Protein AF-0000000077736500 (afdb_homodimer)

Solvent-accessible surface area (backbone atoms only — not comparable to full-atom values): 25698 Å² total; per-residue (Å²): 135,83,76,73,73,74,68,73,62,66,59,61,57,64,50,56,38,27,35,59,74,68,69,66,76,58,78,86,65,62,80,76,62,48,74,44,80,47,74,30,50,64,59,31,81,45,76,45,77,47,78,38,57,60,66,31,39,35,35,38,43,37,38,29,23,46,48,4,29,35,37,41,35,39,41,36,56,18,52,61,85,34,35,35,35,38,40,38,39,36,42,25,26,37,46,5,36,42,34,37,40,38,40,41,62,39,21,27,28,36,23,39,37,39,39,37,34,28,57,15,44,47,5,32,39,44,37,32,30,36,40,51,36,43,52,74,18,37,38,34,39,41,39,36,41,36,31,42,11,33,43,21,41,39,38,38,41,39,34,37,39,34,25,47,46,9,35,39,40,39,32,45,34,42,37,36,32,61,63,15,42,63,18,37,35,40,39,40,38,43,38,35,29,70,28,60,53,19,36,43,36,44,35,45,32,42,36,32,30,36,15,51,29,42,38,40,40,38,38,39,38,21,41,67,60,59,68,60,40,50,52,41,33,73,72,71,37,53,70,40,57,28,49,41,53,54,52,50,60,65,44,37,79,41,46,71,66,51,84,52,61,68,58,46,52,51,50,51,52,50,51,48,53,53,40,52,71,74,87,137,84,78,76,75,70,71,73,64,64,59,62,59,66,49,55,37,29,37,60,73,67,68,65,76,58,77,87,66,62,80,76,63,49,75,44,81,47,75,29,50,63,57,31,81,44,76,46,77,46,79,38,57,59,65,31,41,36,34,36,43,37,38,28,23,46,49,4,30,37,37,42,34,40,41,36,56,19,52,61,85,32,35,35,36,38,40,38,40,37,41,26,26,37,46,5,36,44,34,36,39,39,39,42,62,40,21,26,28,37,22,38,36,41,38,37,34,26,57,15,44,47,5,34,38,44,36,30,29,35,40,50,36,43,52,75,20,36,39,34,38,39,37,36,41,36,31,42,11,33,42,21,42,38,40,38,42,39,33,37,40,33,24,46,47,9,36,38,39,37,35,44,32,42,35,37,33,62,63,16,42,63,17,37,35,41,38,38,38,42,39,34,30,70,27,60,56,19,37,43,36,43,34,45,33,44,36,33,31,36,15,50,28,43,37,40,38,37,37,39,39,21,41,67,60,58,66,60,40,48,51,41,33,73,75,71,38,52,70,40,55,27,50,41,52,54,52,49,61,67,43,39,78,42,48,72,66,51,83,53,62,68,56,46,52,51,50,53,51,48,52,48,52,54,40,52,69,74,88

Radius of gyration: 24.4 Å; Cα contacts (8 Å, |Δi|>4): 1629; chains: 2; bounding box: 67×66×63 Å

Foldseek 3Di:
DPPPDCPVPPPVVVVVVVVQADFDADPPADDDEAEEEEEFEALEEEEEEAEAAEAHHYEYEYEFDHLYEYEYEYEYHYAAAHEHEYEYEYEYAANYEYEYFYEAQHYQEYHYEAEYEDAYAQYEYHYEYEYEEEAAGEEEYEYEYEAQYELYEEEAEYEYEYYHQYEYAYEAEYAYDPNHANYEYEHEYEYAYADPNYHYHYHYYYHHPYDRYHYYYYYHYYHQDVVQQVVVVVVPDDNLRSVLVSSCVRCCVSLVPDPDVVVSVVSSVSSSVRSNVRD/DPCPDPPPPPPVVVVVVVVQADFDADPPADDDEAEEEEEFEALEEEEEEAEAAEAHHYEYEYEFDHLYEYEYEYEYHYAAAHEHEYEYEYEYAANYEYEYFYEAQHYQEYHYEAEYEDAYAQYEYHYEYEYEEEAAGEEEYEYEYEAQYELYEEEAEYEYEYYHQYEYAYEAEYAYDPNHANYEYEHEYEYAYADPNYHYHYHYYYHHPYDRYHYYYYYHYYHQDVVQQVVVVVVPDDNLRSVLVSSCVRCCVSLVPDPDVVVSVVSSVSSSVRSNVRD

Structure (mmCIF, N/CA/C/O backbone):
data_AF-0000000077736500-model_v1
#
loop_
_entity.id
_entity.type
_entity.pdbx_description
1 polymer 'SufD family Fe-S cluster assembly protein'
#
loop_
_atom_site.group_PDB
_atom_site.id
_atom_site.type_symbol
_atom_site.label_atom_id
_atom_site.label_alt_id
_atom_site.label_comp_id
_atom_site.label_asym_id
_atom_site.label_entity_id
_atom_site.label_seq_id
_atom_site.pdbx_PDB_ins_code
_atom_site.Cartn_x
_atom_site.Cartn_y
_atom_site.Cartn_z
_atom_site.occupancy
_atom_site.B_iso_or_equiv
_atom_site.auth_seq_id
_atom_site.auth_comp_id
_atom_site.auth_asym_id
_atom_site.auth_atom_id
_atom_site.pdbx_PDB_model_num
ATOM 1 N N . MET A 1 1 ? -36.969 -12.594 -17.156 1 19.78 1 MET A N 1
ATOM 2 C CA . MET A 1 1 ? -36.125 -11.422 -17.406 1 19.78 1 MET A CA 1
ATOM 3 C C . MET A 1 1 ? -34.875 -11.461 -16.562 1 19.78 1 MET A C 1
ATOM 5 O O . MET A 1 1 ? -34.938 -11.367 -15.336 1 19.78 1 MET A O 1
ATOM 9 N N . ASN A 1 2 ? -33.906 -12.258 -16.828 1 20.64 2 ASN A N 1
ATOM 10 C CA . ASN A 1 2 ? -32.75 -12.883 -16.203 1 20.64 2 ASN A CA 1
ATOM 11 C C . ASN A 1 2 ? -31.672 -11.852 -15.852 1 20.64 2 ASN A C 1
ATOM 13 O O . ASN A 1 2 ? -31.031 -11.281 -16.734 1 20.64 2 ASN A O 1
ATOM 17 N N . GLU A 1 3 ? -31.984 -10.922 -14.812 1 20.67 3 GLU A N 1
ATOM 18 C CA . GLU A 1 3 ? -31.281 -9.703 -14.414 1 20.67 3 GLU A CA 1
ATOM 19 C C . GLU A 1 3 ? -29.797 -9.984 -14.148 1 20.67 3 GLU A C 1
ATOM 21 O O . GLU A 1 3 ? -29.469 -10.719 -13.211 1 20.67 3 GLU A O 1
ATOM 26 N N . GLN A 1 4 ? -29.078 -10.242 -15.18 1 24.2 4 GLN A N 1
ATOM 27 C CA . GLN A 1 4 ? -27.625 -10.305 -15.266 1 24.2 4 GLN A CA 1
ATOM 28 C C . GLN A 1 4 ? -26.969 -9.273 -14.344 1 24.2 4 GLN A C 1
ATOM 30 O O . GLN A 1 4 ? -27.219 -8.078 -14.477 1 24.2 4 GLN A O 1
ATOM 35 N N . GLU A 1 5 ? -26.844 -9.602 -13.172 1 25.03 5 GLU A N 1
ATOM 36 C CA . GLU A 1 5 ? -26.375 -8.852 -12.008 1 25.03 5 GLU A CA 1
ATOM 37 C C . GLU A 1 5 ? -25.172 -7.98 -12.359 1 25.03 5 GLU A C 1
ATOM 39 O O . GLU A 1 5 ? -24.266 -8.43 -13.047 1 25.03 5 GLU A O 1
ATOM 44 N N . LEU A 1 6 ? -25.438 -6.676 -12.398 1 24.89 6 LEU A N 1
ATOM 45 C CA . LEU A 1 6 ? -24.578 -5.512 -12.57 1 24.89 6 LEU A CA 1
ATOM 46 C C . LEU A 1 6 ? -23.281 -5.672 -11.781 1 24.89 6 LEU A C 1
ATOM 48 O O . LEU A 1 6 ? -23.297 -5.715 -10.547 1 24.89 6 LEU A O 1
ATOM 52 N N . PHE A 1 7 ? -22.469 -6.582 -12.203 1 24.61 7 PHE A N 1
ATOM 53 C CA . PHE A 1 7 ? -21.094 -6.438 -11.719 1 24.61 7 PHE A CA 1
ATOM 54 C C . PHE A 1 7 ? -20.719 -4.965 -11.594 1 24.61 7 PHE A C 1
ATOM 56 O O . PHE A 1 7 ? -20.812 -4.211 -12.562 1 24.61 7 PHE A O 1
ATOM 63 N N . SER A 1 8 ? -21.125 -4.375 -10.547 1 26.61 8 SER A N 1
ATOM 64 C CA . SER A 1 8 ? -20.719 -2.998 -10.289 1 26.61 8 SER A CA 1
ATOM 65 C C . SER A 1 8 ? -19.312 -2.723 -10.82 1 26.61 8 SER A C 1
ATOM 67 O O . SER A 1 8 ? -18.375 -3.434 -10.484 1 26.61 8 SER A O 1
ATOM 69 N N . GLN A 1 9 ? -19.234 -2.438 -12.047 1 28.17 9 GLN A N 1
ATOM 70 C CA . GLN A 1 9 ? -18.016 -1.913 -12.641 1 28.17 9 GLN A CA 1
ATOM 71 C C . GLN A 1 9 ? -17.281 -0.988 -11.664 1 28.17 9 GLN A C 1
ATOM 73 O O . GLN A 1 9 ? -17.891 -0.073 -11.102 1 28.17 9 GLN A O 1
ATOM 78 N N . ILE A 1 10 ? -16.656 -1.484 -10.789 1 34.47 10 ILE A N 1
ATOM 79 C CA . ILE A 1 10 ? -15.758 -0.548 -10.125 1 34.47 10 ILE A CA 1
ATOM 80 C C . ILE A 1 10 ? -15.539 0.675 -11.008 1 34.47 10 ILE A C 1
ATOM 82 O O . ILE A 1 10 ? -15.164 0.543 -12.18 1 34.47 10 ILE A O 1
ATOM 86 N N . PRO A 1 11 ? -16.266 1.767 -10.758 1 35.56 11 PRO A N 1
ATOM 87 C CA . PRO A 1 11 ? -16.141 2.836 -11.758 1 35.56 11 PRO A CA 1
ATOM 88 C C . PRO A 1 11 ? -14.758 2.883 -12.406 1 35.56 11 PRO A C 1
ATOM 90 O O . PRO A 1 11 ? -13.742 2.799 -11.711 1 35.56 11 PRO A O 1
ATOM 93 N N . MET A 1 12 ? -14.625 2.488 -13.586 1 35.28 12 MET A N 1
ATOM 94 C CA . MET A 1 12 ? -13.469 2.59 -14.477 1 35.28 12 MET A CA 1
ATOM 95 C C . MET A 1 12 ? -12.648 3.83 -14.156 1 35.28 12 MET A C 1
ATOM 97 O O . MET A 1 12 ? -11.453 3.887 -14.461 1 35.28 12 MET A O 1
ATOM 101 N N . ARG A 1 13 ? -13.328 4.73 -13.672 1 35.44 13 ARG A N 1
ATOM 102 C CA . ARG A 1 13 ? -12.711 6.02 -13.383 1 35.44 13 ARG A CA 1
ATOM 103 C C . ARG A 1 13 ? -11.695 5.902 -12.25 1 35.44 13 ARG A C 1
ATOM 105 O O . ARG A 1 13 ? -10.68 6.594 -12.25 1 35.44 13 ARG A O 1
ATOM 112 N N . THR A 1 14 ? -12.203 5.238 -11.156 1 37.31 14 THR A N 1
ATOM 113 C CA . THR A 1 14 ? -11.234 5.07 -10.078 1 37.31 14 THR A CA 1
ATOM 114 C C . THR A 1 14 ? -9.969 4.395 -10.586 1 37.31 14 THR A C 1
ATOM 116 O O . THR A 1 14 ? -8.859 4.77 -10.203 1 37.31 14 THR A O 1
ATOM 119 N N . TRP A 1 15 ? -10.297 3.322 -11.438 1 39.06 15 TRP A N 1
ATOM 120 C CA . TRP A 1 15 ? -9.203 2.566 -12.047 1 39.06 15 TRP A CA 1
ATOM 121 C C . TRP A 1 15 ? -8.367 3.461 -12.953 1 39.06 15 TRP A C 1
ATOM 123 O O . TRP A 1 15 ? -7.137 3.373 -12.953 1 39.06 15 TRP A O 1
ATOM 133 N N . ARG A 1 16 ? -9.125 4.172 -13.711 1 41.03 16 ARG A N 1
ATOM 134 C CA . ARG A 1 16 ? -8.461 5.113 -14.609 1 41.03 16 ARG A CA 1
ATOM 135 C C . ARG A 1 16 ? -7.609 6.109 -13.828 1 41.03 16 ARG A C 1
ATOM 137 O O . ARG A 1 16 ? -6.562 6.547 -14.305 1 41.03 16 ARG A O 1
ATOM 144 N N . TRP A 1 17 ? -8.273 6.281 -12.828 1 40.22 17 TRP A N 1
ATOM 145 C CA . TRP A 1 17 ? -7.605 7.246 -11.961 1 40.22 17 TRP A CA 1
ATOM 146 C C . TRP A 1 17 ? -6.195 6.777 -11.617 1 40.22 17 TRP A C 1
ATOM 148 O O . TRP A 1 17 ? -5.242 7.559 -11.68 1 40.22 17 TRP A O 1
ATOM 158 N N . LEU A 1 18 ? -6.082 5.395 -11.172 1 45.59 18 LEU A N 1
ATOM 159 C CA . LEU A 1 18 ? -4.773 5.051 -10.625 1 45.59 18 LEU A CA 1
ATOM 160 C C . LEU A 1 18 ? -3.799 4.688 -11.734 1 45.59 18 LEU A C 1
ATOM 162 O O . LEU A 1 18 ? -2.59 4.613 -11.508 1 45.59 18 LEU A O 1
ATOM 166 N N . GLY A 1 19 ? -4.316 4.758 -12.883 1 44.22 19 GLY A N 1
ATOM 167 C CA . GLY A 1 19 ? -3.459 4.332 -13.977 1 44.22 19 GLY A CA 1
ATOM 168 C C . GLY A 1 19 ? -2.615 3.117 -13.633 1 44.22 19 GLY A C 1
ATOM 169 O O . GLY A 1 19 ? -1.633 2.826 -14.32 1 44.22 19 GLY A O 1
ATOM 170 N N . VAL A 1 20 ? -2.764 2.551 -12.516 1 47.09 20 VAL A N 1
ATOM 171 C CA . VAL A 1 20 ? -1.9 1.512 -11.961 1 47.09 20 VAL A CA 1
ATOM 172 C C . VAL A 1 20 ? -2.369 0.141 -12.445 1 47.09 20 VAL A C 1
ATOM 174 O O . VAL A 1 20 ? -1.602 -0.825 -12.422 1 47.09 20 VAL A O 1
ATOM 177 N N . ASN A 1 21 ? -3.568 0.009 -12.906 1 49.72 21 ASN A N 1
ATOM 178 C CA . ASN A 1 21 ? -4.074 -1.357 -12.953 1 49.72 21 ASN A CA 1
ATOM 179 C C . ASN A 1 21 ? -3.926 -1.964 -14.352 1 49.72 21 ASN A C 1
ATOM 181 O O . ASN A 1 21 ? -4.27 -3.129 -14.562 1 49.72 21 ASN A O 1
ATOM 185 N N . ASP A 1 22 ? -3.426 -1.176 -15.242 1 57.59 22 ASP A N 1
ATOM 186 C CA . ASP A 1 22 ? -3.406 -1.953 -16.484 1 57.59 22 ASP A CA 1
ATOM 187 C C . ASP A 1 22 ? -2.045 -2.615 -16.688 1 57.59 22 ASP A C 1
ATOM 189 O O . ASP A 1 22 ? -1.01 -1.949 -16.625 1 57.59 22 ASP A O 1
ATOM 193 N N . ILE A 1 23 ? -2.168 -3.965 -16.594 1 66.44 23 ILE A N 1
ATOM 194 C CA . ILE A 1 23 ? -0.941 -4.664 -16.969 1 66.44 23 ILE A CA 1
ATOM 195 C C . ILE A 1 23 ? -0.587 -4.363 -18.422 1 66.44 23 ILE A C 1
ATOM 197 O O . ILE A 1 23 ? -1.469 -4.293 -19.281 1 66.44 23 ILE A O 1
ATOM 201 N N . LYS A 1 24 ? 0.606 -4 -18.656 1 69.31 24 LYS A N 1
ATOM 202 C CA . LYS A 1 24 ? 1.085 -3.77 -20.016 1 69.31 24 LYS A CA 1
ATOM 203 C C . LYS A 1 24 ? 1.439 -5.086 -20.703 1 69.31 24 LYS A C 1
ATOM 205 O O . LYS A 1 24 ? 2.303 -5.828 -20.219 1 69.31 24 LYS A O 1
ATOM 210 N N . GLU A 1 25 ? 0.672 -5.391 -21.75 1 78.56 25 GLU A N 1
ATOM 211 C CA . GLU A 1 25 ? 0.993 -6.609 -22.484 1 78.56 25 GLU A CA 1
ATOM 212 C C . GLU A 1 25 ? 2.385 -6.531 -23.109 1 78.56 25 GLU A C 1
ATOM 214 O O . GLU A 1 25 ? 2.717 -5.551 -23.781 1 78.56 25 GLU A O 1
ATOM 219 N N . PRO A 1 26 ? 3.098 -7.594 -22.859 1 84.69 26 PRO A N 1
ATOM 220 C CA . PRO A 1 26 ? 4.434 -7.602 -23.453 1 84.69 26 PRO A CA 1
ATOM 221 C C . PRO A 1 26 ? 4.395 -7.566 -24.984 1 84.69 26 PRO A C 1
ATOM 223 O O . PRO A 1 26 ? 3.434 -8.047 -25.594 1 84.69 26 PRO A O 1
ATOM 226 N N . ALA A 1 27 ? 5.457 -6.984 -25.453 1 75.81 27 ALA A N 1
ATOM 227 C CA . ALA A 1 27 ? 5.605 -6.992 -26.906 1 75.81 27 ALA A CA 1
ATOM 228 C C . ALA A 1 27 ? 5.91 -8.398 -27.422 1 75.81 27 ALA A C 1
ATOM 230 O O . ALA A 1 27 ? 6.434 -9.234 -26.688 1 75.81 27 ALA A O 1
ATOM 231 N N . GLY A 1 28 ? 5.469 -8.688 -28.516 1 78.25 28 GLY A N 1
ATOM 232 C CA . GLY A 1 28 ? 5.867 -9.93 -29.156 1 78.25 28 GLY A CA 1
ATOM 233 C C . GLY A 1 28 ? 4.891 -11.07 -28.922 1 78.25 28 GLY A C 1
ATOM 234 O O . GLY A 1 28 ? 5.172 -12.219 -29.25 1 78.25 28 GLY A O 1
ATOM 235 N N . LEU A 1 29 ? 3.855 -10.719 -28.188 1 83.5 29 LEU A N 1
ATOM 236 C CA . LEU A 1 29 ? 2.842 -11.75 -27.969 1 83.5 29 LEU A CA 1
ATOM 237 C C . LEU A 1 29 ? 1.947 -11.883 -29.203 1 83.5 29 LEU A C 1
ATOM 239 O O . LEU A 1 29 ? 1.466 -10.883 -29.734 1 83.5 29 LEU A O 1
ATOM 243 N N . ALA A 1 30 ? 2.113 -12.875 -29.891 1 74 30 ALA A N 1
ATOM 244 C CA . ALA A 1 30 ? 1.289 -13.094 -31.078 1 74 30 ALA A CA 1
ATOM 245 C C . ALA A 1 30 ? 0.265 -14.195 -30.844 1 74 30 ALA A C 1
ATOM 247 O O . ALA A 1 30 ? 0.43 -15.023 -29.938 1 74 30 ALA A O 1
ATOM 248 N N . GLY A 1 31 ? -0.803 -14.078 -31.469 1 78.94 31 GLY A N 1
ATOM 249 C CA . GLY A 1 31 ? -1.788 -15.148 -31.516 1 78.94 31 GLY A CA 1
ATOM 250 C C . GLY A 1 31 ? -2.961 -14.922 -30.578 1 78.94 31 GLY A C 1
ATOM 251 O O . GLY A 1 31 ? -2.971 -13.961 -29.812 1 78.94 31 GLY A O 1
ATOM 252 N N . GLU A 1 32 ? -3.926 -15.766 -30.766 1 88.31 32 GLU A N 1
ATOM 253 C CA . GLU A 1 32 ? -5.125 -15.742 -29.938 1 88.31 32 GLU A CA 1
ATOM 254 C C . GLU A 1 32 ? -4.848 -16.312 -28.547 1 88.31 32 GLU A C 1
ATOM 256 O O . GLU A 1 32 ? -4.027 -17.219 -28.391 1 88.31 32 GLU A O 1
ATOM 261 N N . PRO A 1 33 ? -5.52 -15.758 -27.594 1 91.69 33 PRO A N 1
ATOM 262 C CA . PRO A 1 33 ? -5.309 -16.297 -26.25 1 91.69 33 PRO A CA 1
ATOM 263 C C . PRO A 1 33 ? -5.785 -17.734 -26.094 1 91.69 33 PRO A C 1
ATOM 265 O O . PRO A 1 33 ? -6.797 -18.109 -26.688 1 91.69 33 PRO A O 1
ATOM 268 N N . HIS A 1 34 ? -4.949 -18.562 -25.453 1 92.81 34 HIS A N 1
ATOM 269 C CA . HIS A 1 34 ? -5.434 -19.859 -24.969 1 92.81 34 HIS A CA 1
ATOM 270 C C . HIS A 1 34 ? -6.422 -19.688 -23.828 1 92.81 34 HIS A C 1
ATOM 272 O O . HIS A 1 34 ? -6.062 -19.188 -22.766 1 92.81 34 HIS A O 1
ATOM 278 N N . ARG A 1 35 ? -7.641 -20.125 -24.094 1 95.44 35 ARG A N 1
ATOM 279 C CA . ARG A 1 35 ? -8.695 -19.891 -23.125 1 95.44 35 ARG A CA 1
ATOM 280 C C . ARG A 1 35 ? -9.047 -21.172 -22.375 1 95.44 35 ARG A C 1
ATOM 282 O O . ARG A 1 35 ? -9.156 -22.25 -22.984 1 95.44 35 ARG A O 1
ATOM 289 N N . HIS A 1 36 ? -9.125 -21.031 -21.062 1 95.62 36 HIS A N 1
ATOM 290 C CA . HIS A 1 36 ? -9.539 -22.125 -20.203 1 95.62 36 HIS A CA 1
ATOM 291 C C . HIS A 1 36 ? -10.758 -21.75 -19.375 1 95.62 36 HIS A C 1
ATOM 293 O O . HIS A 1 36 ? -10.875 -20.609 -18.906 1 95.62 36 HIS A O 1
ATOM 299 N N . GLN A 1 37 ? -11.656 -22.672 -19.312 1 97.94 37 GLN A N 1
ATOM 300 C CA . GLN A 1 37 ? -12.82 -22.531 -18.453 1 97.94 37 GLN A CA 1
ATOM 301 C C . GLN A 1 37 ? -12.844 -23.609 -17.375 1 97.94 37 GLN A C 1
ATOM 303 O O . GLN A 1 37 ? -12.688 -24.797 -17.672 1 97.94 37 GLN A O 1
ATOM 308 N N . ILE A 1 38 ? -13.031 -23.203 -16.125 1 98.38 38 ILE A N 1
ATOM 309 C CA . ILE A 1 38 ? -13.086 -24.141 -14.992 1 98.38 38 ILE A CA 1
ATOM 310 C C . ILE A 1 38 ? -14.359 -23.891 -14.18 1 98.38 38 ILE A C 1
ATOM 312 O O . ILE A 1 38 ? -14.633 -22.75 -13.789 1 98.38 38 ILE A O 1
ATOM 316 N N . VAL A 1 39 ? -15.086 -24.906 -13.953 1 98.69 39 VAL A N 1
ATOM 317 C CA . VAL A 1 39 ? -16.281 -24.797 -13.117 1 98.69 39 VAL A CA 1
ATOM 318 C C . VAL A 1 39 ? -16.234 -25.844 -12.008 1 98.69 39 VAL A C 1
ATOM 320 O O . VAL A 1 39 ? -16.234 -27.047 -12.281 1 98.69 39 VAL A O 1
ATOM 323 N N . ALA A 1 40 ? -16.125 -25.422 -10.805 1 98.75 40 ALA A N 1
ATOM 324 C CA . ALA A 1 40 ? -16.344 -26.312 -9.664 1 98.75 40 ALA A CA 1
ATOM 325 C C . ALA A 1 40 ? -17.828 -26.328 -9.266 1 98.75 40 ALA A C 1
ATOM 327 O O . ALA A 1 40 ? -18.344 -25.328 -8.766 1 98.75 40 ALA A O 1
ATOM 328 N N . GLN A 1 41 ? -18.422 -27.391 -9.445 1 98.5 41 GLN A N 1
ATOM 329 C CA . GLN A 1 41 ? -19.844 -27.516 -9.125 1 98.5 41 GLN A CA 1
ATOM 330 C C . GLN A 1 41 ? -20.094 -27.344 -7.633 1 98.5 41 GLN A C 1
ATOM 332 O O . GLN A 1 41 ? -19.172 -27.516 -6.824 1 98.5 41 GLN A O 1
ATOM 337 N N . PRO A 1 42 ? -21.359 -26.938 -7.355 1 98.5 42 PRO A N 1
ATOM 338 C CA . PRO A 1 42 ? -21.656 -26.766 -5.934 1 98.5 42 PRO A CA 1
ATOM 339 C C . PRO A 1 42 ? -21.234 -27.969 -5.094 1 98.5 42 PRO A C 1
ATOM 341 O O . PRO A 1 42 ? -21.531 -29.109 -5.445 1 98.5 42 PRO A O 1
ATOM 344 N N . GLY A 1 43 ? -20.484 -27.656 -4.105 1 98.44 43 GLY A N 1
ATOM 345 C CA . GLY A 1 43 ? -20.062 -28.688 -3.158 1 98.44 43 GLY A CA 1
ATOM 346 C C . GLY A 1 43 ? -18.859 -29.469 -3.635 1 98.44 43 GLY A C 1
ATOM 347 O O . GLY A 1 43 ? -18.328 -30.312 -2.898 1 98.44 43 GLY A O 1
ATOM 348 N N . ALA A 1 44 ? -18.328 -29.188 -4.824 1 98.31 44 ALA A N 1
ATOM 349 C CA . ALA A 1 44 ? -17.188 -29.922 -5.371 1 98.31 44 ALA A CA 1
ATOM 350 C C . ALA A 1 44 ? -15.883 -29.516 -4.691 1 98.31 44 ALA A C 1
ATOM 352 O O . ALA A 1 44 ? -15.844 -28.5 -3.982 1 98.31 44 ALA A O 1
ATOM 353 N N . ASP A 1 45 ? -14.891 -30.375 -4.758 1 98.44 45 ASP A N 1
ATOM 354 C CA . ASP A 1 45 ? -13.516 -30.125 -4.336 1 98.44 45 ASP A CA 1
ATOM 355 C C . ASP A 1 45 ? -12.531 -30.453 -5.461 1 98.44 45 ASP A C 1
ATOM 357 O O . ASP A 1 45 ? -12.156 -31.609 -5.645 1 98.44 45 ASP A O 1
ATOM 361 N N . ASP A 1 46 ? -12.141 -29.422 -6.273 1 98 46 ASP A N 1
ATOM 362 C CA . ASP A 1 46 ? -11.375 -29.625 -7.5 1 98 46 ASP A CA 1
ATOM 363 C C . ASP A 1 46 ? -9.969 -29.047 -7.379 1 98 46 ASP A C 1
ATOM 365 O O . ASP A 1 46 ? -9.766 -28.062 -6.656 1 98 46 ASP A O 1
ATOM 369 N N . GLU A 1 47 ? -9.039 -29.688 -7.984 1 97.56 47 GLU A N 1
ATOM 370 C CA . GLU A 1 47 ? -7.676 -29.188 -8.148 1 97.56 47 GLU A CA 1
ATOM 371 C C . GLU A 1 47 ? -7.281 -29.141 -9.625 1 97.56 47 GLU A C 1
ATOM 373 O O . GLU A 1 47 ? -7.477 -30.109 -10.359 1 97.56 47 GLU A O 1
ATOM 378 N N . VAL A 1 48 ? -6.785 -28.016 -10.016 1 97.94 48 VAL A N 1
ATOM 379 C CA . VAL A 1 48 ? -6.355 -27.812 -11.398 1 97.94 48 VAL A CA 1
ATOM 380 C C . VAL A 1 48 ? -4.953 -27.203 -11.414 1 97.94 48 VAL A C 1
ATOM 382 O O . VAL A 1 48 ? -4.652 -26.297 -10.641 1 97.94 48 VAL A O 1
ATOM 385 N N . THR A 1 49 ? -4.066 -27.75 -12.234 1 97.25 49 THR A N 1
ATOM 386 C CA . THR A 1 49 ? -2.746 -27.172 -12.445 1 97.25 49 THR A CA 1
ATOM 387 C C . THR A 1 49 ? -2.611 -26.641 -13.867 1 97.25 49 THR A C 1
ATOM 389 O O . THR A 1 49 ? -2.854 -27.359 -14.836 1 97.25 49 THR A O 1
ATOM 392 N N . LEU A 1 50 ? -2.299 -25.391 -13.992 1 96.5 50 LEU A N 1
ATOM 393 C CA . LEU A 1 50 ? -1.995 -24.719 -15.258 1 96.5 50 LEU A CA 1
ATOM 394 C C . LEU A 1 50 ? -0.493 -24.516 -15.414 1 96.5 50 LEU A C 1
ATOM 396 O O . LEU A 1 50 ? 0.12 -23.781 -14.625 1 96.5 50 LEU A O 1
ATOM 400 N N . GLU A 1 51 ? 0.091 -25.141 -16.391 1 95.5 51 GLU A N 1
ATOM 401 C CA . GLU A 1 51 ? 1.513 -24.984 -16.688 1 95.5 51 GLU A CA 1
ATOM 402 C C . GLU A 1 51 ? 1.731 -24.125 -17.922 1 95.5 51 GLU A C 1
ATOM 404 O O . GLU A 1 51 ? 1.195 -24.422 -19 1 95.5 51 GLU A O 1
ATOM 409 N N . LEU A 1 52 ? 2.445 -23.062 -17.75 1 95.19 52 LEU A N 1
ATOM 410 C CA . LEU A 1 52 ? 2.805 -22.203 -18.875 1 95.19 52 LEU A CA 1
ATOM 411 C C . LEU A 1 52 ? 4.285 -22.344 -19.203 1 95.19 52 LEU A C 1
ATOM 413 O O . LEU A 1 52 ? 5.141 -21.812 -18.5 1 95.19 52 LEU A O 1
ATOM 417 N N . ARG A 1 53 ? 4.586 -22.938 -20.328 1 94.62 53 ARG A N 1
ATOM 418 C CA . ARG A 1 53 ? 5.973 -23.25 -20.656 1 94.62 53 ARG A CA 1
ATOM 419 C C . ARG A 1 53 ? 6.398 -22.547 -21.953 1 94.62 53 ARG A C 1
ATOM 421 O O . ARG A 1 53 ? 7.59 -22.469 -22.25 1 94.62 53 ARG A O 1
ATOM 428 N N . GLU A 1 54 ? 5.41 -22.094 -22.688 1 91.44 54 GLU A N 1
ATOM 429 C CA . GLU A 1 54 ? 5.688 -21.422 -23.953 1 91.44 54 GLU A CA 1
ATOM 430 C C . GLU A 1 54 ? 5.156 -19.984 -23.953 1 91.44 54 GLU A C 1
ATOM 432 O O . GLU A 1 54 ? 4.336 -19.625 -23.109 1 91.44 54 GLU A O 1
ATOM 437 N N . SER A 1 55 ? 5.723 -19.266 -24.891 1 91.31 55 SER A N 1
ATOM 438 C CA . SER A 1 55 ? 5.219 -17.906 -25.062 1 91.31 55 SER A CA 1
ATOM 439 C C . SER A 1 55 ? 3.734 -17.906 -25.406 1 91.31 55 SER A C 1
ATOM 441 O O . SER A 1 55 ? 3.242 -18.828 -26.047 1 91.31 55 SER A O 1
ATOM 443 N N . GLY A 1 56 ? 3.025 -16.859 -24.938 1 91.12 56 GLY A N 1
ATOM 444 C CA . GLY A 1 56 ? 1.643 -16.734 -25.375 1 91.12 56 GLY A CA 1
ATOM 445 C C . GLY A 1 56 ? 0.762 -16.031 -24.344 1 91.12 56 GLY A C 1
ATOM 446 O O . GLY A 1 56 ? 1.257 -15.516 -23.344 1 91.12 56 GLY A O 1
ATOM 447 N N . ARG A 1 57 ? -0.468 -15.945 -24.812 1 93.62 57 ARG A N 1
ATOM 448 C CA . ARG A 1 57 ? -1.523 -15.359 -23.984 1 93.62 57 ARG A CA 1
ATOM 449 C C . ARG A 1 57 ? -2.445 -16.438 -23.438 1 93.62 57 ARG A C 1
ATOM 451 O O . ARG A 1 57 ? -2.924 -17.297 -24.188 1 93.62 57 ARG A O 1
ATOM 458 N N . HIS A 1 58 ? -2.596 -16.344 -22.141 1 94.62 58 HIS A N 1
ATOM 459 C CA . HIS A 1 58 ? -3.506 -17.281 -21.5 1 94.62 58 HIS A CA 1
ATOM 460 C C . HIS A 1 58 ? -4.605 -16.562 -20.734 1 94.62 58 HIS A C 1
ATOM 462 O O . HIS A 1 58 ? -4.348 -15.539 -20.094 1 94.62 58 HIS A O 1
ATOM 468 N N . GLU A 1 59 ? -5.797 -17.062 -20.891 1 96.38 59 GLU A N 1
ATOM 469 C CA . GLU A 1 59 ? -6.957 -16.547 -20.156 1 96.38 59 GLU A CA 1
ATOM 470 C C . GLU A 1 59 ? -7.711 -17.688 -19.469 1 96.38 59 GLU A C 1
ATOM 472 O O . GLU A 1 59 ? -8.062 -18.688 -20.109 1 96.38 59 GLU A O 1
ATOM 477 N N . VAL A 1 60 ? -7.918 -17.531 -18.203 1 97.94 60 VAL A N 1
ATOM 478 C CA . VAL A 1 60 ? -8.68 -18.516 -17.438 1 97.94 60 VAL A CA 1
ATOM 479 C C . VAL A 1 60 ? -9.914 -17.859 -16.828 1 97.94 60 VAL A C 1
ATOM 481 O O . VAL A 1 60 ? -9.82 -16.797 -16.219 1 97.94 60 VAL A O 1
ATOM 484 N N . GLN A 1 61 ? -11 -18.453 -17.078 1 98.62 61 GLN A N 1
ATOM 485 C CA . GLN A 1 61 ? -12.234 -18.109 -16.375 1 98.62 61 GLN A CA 1
ATOM 486 C C . GLN A 1 61 ? -12.695 -19.25 -15.477 1 98.62 61 GLN A C 1
ATOM 488 O O . GLN A 1 61 ? -12.891 -20.375 -15.945 1 98.62 61 GLN A O 1
ATOM 493 N N . ALA A 1 62 ? -12.859 -18.953 -14.227 1 98.81 62 ALA A N 1
ATOM 494 C CA . ALA A 1 62 ? -13.25 -20 -13.289 1 98.81 62 ALA A CA 1
ATOM 495 C C . ALA A 1 62 ? -14.469 -19.594 -12.477 1 98.81 62 ALA A C 1
ATOM 497 O O . ALA A 1 62 ? -14.656 -18.406 -12.195 1 98.81 62 ALA A O 1
ATOM 498 N N . HIS A 1 63 ? -15.297 -20.531 -12.141 1 98.88 63 HIS A N 1
ATOM 499 C CA . HIS A 1 63 ? -16.453 -20.344 -11.273 1 98.88 63 HIS A CA 1
ATOM 500 C C . HIS A 1 63 ? -16.469 -21.391 -10.164 1 98.88 63 HIS A C 1
ATOM 502 O O . HIS A 1 63 ? -16.469 -22.594 -10.438 1 98.88 63 HIS A O 1
ATOM 508 N N . VAL A 1 64 ? -16.438 -20.922 -8.93 1 98.94 64 VAL A N 1
ATOM 509 C CA . VAL A 1 64 ? -16.531 -21.781 -7.758 1 98.94 64 VAL A CA 1
ATOM 510 C C . VAL A 1 64 ? -17.969 -21.75 -7.215 1 98.94 64 VAL A C 1
ATOM 512 O O . VAL A 1 64 ? -18.375 -20.766 -6.609 1 98.94 64 VAL A O 1
ATOM 515 N N . GLY A 1 65 ? -18.656 -22.859 -7.312 1 98.81 65 GLY A N 1
ATOM 516 C CA . GLY A 1 65 ? -20.047 -22.922 -6.918 1 98.81 65 GLY A CA 1
ATOM 517 C C . GLY A 1 65 ? -20.25 -22.922 -5.414 1 98.81 65 GLY A C 1
ATOM 518 O O . GLY A 1 65 ? -19.281 -23 -4.656 1 98.81 65 GLY A O 1
ATOM 519 N N . LYS A 1 66 ? -21.594 -22.859 -5.094 1 98.88 66 LYS A N 1
ATOM 520 C CA . LYS A 1 66 ? -21.969 -22.797 -3.684 1 98.88 66 LYS A CA 1
ATOM 521 C C . LYS A 1 66 ? -21.312 -23.922 -2.885 1 98.88 66 LYS A C 1
ATOM 523 O O . LYS A 1 66 ? -21.484 -25.094 -3.207 1 98.88 66 LYS A O 1
ATOM 528 N N . GLY A 1 67 ? -20.484 -23.516 -1.907 1 98.81 67 GLY A N 1
ATOM 529 C CA . GLY A 1 67 ? -19.875 -24.469 -1.002 1 98.81 67 GLY A CA 1
ATOM 530 C C . GLY A 1 67 ? -18.766 -25.281 -1.653 1 98.81 67 GLY A C 1
ATOM 531 O O . GLY A 1 67 ? -18.234 -26.219 -1.051 1 98.81 67 GLY A O 1
ATOM 532 N N . ALA A 1 68 ? -18.359 -24.938 -2.893 1 98.88 68 ALA A N 1
ATOM 533 C CA . ALA A 1 68 ? -17.312 -25.672 -3.607 1 98.88 68 ALA A CA 1
ATOM 534 C C . ALA A 1 68 ? -15.922 -25.156 -3.244 1 98.88 68 ALA A C 1
ATOM 536 O O . ALA A 1 68 ? -15.789 -24.094 -2.658 1 98.88 68 ALA A O 1
ATOM 537 N N . ARG A 1 69 ? -14.984 -26.016 -3.502 1 98.88 69 ARG A N 1
ATOM 538 C CA . ARG A 1 69 ? -13.578 -25.641 -3.35 1 98.88 69 ARG A CA 1
ATOM 539 C C . ARG A 1 69 ? -12.812 -25.859 -4.652 1 98.88 69 ARG A C 1
ATOM 541 O O . ARG A 1 69 ? -12.992 -26.875 -5.328 1 98.88 69 ARG A O 1
ATOM 548 N N . LEU A 1 70 ? -12.055 -24.875 -5.078 1 98.88 70 LEU A N 1
ATOM 549 C CA . LEU A 1 70 ? -11.156 -24.984 -6.223 1 98.88 70 LEU A CA 1
ATOM 550 C C . LEU A 1 70 ? -9.75 -24.516 -5.859 1 98.88 70 LEU A C 1
ATOM 552 O O . LEU A 1 70 ? -9.562 -23.391 -5.41 1 98.88 70 LEU A O 1
ATOM 556 N N . HIS A 1 71 ? -8.812 -25.453 -5.957 1 98.81 71 HIS A N 1
ATOM 557 C CA . HIS A 1 71 ? -7.402 -25.078 -5.875 1 98.81 71 HIS A CA 1
ATOM 558 C C . HIS A 1 71 ? -6.773 -25 -7.262 1 98.81 71 HIS A C 1
ATOM 560 O O . HIS A 1 71 ? -6.648 -26 -7.953 1 98.81 71 HIS A O 1
ATOM 566 N N . LEU A 1 72 ? -6.41 -23.812 -7.684 1 98.75 72 LEU A N 1
ATOM 567 C CA . LEU A 1 72 ? -5.738 -23.594 -8.961 1 98.75 72 LEU A CA 1
ATOM 568 C C . LEU A 1 72 ? -4.254 -23.297 -8.75 1 98.75 72 LEU A C 1
ATOM 570 O O . LEU A 1 72 ? -3.896 -22.344 -8.062 1 98.75 72 LEU A O 1
ATOM 574 N N . THR A 1 73 ? -3.408 -24.172 -9.242 1 98.44 73 THR A N 1
ATOM 575 C CA . THR A 1 73 ? -1.969 -23.938 -9.289 1 98.44 73 THR A CA 1
ATOM 576 C C . THR A 1 73 ? -1.542 -23.453 -10.672 1 98.44 73 THR A C 1
ATOM 578 O O . THR A 1 73 ? -1.789 -24.125 -11.672 1 98.44 73 TH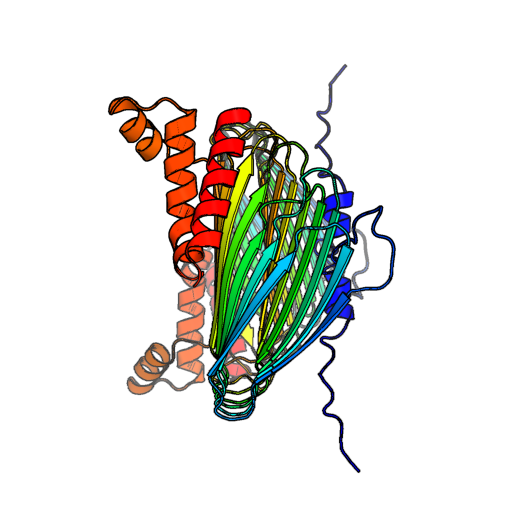R A O 1
ATOM 581 N N . ALA A 1 74 ? -0.993 -22.266 -10.758 1 98.12 74 ALA A N 1
ATOM 582 C CA . ALA A 1 74 ? -0.493 -21.703 -12.008 1 98.12 74 ALA A CA 1
ATOM 583 C C . ALA A 1 74 ? 1.027 -21.578 -11.984 1 98.12 74 ALA A C 1
ATOM 585 O O . ALA A 1 74 ? 1.578 -20.797 -11.203 1 98.12 74 ALA A O 1
ATOM 586 N N . LEU A 1 75 ? 1.676 -22.328 -12.844 1 97.81 75 LEU A N 1
ATOM 587 C CA . LEU A 1 75 ? 3.133 -22.359 -12.891 1 97.81 75 LEU A CA 1
ATOM 588 C C . LEU A 1 75 ? 3.648 -21.75 -14.195 1 97.81 75 LEU A C 1
ATOM 590 O O . LEU A 1 75 ? 3.496 -22.359 -15.266 1 97.81 75 LEU A O 1
ATOM 594 N N . GLN A 1 76 ? 4.148 -20.562 -14.156 1 97.44 76 GLN A N 1
ATOM 595 C CA . GLN A 1 76 ? 4.816 -19.969 -15.312 1 97.44 76 GLN A CA 1
ATOM 596 C C . GLN A 1 76 ? 6.301 -20.312 -15.32 1 97.44 76 GLN A C 1
ATOM 598 O O . GLN A 1 76 ? 7.074 -19.781 -14.523 1 97.44 76 GLN A O 1
ATOM 603 N N . LEU A 1 77 ? 6.699 -21.141 -16.25 1 95.69 77 LEU A N 1
ATOM 604 C CA . LEU A 1 77 ? 8.055 -21.672 -16.344 1 95.69 77 LEU A CA 1
ATOM 605 C C . LEU A 1 77 ? 8.578 -21.562 -17.766 1 95.69 77 LEU A C 1
ATOM 607 O O . LEU A 1 77 ? 9.359 -22.406 -18.219 1 95.69 77 LEU A O 1
ATOM 611 N N . ALA A 1 78 ? 8.133 -20.594 -18.531 1 95.56 78 ALA A N 1
ATOM 612 C CA . ALA A 1 78 ? 8.555 -20.406 -19.906 1 95.56 78 ALA A CA 1
ATOM 613 C C . ALA A 1 78 ? 10.031 -20.047 -19.984 1 95.56 78 ALA A C 1
ATOM 615 O O . ALA A 1 78 ? 10.633 -19.625 -19 1 95.56 78 ALA A O 1
ATOM 616 N N . ALA A 1 79 ? 10.531 -20.219 -21.172 1 94.62 79 ALA A N 1
ATOM 617 C CA . ALA A 1 79 ? 11.93 -19.859 -21.406 1 94.62 79 ALA A CA 1
ATOM 618 C C . ALA A 1 79 ? 12.172 -18.391 -21.141 1 94.62 79 ALA A C 1
ATOM 620 O O . ALA A 1 79 ? 11.281 -17.562 -21.328 1 94.62 79 ALA A O 1
ATOM 621 N N . GLU A 1 80 ? 13.383 -18.062 -20.781 1 92.5 80 GLU A N 1
ATOM 622 C CA . GLU A 1 80 ? 13.719 -16.734 -20.266 1 92.5 80 GLU A CA 1
ATOM 623 C C . GLU A 1 80 ? 13.773 -15.703 -21.391 1 92.5 80 GLU A C 1
ATOM 625 O O . GLU A 1 80 ? 13.93 -14.508 -21.141 1 92.5 80 GLU A O 1
ATOM 630 N N . ASP A 1 81 ? 13.594 -16.109 -22.609 1 93.56 81 ASP A N 1
ATOM 631 C CA . ASP A 1 81 ? 13.727 -15.172 -23.719 1 93.56 81 ASP A CA 1
ATOM 632 C C . ASP A 1 81 ? 12.375 -14.93 -24.406 1 93.56 81 ASP A C 1
ATOM 634 O O . ASP A 1 81 ? 12.312 -14.266 -25.438 1 93.56 81 ASP A O 1
ATOM 638 N N . VAL A 1 82 ? 11.32 -15.477 -23.797 1 94.5 82 VAL A N 1
ATOM 639 C CA . VAL A 1 82 ? 10.016 -15.289 -24.438 1 94.5 82 VAL A CA 1
ATOM 640 C C . VAL A 1 82 ? 9.062 -14.602 -23.453 1 94.5 82 VAL A C 1
ATOM 642 O O . VAL A 1 82 ? 9.195 -14.758 -22.234 1 94.5 82 VAL A O 1
ATOM 645 N N . PRO A 1 83 ? 8.133 -13.852 -23.922 1 94.94 83 PRO A N 1
ATOM 646 C CA . PRO A 1 83 ? 7.133 -13.211 -23.078 1 94.94 83 PRO A CA 1
ATOM 647 C C . PRO A 1 83 ? 5.926 -14.102 -22.797 1 94.94 83 PRO A C 1
ATOM 649 O O . PRO A 1 83 ? 5.609 -14.984 -23.609 1 94.94 83 PRO A O 1
ATOM 652 N N . VAL A 1 84 ? 5.234 -13.914 -21.703 1 95.19 84 VAL A N 1
ATOM 653 C CA . VAL A 1 84 ? 4.02 -14.641 -21.359 1 95.19 84 VAL A CA 1
ATOM 654 C C . VAL A 1 84 ? 3.031 -13.695 -20.672 1 95.19 84 VAL A C 1
ATOM 656 O O . VAL A 1 84 ? 3.426 -12.844 -19.875 1 95.19 84 VAL A O 1
ATOM 659 N N . THR A 1 85 ? 1.783 -13.766 -21 1 95.5 85 THR A N 1
ATOM 660 C CA . THR A 1 85 ? 0.716 -13.102 -20.25 1 95.5 85 THR A CA 1
ATOM 661 C C . THR A 1 85 ? -0.318 -14.117 -19.766 1 95.5 85 THR A C 1
ATOM 663 O O . THR A 1 85 ? -0.572 -15.117 -20.438 1 95.5 85 THR A O 1
ATOM 666 N N . CYS A 1 86 ? -0.844 -13.938 -18.641 1 95.94 86 CYS A N 1
ATOM 667 C CA . CYS A 1 86 ? -1.891 -14.797 -18.094 1 95.94 86 CYS A CA 1
ATOM 668 C C . CYS A 1 86 ? -2.896 -13.984 -17.297 1 95.94 86 CYS A C 1
ATOM 670 O O . CYS A 1 86 ? -2.523 -13.273 -16.359 1 95.94 86 CYS A O 1
ATOM 672 N N . ARG A 1 87 ? -4.141 -14.055 -17.688 1 96.44 87 ARG A N 1
ATOM 673 C CA . ARG A 1 87 ? -5.234 -13.406 -16.969 1 96.44 87 ARG A CA 1
ATOM 674 C C . ARG A 1 87 ? -6.207 -14.438 -16.406 1 96.44 87 ARG A C 1
ATOM 676 O O . ARG A 1 87 ? -6.77 -15.242 -17.156 1 96.44 87 ARG A O 1
ATOM 683 N N . ILE A 1 88 ? -6.352 -14.391 -15.109 1 98.19 88 ILE A N 1
ATOM 684 C CA . ILE A 1 88 ? -7.254 -15.312 -14.43 1 98.19 88 ILE A CA 1
ATOM 685 C C . ILE A 1 88 ? -8.383 -14.539 -13.766 1 98.19 88 ILE A C 1
ATOM 687 O O . ILE A 1 88 ? -8.133 -13.609 -12.984 1 98.19 88 ILE A O 1
ATOM 691 N N . LYS A 1 89 ? -9.578 -14.875 -14.07 1 98.69 89 LYS A N 1
ATOM 692 C CA . LYS A 1 89 ? -10.766 -14.305 -13.445 1 98.69 89 LYS A CA 1
ATOM 693 C C . LYS A 1 89 ? -11.602 -15.383 -12.758 1 98.69 89 LYS A C 1
ATOM 695 O O . LYS A 1 89 ? -11.938 -16.391 -13.375 1 98.69 89 LYS A O 1
ATOM 700 N N . VAL A 1 90 ? -11.93 -15.133 -11.531 1 98.94 90 VAL A N 1
ATOM 701 C CA . VAL A 1 90 ? -12.617 -16.156 -10.742 1 98.94 90 VAL A CA 1
ATOM 702 C C . VAL A 1 90 ? -13.844 -15.539 -10.07 1 98.94 90 VAL A C 1
ATOM 704 O O . VAL A 1 90 ? -13.766 -14.445 -9.5 1 98.94 90 VAL A O 1
ATOM 707 N N . LEU A 1 91 ? -14.922 -16.203 -10.125 1 98.94 91 LEU A N 1
ATOM 708 C CA . LEU A 1 91 ? -16.125 -15.891 -9.359 1 98.94 91 LEU A CA 1
ATOM 709 C C . LEU A 1 91 ? -16.375 -16.953 -8.289 1 98.94 91 LEU A C 1
ATOM 711 O O . LEU A 1 91 ? -16.375 -18.156 -8.586 1 98.94 91 LEU A O 1
ATOM 715 N N . VAL A 1 92 ? -16.609 -16.562 -7.07 1 98.94 92 VAL A N 1
ATOM 716 C CA . VAL A 1 92 ? -16.828 -17.5 -5.969 1 98.94 92 VAL A CA 1
ATOM 717 C C . VAL A 1 92 ? -18.203 -17.266 -5.355 1 98.94 92 VAL A C 1
ATOM 719 O O . VAL A 1 92 ? -18.5 -16.172 -4.871 1 98.94 92 VAL A O 1
ATOM 722 N N . ASP A 1 93 ? -19 -18.266 -5.32 1 98.94 93 ASP A N 1
ATOM 723 C CA . ASP A 1 93 ? -20.359 -18.188 -4.766 1 98.94 93 ASP A CA 1
ATOM 724 C C . ASP A 1 93 ? -20.344 -18.453 -3.262 1 98.94 93 ASP A C 1
ATOM 726 O O . ASP A 1 93 ? -19.281 -18.625 -2.662 1 98.94 93 ASP A O 1
ATOM 730 N N . GLU A 1 94 ? -21.562 -18.453 -2.721 1 98.88 94 GLU A N 1
ATOM 731 C CA . GLU A 1 94 ? -21.781 -18.547 -1.28 1 98.88 94 GLU A CA 1
ATOM 732 C C . GLU A 1 94 ? -21.047 -19.734 -0.684 1 98.88 94 GLU A C 1
ATOM 734 O O . GLU A 1 94 ? -21.188 -20.859 -1.169 1 98.88 94 GLU A O 1
ATOM 739 N N . GLY A 1 95 ? -20.219 -19.484 0.278 1 98.88 95 GLY A N 1
ATOM 740 C CA . GLY A 1 95 ? -19.547 -20.547 1.01 1 98.88 95 GLY A CA 1
ATOM 741 C C . GLY A 1 95 ? -18.438 -21.203 0.219 1 98.88 95 GLY A C 1
ATOM 742 O O . GLY A 1 95 ? -17.844 -22.172 0.674 1 98.88 95 GLY A O 1
ATOM 743 N N . GLY A 1 96 ? -18.141 -20.703 -0.96 1 98.94 96 GLY A N 1
ATOM 744 C CA . GLY A 1 96 ? -17.078 -21.266 -1.778 1 98.94 96 GLY A CA 1
ATOM 745 C C . GLY A 1 96 ? -15.688 -20.844 -1.326 1 98.94 96 GLY A C 1
ATOM 746 O O . GLY A 1 96 ? -15.539 -19.844 -0.625 1 98.94 96 GLY A O 1
ATOM 747 N N . LEU A 1 97 ? -14.688 -21.672 -1.675 1 98.94 97 LEU A N 1
ATOM 748 C CA . LEU A 1 97 ? -13.289 -21.359 -1.398 1 98.94 97 LEU A CA 1
ATOM 749 C C . LEU A 1 97 ? -12.445 -21.484 -2.662 1 98.94 97 LEU A C 1
ATOM 751 O O . LEU A 1 97 ? -12.383 -22.547 -3.271 1 98.94 97 LEU A O 1
ATOM 755 N N . PHE A 1 98 ? -11.836 -20.375 -3.027 1 98.94 98 PHE A N 1
ATOM 756 C CA . PHE A 1 98 ? -10.836 -20.391 -4.082 1 98.94 98 PHE A CA 1
ATOM 757 C C . PHE A 1 98 ? -9.43 -20.312 -3.496 1 98.94 98 PHE A C 1
ATOM 759 O O . PHE A 1 98 ? -9.086 -19.328 -2.846 1 98.94 98 PHE A O 1
ATOM 766 N N . SER A 1 99 ? -8.625 -21.359 -3.705 1 98.94 99 SER A N 1
ATOM 767 C CA . SER A 1 99 ? -7.219 -21.391 -3.328 1 98.94 99 SER A CA 1
ATOM 768 C C . SER A 1 99 ? -6.32 -21.266 -4.555 1 98.94 99 SER A C 1
ATOM 770 O O . SER A 1 99 ? -6.508 -21.984 -5.539 1 98.94 99 SER A O 1
ATOM 772 N N . TYR A 1 100 ? -5.359 -20.344 -4.453 1 98.88 100 TYR A N 1
ATOM 773 C CA . TYR A 1 100 ? -4.469 -20.094 -5.578 1 98.88 100 TYR A CA 1
ATOM 774 C C . TYR A 1 100 ? -3.008 -20.234 -5.164 1 98.88 100 TYR A C 1
ATOM 776 O O . TYR A 1 100 ? -2.594 -19.703 -4.137 1 98.88 100 TYR A O 1
ATOM 784 N N . THR A 1 101 ? -2.273 -21 -5.867 1 98.81 101 THR A N 1
ATOM 785 C CA . THR A 1 101 ? -0.821 -21.062 -5.766 1 98.81 101 THR A CA 1
ATOM 786 C C . THR A 1 101 ? -0.167 -20.641 -7.074 1 98.81 101 THR A C 1
ATOM 788 O O . THR A 1 101 ? -0.312 -21.297 -8.102 1 98.81 101 THR A O 1
ATOM 791 N N . GLY A 1 102 ? 0.531 -19.5 -7.062 1 98.56 102 GLY A N 1
ATOM 792 C CA . GLY A 1 102 ? 1.13 -18.953 -8.266 1 98.56 102 GLY A CA 1
ATOM 793 C C . GLY A 1 102 ? 2.645 -18.891 -8.211 1 98.56 102 GLY A C 1
ATOM 794 O O . GLY A 1 102 ? 3.221 -18.531 -7.18 1 98.56 102 GLY A O 1
ATOM 795 N N . VAL A 1 103 ? 3.26 -19.266 -9.289 1 98.38 103 VAL A N 1
ATOM 796 C CA . VAL A 1 103 ? 4.711 -19.172 -9.414 1 98.38 103 VAL A CA 1
ATOM 797 C C . VAL A 1 103 ? 5.07 -18.422 -10.695 1 98.38 103 VAL A C 1
ATOM 799 O O . VAL A 1 103 ? 4.617 -18.797 -11.781 1 98.38 103 VAL A O 1
ATOM 802 N N . GLU A 1 104 ? 5.77 -17.359 -10.602 1 97.88 104 GLU A N 1
ATOM 803 C CA . GLU A 1 104 ? 6.371 -16.641 -11.727 1 97.88 104 GLU A CA 1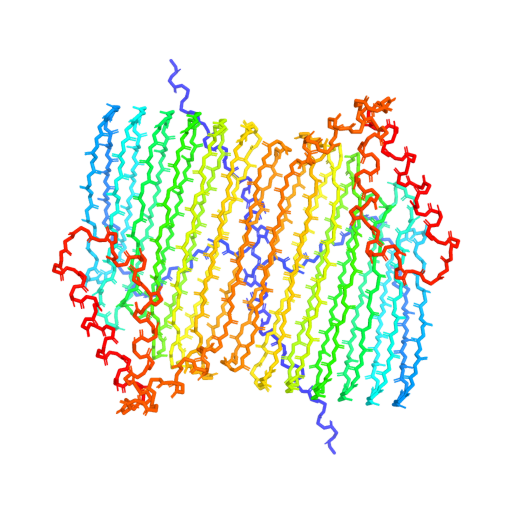
ATOM 804 C C . GLU A 1 104 ? 7.883 -16.828 -11.758 1 97.88 104 GLU A C 1
ATOM 806 O O . GLU A 1 104 ? 8.617 -16.062 -11.125 1 97.88 104 GLU A O 1
ATOM 811 N N . ALA A 1 105 ? 8.406 -17.828 -12.477 1 94.19 105 ALA A N 1
ATOM 812 C CA . ALA A 1 105 ? 9.82 -18.188 -12.484 1 94.19 105 ALA A CA 1
ATOM 813 C C . ALA A 1 105 ? 10.336 -18.344 -13.914 1 94.19 105 ALA A C 1
ATOM 815 O O . ALA A 1 105 ? 11.25 -19.141 -14.164 1 94.19 105 ALA A O 1
ATOM 816 N N . GLY A 1 106 ? 10.023 -17.562 -14.836 1 93.06 106 GLY A N 1
ATOM 817 C CA . GLY A 1 106 ? 10.453 -17.641 -16.219 1 93.06 106 GLY A CA 1
ATOM 818 C C . GLY A 1 106 ? 10.086 -16.406 -17.031 1 93.06 106 GLY A C 1
ATOM 819 O O . GLY A 1 106 ? 10.023 -15.297 -16.484 1 93.06 106 GLY A O 1
ATOM 820 N N . ALA A 1 107 ? 10.18 -16.641 -18.328 1 94.88 107 ALA A N 1
ATOM 821 C CA . ALA A 1 107 ? 9.773 -15.633 -19.297 1 94.88 107 ALA A CA 1
ATOM 822 C C . ALA A 1 107 ? 10.695 -14.414 -19.234 1 94.88 107 ALA A C 1
ATOM 824 O O . ALA A 1 107 ? 11.289 -14.133 -18.188 1 94.88 107 ALA A O 1
ATOM 825 N N . SER A 1 108 ? 10.891 -13.773 -20.344 1 95.56 108 SER A N 1
ATOM 826 C CA . SER A 1 108 ? 11.609 -12.508 -20.406 1 95.56 108 SER A CA 1
ATOM 827 C C . SER A 1 108 ? 10.773 -11.375 -19.797 1 95.56 108 SER A C 1
ATOM 829 O O . SER A 1 108 ? 11.297 -10.523 -19.078 1 95.56 108 SER A O 1
ATOM 831 N N . GLU A 1 109 ? 9.531 -11.438 -20.141 1 96 109 GLU A N 1
ATOM 832 C CA . GLU A 1 109 ? 8.539 -10.484 -19.641 1 96 109 GLU A CA 1
ATOM 833 C C . GLU A 1 109 ? 7.242 -11.195 -19.266 1 96 109 GLU A C 1
ATOM 835 O O . GLU A 1 109 ? 6.695 -11.969 -20.047 1 96 109 GLU A O 1
ATOM 840 N N . THR A 1 110 ? 6.836 -10.992 -18.094 1 95.56 110 THR A N 1
ATOM 841 C CA . THR A 1 110 ? 5.586 -11.555 -17.594 1 95.56 110 THR A CA 1
ATOM 842 C C . THR A 1 110 ? 4.582 -10.453 -17.266 1 95.56 110 THR A C 1
ATOM 844 O O . THR A 1 110 ? 4.922 -9.469 -16.609 1 95.56 110 THR A O 1
ATOM 847 N N . ALA A 1 111 ? 3.416 -10.523 -17.781 1 94.88 111 ALA A N 1
ATOM 848 C CA . ALA A 1 111 ? 2.244 -9.773 -17.344 1 94.88 111 ALA A CA 1
ATOM 849 C C . ALA A 1 111 ? 1.146 -10.711 -16.844 1 94.88 111 ALA A C 1
ATOM 851 O O . ALA A 1 111 ? 0.562 -11.461 -17.641 1 94.88 111 ALA A O 1
ATOM 852 N N . ALA A 1 112 ? 0.902 -10.727 -15.594 1 95.44 112 ALA A N 1
ATOM 853 C CA . ALA A 1 112 ? -0.079 -11.641 -15.016 1 95.44 112 ALA A CA 1
ATOM 854 C C . ALA A 1 112 ? -1.11 -10.883 -14.18 1 95.44 112 ALA A C 1
ATOM 856 O O . ALA A 1 112 ? -0.763 -9.969 -13.438 1 95.44 112 ALA A O 1
ATOM 857 N N . GLU A 1 113 ? -2.354 -11.211 -14.312 1 96 113 GLU A N 1
ATOM 858 C CA . GLU A 1 113 ? -3.461 -10.633 -13.562 1 96 113 GLU A CA 1
ATOM 859 C C . GLU A 1 113 ? -4.332 -11.719 -12.938 1 96 113 GLU A C 1
ATOM 861 O O . GLU A 1 113 ? -4.672 -12.703 -13.594 1 96 113 GLU A O 1
ATOM 866 N N . LEU A 1 114 ? -4.594 -11.586 -11.695 1 98.31 114 LEU A N 1
ATOM 867 C CA . LEU A 1 114 ? -5.547 -12.414 -10.969 1 98.31 114 LEU A CA 1
ATOM 868 C C . LEU A 1 114 ? -6.672 -11.57 -10.383 1 98.31 114 LEU A C 1
ATOM 870 O O . LEU A 1 114 ? -6.414 -10.656 -9.594 1 98.31 114 LEU A O 1
ATOM 874 N N . THR A 1 115 ? -7.859 -11.805 -10.812 1 98.06 115 THR A N 1
ATOM 875 C CA . THR A 1 115 ? -9.031 -11.141 -10.242 1 98.06 115 THR A CA 1
ATOM 876 C C . THR A 1 115 ? -9.977 -12.164 -9.625 1 98.06 115 THR A C 1
ATOM 878 O O . THR A 1 115 ? -10.5 -13.039 -10.32 1 98.06 115 THR A O 1
ATOM 881 N N . VAL A 1 116 ? -10.164 -12.055 -8.367 1 98.94 116 VAL A N 1
ATOM 882 C CA . VAL A 1 116 ? -11.094 -12.914 -7.652 1 98.94 116 VAL A CA 1
ATOM 883 C C . VAL A 1 116 ? -12.273 -12.094 -7.129 1 98.94 116 VAL A C 1
ATOM 885 O O . VAL A 1 116 ? -12.07 -11.078 -6.453 1 98.94 116 VAL A O 1
ATOM 888 N N . HIS A 1 117 ? -13.438 -12.508 -7.426 1 98.88 117 HIS A N 1
ATOM 889 C CA . HIS A 1 117 ? -14.641 -11.867 -6.902 1 98.88 117 HIS A CA 1
ATOM 890 C C . HIS A 1 117 ? -15.359 -12.773 -5.906 1 98.88 117 HIS A C 1
ATOM 892 O O . HIS A 1 117 ? -15.938 -13.789 -6.293 1 98.88 117 HIS A O 1
ATOM 898 N N . LEU A 1 118 ? -15.258 -12.414 -4.688 1 98.94 118 LEU A N 1
ATOM 899 C CA . LEU A 1 118 ? -16.031 -13.086 -3.654 1 98.94 118 LEU A CA 1
ATOM 900 C C . LEU A 1 118 ? -17.469 -12.539 -3.611 1 98.94 118 LEU A C 1
ATOM 902 O O . LEU A 1 118 ? -17.766 -11.641 -2.822 1 98.94 118 LEU A O 1
ATOM 906 N N . ALA A 1 119 ? -18.297 -13.203 -4.367 1 98.69 119 ALA A N 1
ATOM 907 C CA . ALA A 1 119 ? -19.625 -12.656 -4.625 1 98.69 119 ALA A CA 1
ATOM 908 C C . ALA A 1 119 ? -20.641 -13.164 -3.59 1 98.69 119 ALA A C 1
ATOM 910 O O . ALA A 1 119 ? -21.609 -12.469 -3.271 1 98.69 119 ALA A O 1
ATOM 911 N N . GLY A 1 120 ? -20.453 -14.391 -3.133 1 98.75 120 GLY A N 1
ATOM 912 C CA . GLY A 1 120 ? -21.391 -14.977 -2.188 1 98.75 120 GLY A CA 1
ATOM 913 C C . GLY A 1 120 ? -20.984 -14.766 -0.74 1 98.75 120 GLY A C 1
ATOM 914 O O . GLY A 1 120 ? -19.797 -14.609 -0.434 1 98.75 120 GLY A O 1
ATOM 915 N N . ASP A 1 121 ? -22.031 -14.805 0.146 1 98.88 121 ASP A N 1
ATOM 916 C CA . ASP A 1 121 ? -21.75 -14.734 1.576 1 98.88 121 ASP A CA 1
ATOM 917 C C . ASP A 1 121 ? -20.828 -15.875 2.01 1 98.88 121 ASP A C 1
ATOM 919 O O . ASP A 1 121 ? -20.922 -16.984 1.503 1 98.88 121 ASP A O 1
ATOM 923 N N . ASP A 1 122 ? -19.844 -15.594 2.848 1 98.94 122 ASP A N 1
ATOM 924 C CA . ASP A 1 122 ? -18.953 -16.578 3.447 1 98.94 122 ASP A CA 1
ATOM 925 C C . ASP A 1 122 ? -17.984 -17.141 2.41 1 98.94 122 ASP A C 1
ATOM 927 O O . ASP A 1 122 ? -17.359 -18.172 2.637 1 98.94 122 ASP A O 1
ATOM 931 N N . ALA A 1 123 ? -17.953 -16.516 1.189 1 98.94 123 ALA A N 1
ATOM 932 C CA . ALA A 1 123 ? -16.953 -16.891 0.196 1 98.94 123 ALA A CA 1
ATOM 933 C C . ALA A 1 123 ? -15.547 -16.547 0.674 1 98.94 123 ALA A C 1
ATOM 935 O O . ALA A 1 123 ? -15.352 -15.562 1.394 1 98.94 123 ALA A O 1
ATOM 936 N N . ARG A 1 124 ? -14.586 -17.375 0.255 1 98.94 124 ARG A N 1
ATOM 937 C CA . ARG A 1 124 ? -13.211 -17.172 0.717 1 98.94 124 ARG A CA 1
ATOM 938 C C . ARG A 1 124 ? -12.227 -17.297 -0.436 1 98.94 124 ARG A C 1
ATOM 940 O O . ARG A 1 124 ? -12.445 -18.078 -1.371 1 98.94 124 ARG A O 1
ATOM 947 N N . ALA A 1 125 ? -11.164 -16.531 -0.368 1 98.94 125 ALA A N 1
ATOM 948 C CA . ALA A 1 125 ? -10.016 -16.609 -1.262 1 98.94 125 ALA A CA 1
ATOM 949 C C . ALA A 1 125 ? -8.711 -16.719 -0.472 1 98.94 125 ALA A C 1
ATOM 951 O O . ALA A 1 125 ? -8.484 -15.953 0.463 1 98.94 125 ALA A O 1
ATOM 952 N N . ASP A 1 126 ? -7.867 -17.656 -0.802 1 98.94 126 ASP A N 1
ATOM 953 C CA . ASP A 1 126 ? -6.555 -17.875 -0.204 1 98.94 126 ASP A CA 1
ATOM 954 C C . ASP A 1 126 ? -5.465 -17.922 -1.274 1 98.94 126 ASP A C 1
ATOM 956 O O . ASP A 1 126 ? -5.203 -18.984 -1.853 1 98.94 126 ASP A O 1
ATOM 960 N N . VAL A 1 127 ? -4.824 -16.781 -1.463 1 98.94 127 VAL A N 1
ATOM 961 C CA . VAL A 1 127 ? -3.873 -16.609 -2.555 1 98.94 127 VAL A CA 1
ATOM 962 C C . VAL A 1 127 ? -2.449 -16.594 -2.006 1 98.94 127 VAL A C 1
ATOM 964 O O . VAL A 1 127 ? -2.115 -15.789 -1.137 1 98.94 127 VAL A O 1
ATOM 967 N N . TRP A 1 128 ? -1.625 -17.5 -2.469 1 98.88 128 TRP A N 1
ATOM 968 C CA . TRP A 1 128 ? -0.194 -17.562 -2.189 1 98.88 128 TRP A CA 1
ATOM 969 C C . TRP A 1 128 ? 0.613 -17.594 -3.482 1 98.88 128 TRP A C 1
ATOM 971 O O . TRP A 1 128 ? 0.35 -18.422 -4.359 1 98.88 128 TRP A O 1
ATOM 981 N N . SER A 1 129 ? 1.531 -16.672 -3.6 1 98.75 129 SER A N 1
ATOM 982 C CA . SER A 1 129 ? 2.322 -16.625 -4.824 1 98.75 129 SER A CA 1
ATOM 983 C C . SER A 1 129 ? 3.744 -16.156 -4.551 1 98.75 129 SER A C 1
ATOM 985 O O . SER A 1 129 ? 4.004 -15.516 -3.531 1 98.75 129 SER A O 1
ATOM 987 N N . PHE A 1 130 ? 4.672 -16.562 -5.375 1 98.19 130 PHE A N 1
ATOM 988 C CA . PHE A 1 130 ? 5.969 -15.891 -5.355 1 98.19 130 PHE A CA 1
ATOM 989 C C . PHE A 1 130 ? 6.434 -15.57 -6.77 1 98.19 130 PHE A C 1
ATOM 991 O O . PHE A 1 130 ? 5.914 -16.125 -7.742 1 98.19 130 PHE A O 1
ATOM 998 N N . TYR A 1 131 ? 7.285 -14.656 -6.949 1 98.5 131 TYR A N 1
ATOM 999 C CA . TYR A 1 131 ? 7.938 -14.305 -8.203 1 98.5 131 TYR A CA 1
ATOM 1000 C C . TYR A 1 131 ? 9.445 -14.18 -8.023 1 98.5 131 TYR A C 1
ATOM 1002 O O . TYR A 1 131 ? 9.914 -13.781 -6.953 1 98.5 131 TYR A O 1
ATOM 1010 N N . PHE A 1 132 ? 10.125 -14.594 -9.062 1 97.56 132 PHE A N 1
ATOM 1011 C CA . PHE A 1 132 ? 11.57 -14.453 -9.117 1 97.56 132 PHE A CA 1
ATOM 1012 C C . PHE A 1 132 ? 11.992 -13.773 -10.422 1 97.56 132 PHE A C 1
ATOM 1014 O O . PHE A 1 132 ? 11.586 -14.195 -11.508 1 97.56 132 PHE A O 1
ATOM 1021 N N . GLY A 1 133 ? 12.68 -12.656 -10.305 1 96.06 133 GLY A N 1
ATOM 1022 C CA . GLY A 1 133 ? 13.242 -11.977 -11.461 1 96.06 133 GLY A CA 1
ATOM 1023 C C . GLY A 1 133 ? 14.75 -11.844 -11.406 1 96.06 133 GLY A C 1
ATOM 1024 O O . GLY A 1 133 ? 15.312 -11.516 -10.359 1 96.06 133 GLY A O 1
ATOM 1025 N N . ASP A 1 134 ? 15.422 -12.141 -12.484 1 94.69 134 ASP A N 1
ATOM 1026 C CA . ASP A 1 134 ? 16.859 -11.906 -12.609 1 94.69 134 ASP A CA 1
ATOM 1027 C C . ASP A 1 134 ? 17.203 -11.32 -13.984 1 94.69 134 ASP A C 1
ATOM 1029 O O . ASP A 1 134 ? 16.312 -11.039 -14.781 1 94.69 134 ASP A O 1
ATOM 1033 N N . GLY A 1 135 ? 18.484 -11.039 -14.164 1 94.75 135 GLY A N 1
ATOM 1034 C CA . GLY A 1 135 ? 18.859 -10.406 -15.422 1 94.75 135 GLY A CA 1
ATOM 1035 C C . GLY A 1 135 ? 18.094 -9.125 -15.688 1 94.75 135 GLY A C 1
ATOM 1036 O O . GLY A 1 135 ? 18.078 -8.227 -14.844 1 94.75 135 GLY A O 1
ATOM 1037 N N . ASP A 1 136 ? 17.516 -9.102 -16.875 1 95.19 136 ASP A N 1
ATOM 1038 C CA . ASP A 1 136 ? 16.766 -7.914 -17.266 1 95.19 136 ASP A CA 1
ATOM 1039 C C . ASP A 1 136 ? 15.273 -8.2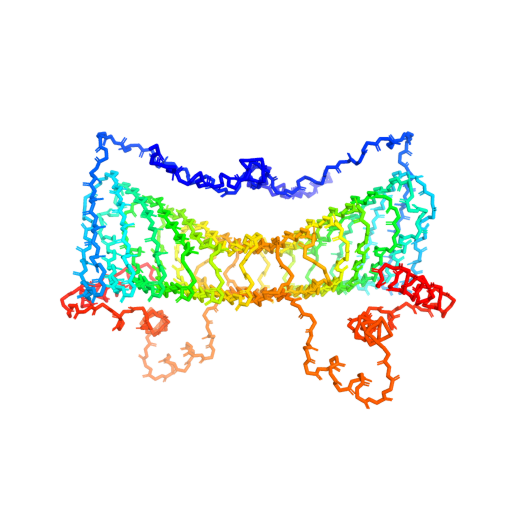19 -17.344 1 95.19 136 ASP A C 1
ATOM 1041 O O . ASP A 1 136 ? 14.531 -7.52 -18.047 1 95.19 136 ASP A O 1
ATOM 1045 N N . ARG A 1 137 ? 14.898 -9.211 -16.656 1 95.62 137 ARG A N 1
ATOM 1046 C CA . ARG A 1 137 ? 13.516 -9.664 -16.734 1 95.62 137 ARG A CA 1
ATOM 1047 C C . ARG A 1 137 ? 12.562 -8.609 -16.172 1 95.62 137 ARG A C 1
ATOM 1049 O O . ARG A 1 137 ? 12.914 -7.879 -15.242 1 95.62 137 ARG A O 1
ATOM 1056 N N . LYS A 1 138 ? 11.352 -8.594 -16.734 1 95.5 138 LYS A N 1
ATOM 1057 C CA . LYS A 1 138 ? 10.312 -7.664 -16.312 1 95.5 138 LYS A CA 1
ATOM 1058 C C . LYS A 1 138 ? 9.062 -8.414 -15.836 1 95.5 138 LYS A C 1
ATOM 1060 O O . LYS A 1 138 ? 8.555 -9.281 -16.547 1 95.5 138 LYS A O 1
ATOM 1065 N N . LEU A 1 139 ? 8.625 -8.125 -14.68 1 96.38 139 LEU A N 1
ATOM 1066 C CA . LEU A 1 139 ? 7.418 -8.703 -14.102 1 96.38 139 LEU A CA 1
ATOM 1067 C C . LEU A 1 139 ? 6.379 -7.625 -13.828 1 96.38 139 LEU A C 1
ATOM 1069 O O . LEU A 1 139 ? 6.66 -6.648 -13.133 1 96.38 139 LEU A O 1
ATOM 1073 N N . ASP A 1 140 ? 5.238 -7.68 -14.367 1 94.94 140 ASP A N 1
ATOM 1074 C CA . ASP A 1 140 ? 4.074 -6.844 -14.078 1 94.94 140 ASP A CA 1
ATOM 1075 C C . ASP A 1 140 ? 2.914 -7.688 -13.555 1 94.94 140 ASP A C 1
ATOM 1077 O O . ASP A 1 140 ? 2.27 -8.406 -14.32 1 94.94 140 ASP A O 1
ATOM 1081 N N . LEU A 1 141 ? 2.68 -7.637 -12.258 1 96 141 LEU A N 1
ATOM 1082 C CA . LEU A 1 141 ? 1.703 -8.484 -11.586 1 96 141 LEU A CA 1
ATOM 1083 C C . LEU A 1 141 ? 0.586 -7.645 -10.969 1 96 141 LEU A C 1
ATOM 1085 O O . LEU A 1 141 ? 0.852 -6.664 -10.273 1 96 141 LEU A O 1
ATOM 1089 N N . ASN A 1 142 ? -0.628 -7.961 -11.266 1 95.38 142 ASN A N 1
ATOM 1090 C CA . ASN A 1 142 ? -1.808 -7.277 -10.75 1 95.38 142 ASN A CA 1
ATOM 1091 C C . ASN A 1 142 ? -2.795 -8.258 -10.125 1 95.38 142 ASN A C 1
ATOM 1093 O O . ASN A 1 142 ? -3.451 -9.023 -10.828 1 95.38 142 ASN A O 1
ATOM 1097 N N . TYR A 1 143 ? -2.902 -8.266 -8.797 1 97.31 143 TYR A N 1
ATOM 1098 C CA . TYR A 1 143 ? -3.811 -9.148 -8.07 1 97.31 143 TYR A CA 1
ATOM 1099 C C . TYR A 1 143 ? -4.934 -8.352 -7.414 1 97.31 143 TYR A C 1
ATOM 1101 O O . TYR A 1 143 ? -4.676 -7.387 -6.691 1 97.31 143 TYR A O 1
ATOM 1109 N N . ILE A 1 144 ? -6.164 -8.758 -7.676 1 97.38 144 ILE A N 1
ATOM 1110 C CA . ILE A 1 144 ? -7.328 -8.07 -7.125 1 97.38 144 ILE A CA 1
ATOM 1111 C C . ILE A 1 144 ? -8.258 -9.086 -6.461 1 97.38 144 ILE A C 1
ATOM 1113 O O . ILE A 1 144 ? -8.625 -10.094 -7.07 1 97.38 144 ILE A O 1
ATOM 1117 N N . ILE A 1 145 ? -8.609 -8.852 -5.23 1 98.75 145 ILE A N 1
ATOM 1118 C CA . ILE A 1 145 ? -9.711 -9.578 -4.605 1 98.75 145 ILE A CA 1
ATOM 1119 C C . ILE A 1 145 ? -10.836 -8.602 -4.258 1 98.75 145 ILE A C 1
ATOM 1121 O O . ILE A 1 145 ? -10.656 -7.711 -3.422 1 98.75 145 ILE A O 1
ATOM 1125 N N . ARG A 1 146 ? -11.922 -8.773 -4.902 1 98.56 146 ARG A N 1
ATOM 1126 C CA . ARG A 1 146 ? -13.117 -7.98 -4.664 1 98.56 146 ARG A CA 1
ATOM 1127 C C . ARG A 1 146 ? -14.094 -8.719 -3.75 1 98.56 146 ARG A C 1
ATOM 1129 O O . ARG A 1 146 ? -14.391 -9.891 -3.973 1 98.56 146 ARG A O 1
ATOM 1136 N N . GLN A 1 147 ? -14.531 -8.055 -2.76 1 98.81 147 GLN A N 1
ATOM 1137 C CA . GLN A 1 147 ? -15.445 -8.648 -1.788 1 98.81 147 GLN A CA 1
ATOM 1138 C C . GLN A 1 147 ? -16.797 -7.945 -1.808 1 98.81 147 GLN A C 1
ATOM 1140 O O . GLN A 1 147 ? -16.891 -6.77 -1.444 1 98.81 147 GLN A O 1
ATOM 1145 N N . SER A 1 148 ? -17.828 -8.711 -2.191 1 98.06 148 SER A N 1
ATOM 1146 C CA . SER A 1 148 ? -19.172 -8.133 -2.246 1 98.06 148 SER A CA 1
ATOM 1147 C C . SER A 1 148 ? -20.125 -8.867 -1.31 1 98.06 148 SER A C 1
ATOM 1149 O O . SER A 1 148 ? -21.094 -8.281 -0.828 1 98.06 148 SER A O 1
ATOM 1151 N N . GLY A 1 149 ? -19.875 -10.18 -1.159 1 98.62 149 GLY A N 1
ATOM 1152 C CA . GLY A 1 149 ? -20.688 -10.922 -0.198 1 98.62 149 GLY A CA 1
ATOM 1153 C C . GLY A 1 149 ? -20.391 -10.539 1.241 1 98.62 149 GLY A C 1
ATOM 1154 O O . GLY A 1 149 ? -19.391 -9.867 1.521 1 98.62 149 GLY A O 1
ATOM 1155 N N . LYS A 1 150 ? -21.25 -10.945 2.127 1 98.75 150 LYS A N 1
ATOM 1156 C CA . LYS A 1 150 ? -21.047 -10.719 3.553 1 98.75 150 LYS A CA 1
ATOM 1157 C C . LYS A 1 150 ? -20.109 -11.766 4.148 1 98.75 150 LYS A C 1
ATOM 1159 O O . LYS A 1 150 ? -20.078 -12.906 3.693 1 98.75 150 LYS A O 1
ATOM 1164 N N . ARG A 1 151 ? -19.297 -11.352 5.148 1 98.81 151 ARG A N 1
ATOM 1165 C CA . ARG A 1 151 ? -18.438 -12.25 5.914 1 98.81 151 ARG A CA 1
ATOM 1166 C C . ARG A 1 151 ? -17.484 -13.016 5 1 98.81 151 ARG A C 1
ATOM 1168 O O . ARG A 1 151 ? -17.344 -14.234 5.129 1 98.81 151 ARG A O 1
ATOM 1175 N N . THR A 1 152 ? -17.016 -12.312 3.938 1 98.88 152 THR A N 1
ATOM 1176 C CA . THR A 1 152 ? -16 -12.906 3.082 1 98.88 152 THR A CA 1
ATOM 1177 C C . THR A 1 152 ? -14.625 -12.82 3.742 1 98.88 152 THR A C 1
ATOM 1179 O O . THR A 1 152 ? -14.43 -12.039 4.68 1 98.88 152 THR A O 1
ATOM 1182 N N 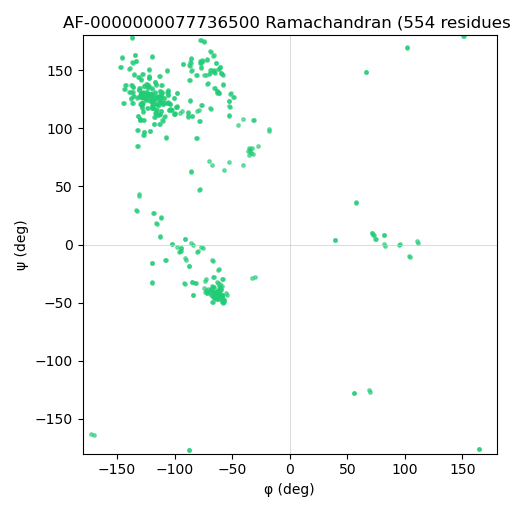. ASP A 1 153 ? -13.711 -13.703 3.318 1 98.94 153 ASP A N 1
ATOM 1183 C CA . ASP A 1 153 ? -12.344 -13.75 3.844 1 98.94 153 ASP A CA 1
ATOM 1184 C C . ASP A 1 153 ? -11.32 -13.805 2.713 1 98.94 153 ASP A C 1
ATOM 1186 O O . ASP A 1 153 ? -11.281 -14.773 1.951 1 98.94 153 ASP A O 1
ATOM 1190 N N . ALA A 1 154 ? -10.586 -12.734 2.551 1 98.94 154 ALA A N 1
ATOM 1191 C CA . ALA A 1 154 ? -9.562 -12.641 1.511 1 98.94 154 ALA A CA 1
ATOM 1192 C C . ALA A 1 154 ? -8.164 -12.648 2.115 1 98.94 154 ALA A C 1
ATOM 1194 O O . ALA A 1 154 ? -7.836 -11.805 2.951 1 98.94 154 ALA A O 1
ATOM 1195 N N . ASN A 1 155 ? -7.359 -13.617 1.731 1 98.94 155 ASN A N 1
ATOM 1196 C CA . ASN A 1 155 ? -5.949 -13.711 2.088 1 98.94 155 ASN A CA 1
ATOM 1197 C C . ASN A 1 155 ? -5.055 -13.68 0.852 1 98.94 155 ASN A C 1
ATOM 1199 O O . ASN A 1 155 ? -5.262 -14.453 -0.087 1 98.94 155 ASN A O 1
ATOM 1203 N N . MET A 1 156 ? -4.133 -12.758 0.791 1 98.88 156 MET A N 1
ATOM 1204 C CA . MET A 1 156 ? -3.186 -12.625 -0.313 1 98.88 156 MET A CA 1
ATOM 1205 C C . MET A 1 156 ? -1.758 -12.508 0.207 1 98.88 156 MET A C 1
ATOM 1207 O O . MET A 1 156 ? -1.392 -11.484 0.792 1 98.88 156 MET A O 1
ATOM 1211 N N . GLN A 1 157 ? -0.953 -13.531 0.044 1 98.88 157 GLN A N 1
ATOM 1212 C CA . GLN A 1 157 ? 0.446 -13.586 0.454 1 98.88 157 GLN A CA 1
ATOM 1213 C C . GLN A 1 157 ? 1.37 -13.695 -0.756 1 98.88 157 GLN A C 1
ATOM 1215 O O . GLN A 1 157 ? 1.294 -14.656 -1.521 1 98.88 157 GLN A O 1
ATOM 1220 N N . VAL A 1 158 ? 2.268 -12.703 -0.909 1 98.75 158 VAL A N 1
ATOM 1221 C CA . VAL A 1 158 ? 3.143 -12.672 -2.076 1 98.75 158 VAL A CA 1
ATOM 1222 C C . VAL A 1 158 ? 4.594 -12.516 -1.628 1 98.75 158 VAL A C 1
ATOM 1224 O O . VAL A 1 158 ? 4.906 -11.648 -0.811 1 98.75 158 VAL A O 1
ATOM 1227 N N . ARG A 1 159 ? 5.453 -13.383 -2.164 1 98.44 159 ARG A N 1
ATOM 1228 C CA . ARG A 1 159 ? 6.887 -13.328 -1.901 1 98.44 159 ARG A CA 1
ATOM 1229 C C . ARG A 1 159 ? 7.668 -13.062 -3.186 1 98.44 159 ARG A C 1
ATOM 1231 O O . ARG A 1 159 ? 7.34 -13.609 -4.242 1 98.44 159 ARG A O 1
ATOM 1238 N N . GLY A 1 160 ? 8.68 -12.234 -3.072 1 97.94 160 GLY A N 1
ATOM 1239 C CA . GLY A 1 160 ? 9.461 -11.914 -4.254 1 97.94 160 GLY A CA 1
ATOM 1240 C C . GLY A 1 160 ? 10.953 -11.852 -3.984 1 97.94 160 GLY A C 1
ATOM 1241 O O . GLY A 1 160 ? 11.375 -11.531 -2.869 1 97.94 160 GLY A O 1
ATOM 1242 N N . ALA A 1 161 ? 11.734 -12.125 -4.953 1 97.12 161 ALA A N 1
ATOM 1243 C CA . ALA A 1 161 ? 13.18 -11.922 -4.969 1 97.12 161 ALA A CA 1
ATOM 1244 C C . ALA A 1 161 ? 13.641 -11.383 -6.32 1 97.12 161 ALA A C 1
ATOM 1246 O O . ALA A 1 161 ? 13.266 -11.906 -7.371 1 97.12 161 ALA A O 1
ATOM 1247 N N . LEU A 1 162 ? 14.43 -10.352 -6.277 1 96.44 162 LEU A N 1
ATOM 1248 C CA . LEU A 1 162 ? 14.883 -9.688 -7.492 1 96.44 162 LEU A CA 1
ATOM 1249 C C . LEU A 1 162 ? 16.406 -9.633 -7.547 1 96.44 162 LEU A C 1
ATOM 1251 O O . LEU A 1 162 ? 17.062 -9.289 -6.555 1 96.44 162 LEU A O 1
ATOM 1255 N N . LEU A 1 163 ? 16.922 -9.938 -8.664 1 94.06 163 LEU A N 1
ATOM 1256 C CA . LEU A 1 163 ? 18.359 -10.023 -8.883 1 94.06 163 LEU A CA 1
ATOM 1257 C C . LEU A 1 163 ? 18.734 -9.375 -10.211 1 94.06 163 LEU A C 1
ATOM 1259 O O . LEU A 1 163 ? 17.906 -9.297 -11.125 1 94.06 163 LEU A O 1
ATOM 1263 N N . GLY A 1 164 ? 20 -8.953 -10.32 1 93.69 164 GLY A N 1
ATOM 1264 C CA . GLY A 1 164 ? 20.453 -8.32 -11.547 1 93.69 164 GLY A CA 1
ATOM 1265 C C . GLY A 1 164 ? 19.844 -6.957 -11.781 1 93.69 164 GLY A C 1
ATOM 1266 O O . GLY A 1 164 ? 19.922 -6.078 -10.922 1 93.69 164 GLY A O 1
ATOM 1267 N N . LYS A 1 165 ? 19.234 -6.82 -12.961 1 95.69 165 LYS A N 1
ATOM 1268 C CA . LYS A 1 165 ? 18.594 -5.566 -13.328 1 95.69 165 LYS A CA 1
ATOM 1269 C C . LYS A 1 165 ? 17.094 -5.762 -13.57 1 95.69 165 LYS A C 1
ATOM 1271 O O . LYS A 1 165 ? 16.484 -5.035 -14.359 1 95.69 165 LYS A O 1
ATOM 1276 N N . SER A 1 166 ? 16.578 -6.754 -12.906 1 95.88 166 SER A N 1
ATOM 1277 C CA . SER A 1 166 ? 15.172 -7.07 -13.141 1 95.88 166 SER A CA 1
ATOM 1278 C C . SER A 1 166 ? 14.266 -5.973 -12.594 1 95.88 166 SER A C 1
ATOM 1280 O O . SER A 1 166 ? 14.648 -5.23 -11.688 1 95.88 166 SER A O 1
ATOM 1282 N N . VAL A 1 167 ? 13.125 -5.805 -13.219 1 94.94 167 VAL A N 1
ATOM 1283 C CA . VAL A 1 167 ? 12.117 -4.805 -12.867 1 94.94 167 VAL A CA 1
ATOM 1284 C C . VAL A 1 167 ? 10.805 -5.5 -12.516 1 94.94 167 VAL A C 1
ATOM 1286 O O . VAL A 1 167 ? 10.32 -6.352 -13.266 1 94.94 167 VAL A O 1
ATOM 1289 N N . LYS A 1 168 ? 10.258 -5.141 -11.375 1 95.88 168 LYS A N 1
ATOM 1290 C CA . LYS A 1 168 ? 8.992 -5.738 -10.961 1 95.88 168 LYS A CA 1
ATOM 1291 C C . LYS A 1 168 ? 7.984 -4.668 -10.547 1 95.88 168 LYS A C 1
ATOM 1293 O O . LYS A 1 168 ? 8.32 -3.756 -9.781 1 95.88 168 LYS A O 1
ATOM 1298 N N . ASN A 1 169 ? 6.855 -4.703 -11.07 1 94 169 ASN A N 1
ATOM 1299 C CA . ASN A 1 169 ? 5.664 -3.992 -10.625 1 94 169 ASN A CA 1
ATOM 1300 C C . ASN A 1 169 ? 4.633 -4.945 -10.031 1 94 169 ASN A C 1
ATOM 1302 O O . ASN A 1 169 ? 4.227 -5.914 -10.672 1 94 169 ASN A O 1
ATOM 1306 N N . PHE A 1 170 ? 4.258 -4.707 -8.789 1 95.94 170 PHE A N 1
ATOM 1307 C CA . PHE A 1 170 ? 3.195 -5.496 -8.18 1 95.94 170 PHE A CA 1
ATOM 1308 C C . PHE A 1 170 ? 2.123 -4.59 -7.59 1 95.94 170 PHE A C 1
ATOM 1310 O O . PHE A 1 170 ? 2.43 -3.672 -6.828 1 95.94 170 PHE A O 1
ATOM 1317 N N . ARG A 1 171 ? 0.917 -4.883 -7.926 1 94.25 171 ARG A N 1
ATOM 1318 C CA . ARG A 1 171 ? -0.251 -4.266 -7.305 1 94.25 171 ARG A CA 1
ATOM 1319 C C . ARG A 1 171 ? -1.137 -5.312 -6.641 1 94.25 171 ARG A C 1
ATOM 1321 O O . ARG A 1 171 ? -1.571 -6.27 -7.285 1 94.25 171 ARG A O 1
ATOM 1328 N N . GLY A 1 172 ? -1.311 -5.199 -5.398 1 96.06 172 GLY A N 1
ATOM 1329 C CA . GLY A 1 172 ? -2.244 -6.031 -4.656 1 96.06 172 GLY A CA 1
ATOM 1330 C C . GLY A 1 172 ? -3.43 -5.258 -4.109 1 96.06 172 GLY A C 1
ATOM 1331 O O . GLY A 1 172 ? -3.285 -4.469 -3.174 1 96.06 172 GLY A O 1
ATOM 1332 N N . THR A 1 173 ? -4.621 -5.551 -4.664 1 96.19 173 THR A N 1
ATOM 1333 C CA . THR A 1 173 ? -5.797 -4.77 -4.305 1 96.19 173 THR A CA 1
ATOM 1334 C C . THR A 1 173 ? -6.758 -5.602 -3.457 1 96.19 173 THR A C 1
ATOM 1336 O O . THR A 1 173 ? -7.105 -6.727 -3.824 1 96.19 173 THR A O 1
ATOM 1339 N N . LEU A 1 174 ? -7.102 -5.098 -2.355 1 98.12 174 LEU A N 1
ATOM 1340 C CA . LEU A 1 174 ? -8.289 -5.527 -1.63 1 98.12 174 LEU A CA 1
ATOM 1341 C C . LEU A 1 174 ? -9.422 -4.516 -1.785 1 98.12 174 LEU A C 1
ATOM 1343 O O . LEU A 1 174 ? -9.25 -3.338 -1.457 1 98.12 174 LEU A O 1
ATOM 1347 N N . ASP A 1 175 ? -10.523 -4.977 -2.326 1 97.44 175 ASP A N 1
ATOM 1348 C CA . ASP A 1 175 ? -11.633 -4.098 -2.686 1 97.44 175 ASP A CA 1
ATOM 1349 C C . ASP A 1 175 ? -12.914 -4.504 -1.958 1 97.44 175 ASP A C 1
ATOM 1351 O O . ASP A 1 175 ? -13.633 -5.395 -2.408 1 97.44 175 ASP A O 1
ATOM 1355 N N . PHE A 1 176 ? -13.211 -3.82 -0.849 1 97.75 176 PHE A N 1
ATOM 1356 C CA . PHE A 1 176 ? -14.461 -4.039 -0.125 1 97.75 176 PHE A CA 1
ATOM 1357 C C . PHE A 1 176 ? -15.586 -3.211 -0.725 1 97.75 176 PHE A C 1
ATOM 1359 O O . PHE A 1 176 ? -15.641 -1.994 -0.533 1 97.75 176 PHE A O 1
ATOM 1366 N N . ILE A 1 177 ? -16.469 -3.861 -1.32 1 95.12 177 ILE A N 1
ATOM 1367 C CA . ILE A 1 177 ? -17.609 -3.195 -1.964 1 95.12 177 ILE A CA 1
ATOM 1368 C C . ILE A 1 177 ? -18.719 -2.977 -0.948 1 95.12 177 ILE A C 1
ATOM 1370 O O . ILE A 1 177 ? -18.781 -3.654 0.081 1 95.12 177 ILE A O 1
ATOM 1374 N N . GLU A 1 178 ? -19.516 -2.008 -1.248 1 94.19 178 GLU A N 1
ATOM 1375 C CA . GLU A 1 178 ? -20.688 -1.802 -0.401 1 94.19 178 GLU A CA 1
ATOM 1376 C C . GLU A 1 178 ? -21.469 -3.098 -0.212 1 94.19 178 GLU A C 1
ATOM 1378 O O . GLU A 1 178 ? -21.734 -3.816 -1.179 1 94.19 178 GLU A O 1
ATOM 1383 N N . GLY A 1 179 ? -21.766 -3.406 0.932 1 95.25 179 GLY A N 1
ATOM 1384 C CA . GLY A 1 179 ? -22.5 -4.621 1.228 1 95.25 179 GLY A CA 1
ATOM 1385 C C . GLY A 1 179 ? -21.641 -5.734 1.782 1 95.25 179 GLY A C 1
ATOM 1386 O O . GLY A 1 179 ? -22.141 -6.715 2.326 1 95.25 179 GLY A O 1
ATOM 1387 N N . ALA A 1 180 ? -20.344 -5.57 1.741 1 97.44 180 ALA A N 1
ATOM 1388 C CA . ALA A 1 180 ? -19.422 -6.609 2.195 1 97.44 180 ALA A CA 1
ATOM 1389 C C . ALA A 1 180 ? -19.328 -6.625 3.719 1 97.44 180 ALA A C 1
ATOM 1391 O O . ALA A 1 180 ? -18.219 -6.68 4.273 1 97.44 180 ALA A O 1
ATOM 1392 N N . LYS A 1 181 ? -20.422 -6.59 4.352 1 97.31 181 LYS A N 1
ATOM 1393 C CA . LYS A 1 181 ? -20.453 -6.469 5.809 1 97.31 181 LYS A CA 1
ATOM 1394 C C . LYS A 1 181 ? -19.797 -7.668 6.48 1 97.31 181 LYS A C 1
ATOM 1396 O O . LYS A 1 181 ? -20.078 -8.812 6.121 1 97.31 181 LYS A O 1
ATOM 1401 N N . GLY A 1 182 ? -18.938 -7.41 7.414 1 97.25 182 GLY A N 1
ATOM 1402 C CA . GLY A 1 182 ? -18.312 -8.453 8.203 1 97.25 182 GLY A CA 1
ATOM 1403 C C . GLY A 1 182 ? -17.125 -9.102 7.5 1 97.25 182 GLY A C 1
ATOM 1404 O O . GLY A 1 182 ? -16.578 -10.094 7.984 1 97.25 182 GLY A O 1
ATOM 1405 N N . SER A 1 183 ? -16.719 -8.539 6.383 1 98.38 183 SER A N 1
ATOM 1406 C CA . SER A 1 183 ? -15.664 -9.156 5.582 1 98.38 183 SER A CA 1
ATOM 1407 C C . SER A 1 183 ? -14.281 -8.75 6.074 1 98.38 183 SER A C 1
ATOM 1409 O O . SER A 1 183 ? -14.117 -7.672 6.652 1 98.38 183 SER A O 1
ATOM 1411 N N . VAL A 1 184 ? -13.312 -9.633 5.898 1 98.62 184 VAL A N 1
ATOM 1412 C CA . VAL A 1 184 ? -11.922 -9.422 6.293 1 98.62 184 VAL A CA 1
ATOM 1413 C C . VAL A 1 184 ? -11.008 -9.625 5.09 1 98.62 184 VAL A C 1
ATOM 1415 O O . VAL A 1 184 ? -11.266 -10.477 4.238 1 98.62 184 VAL A O 1
ATOM 1418 N N . GLY A 1 185 ? -10.055 -8.82 4.922 1 98.75 185 GLY A N 1
ATOM 1419 C CA . GLY A 1 185 ? -9.039 -8.945 3.889 1 98.75 185 GLY A CA 1
ATOM 1420 C C . GLY A 1 185 ? -7.633 -8.68 4.395 1 98.75 185 GLY A C 1
ATOM 1421 O O . GLY A 1 185 ? -7.41 -7.734 5.148 1 98.75 185 GLY A O 1
ATOM 1422 N N . ARG A 1 186 ? -6.66 -9.516 4.016 1 98.81 186 ARG A N 1
ATOM 1423 C CA . ARG A 1 186 ? -5.254 -9.367 4.375 1 98.81 186 ARG A CA 1
ATOM 1424 C C . ARG A 1 186 ? -4.355 -9.531 3.152 1 98.81 186 ARG A C 1
ATOM 1426 O O . ARG A 1 186 ? -4.496 -10.492 2.396 1 98.81 186 ARG A O 1
ATOM 1433 N N . GLU A 1 187 ? -3.537 -8.602 2.91 1 98.5 187 GLU A N 1
ATOM 1434 C CA . GLU A 1 187 ? -2.525 -8.672 1.86 1 98.5 187 GLU A CA 1
ATOM 1435 C C . GLU A 1 187 ? -1.13 -8.406 2.418 1 98.5 187 GLU A C 1
ATOM 1437 O O . GLU A 1 187 ? -0.931 -7.457 3.178 1 98.5 187 GLU A O 1
ATOM 1442 N N . ASN A 1 188 ? -0.199 -9.227 2.143 1 98.56 188 ASN A N 1
ATOM 1443 C CA . ASN A 1 188 ? 1.193 -9.094 2.559 1 98.56 188 ASN A CA 1
ATOM 1444 C C . ASN A 1 188 ? 2.152 -9.406 1.411 1 98.56 188 ASN A C 1
ATOM 1446 O O . ASN A 1 188 ? 2.01 -10.43 0.738 1 98.56 188 ASN A O 1
ATOM 1450 N N . GLU A 1 189 ? 3.062 -8.516 1.149 1 98.38 189 GLU A N 1
ATOM 1451 C CA . GLU A 1 189 ? 4.145 -8.742 0.192 1 98.38 189 GLU A CA 1
ATOM 1452 C C . GLU A 1 189 ? 5.508 -8.57 0.852 1 98.38 189 GLU A C 1
ATOM 1454 O O . GLU A 1 189 ? 5.746 -7.582 1.552 1 98.38 189 GLU A O 1
ATOM 1459 N N . GLU A 1 190 ? 6.371 -9.492 0.688 1 97.69 190 GLU A N 1
ATOM 1460 C CA . GLU A 1 190 ? 7.77 -9.406 1.103 1 97.69 190 GLU A CA 1
ATOM 1461 C C . GLU A 1 190 ? 8.711 -9.555 -0.091 1 97.69 190 GLU A C 1
ATOM 1463 O O . GLU A 1 190 ? 8.648 -10.555 -0.814 1 97.69 190 GLU A O 1
ATOM 1468 N N . VAL A 1 191 ? 9.562 -8.586 -0.263 1 97.75 191 VAL A N 1
ATOM 1469 C CA . VAL A 1 191 ? 10.438 -8.586 -1.431 1 97.75 191 VAL A CA 1
ATOM 1470 C C . VAL A 1 191 ? 11.891 -8.516 -0.982 1 97.75 191 VAL A C 1
ATOM 1472 O O . VAL A 1 191 ? 12.266 -7.648 -0.19 1 97.75 191 VAL A O 1
ATOM 1475 N N . MET A 1 192 ? 12.664 -9.375 -1.487 1 96.62 192 MET A N 1
ATOM 1476 C CA . MET A 1 192 ? 14.109 -9.336 -1.264 1 96.62 192 MET A CA 1
ATOM 1477 C C . MET A 1 192 ? 14.828 -8.727 -2.465 1 96.62 192 MET A C 1
ATOM 1479 O O . MET A 1 192 ? 14.625 -9.164 -3.6 1 96.62 192 MET A O 1
ATOM 1483 N N . LEU A 1 193 ? 15.578 -7.762 -2.174 1 95.81 193 LEU A N 1
ATOM 1484 C CA . LEU A 1 193 ? 16.422 -7.141 -3.189 1 95.81 193 LEU A CA 1
ATOM 1485 C C . LEU A 1 193 ? 17.844 -7.684 -3.129 1 95.81 193 LEU A C 1
ATOM 1487 O O . LEU A 1 193 ? 18.562 -7.457 -2.152 1 95.81 193 LEU A O 1
ATOM 1491 N N . LEU A 1 194 ? 18.266 -8.289 -4.211 1 91.69 194 LEU A N 1
ATOM 1492 C CA . LEU A 1 194 ? 19.484 -9.086 -4.109 1 91.69 194 LEU A CA 1
ATOM 1493 C C . LEU A 1 194 ? 20.641 -8.398 -4.82 1 91.69 194 LEU A C 1
ATOM 1495 O O . LEU A 1 194 ? 21.781 -8.828 -4.703 1 91.69 194 LEU A O 1
ATOM 1499 N N . SER A 1 195 ? 20.359 -7.387 -5.621 1 90 195 SER A N 1
ATOM 1500 C CA . SER A 1 195 ? 21.391 -6.617 -6.297 1 90 195 SER A CA 1
ATOM 1501 C C . SER A 1 195 ? 21 -5.152 -6.438 1 90 195 SER A C 1
ATOM 1503 O O . SER A 1 195 ? 19.812 -4.812 -6.336 1 90 195 SER A O 1
ATOM 1505 N N . ASP A 1 196 ? 21.953 -4.254 -6.66 1 89.56 196 ASP A N 1
ATOM 1506 C CA . ASP A 1 196 ? 21.703 -2.814 -6.648 1 89.56 196 ASP A CA 1
ATOM 1507 C C . ASP A 1 196 ? 21.078 -2.357 -7.965 1 89.56 196 ASP A C 1
ATOM 1509 O O . ASP A 1 196 ? 20.562 -1.237 -8.055 1 89.56 196 ASP A O 1
ATOM 1513 N N . GLY A 1 197 ? 20.969 -3.248 -8.922 1 92.88 197 GLY A N 1
ATOM 1514 C CA . GLY A 1 197 ? 20.422 -2.844 -10.203 1 92.88 197 GLY A CA 1
ATOM 1515 C C . GLY A 1 197 ? 18.938 -3.102 -10.32 1 92.88 197 GLY A C 1
ATOM 1516 O O . GLY A 1 197 ? 18.297 -2.693 -11.305 1 92.88 197 GLY A O 1
ATOM 1517 N N . VAL A 1 198 ? 18.359 -3.701 -9.312 1 94.12 198 VAL A N 1
ATOM 1518 C CA . VAL A 1 198 ? 16.969 -4.113 -9.406 1 94.12 198 VAL A CA 1
ATOM 1519 C C . VAL A 1 198 ? 16.062 -2.898 -9.227 1 94.12 198 VAL A C 1
ATOM 1521 O O . VAL A 1 198 ? 16.453 -1.909 -8.602 1 94.12 198 VAL A O 1
ATOM 1524 N N . ARG A 1 199 ? 14.898 -2.967 -9.812 1 95.19 199 ARG A N 1
ATOM 1525 C CA . ARG A 1 199 ? 13.852 -1.963 -9.648 1 95.19 199 ARG A CA 1
ATOM 1526 C C . ARG A 1 199 ? 12.562 -2.598 -9.141 1 95.19 199 ARG A C 1
ATOM 1528 O O . ARG A 1 199 ? 11.938 -3.393 -9.844 1 95.19 199 ARG A O 1
ATOM 1535 N N . ASN A 1 200 ? 12.18 -2.162 -7.961 1 96.06 200 ASN A N 1
ATOM 1536 C CA . ASN A 1 200 ? 10.977 -2.688 -7.324 1 96.06 200 ASN A CA 1
ATOM 1537 C C . ASN A 1 200 ? 9.891 -1.625 -7.223 1 96.06 200 ASN A C 1
ATOM 1539 O O . ASN A 1 200 ? 10.156 -0.491 -6.82 1 96.06 200 ASN A O 1
ATOM 1543 N N . ARG A 1 201 ? 8.727 -1.941 -7.59 1 94.25 201 ARG A N 1
ATOM 1544 C CA . ARG A 1 201 ? 7.52 -1.147 -7.371 1 94.25 201 ARG A CA 1
ATOM 1545 C C . ARG A 1 201 ? 6.41 -1.994 -6.758 1 94.25 201 ARG A C 1
ATOM 1547 O O . ARG A 1 201 ? 5.852 -2.871 -7.422 1 94.25 201 ARG A O 1
ATOM 1554 N N . SER A 1 202 ? 6.148 -1.761 -5.496 1 95.81 202 SER A N 1
ATOM 1555 C CA . SER A 1 202 ? 5.078 -2.441 -4.773 1 95.81 202 SER A CA 1
ATOM 1556 C C . SER A 1 202 ? 3.957 -1.475 -4.41 1 95.81 202 SER A C 1
ATOM 1558 O O . SER A 1 202 ? 4.188 -0.476 -3.725 1 95.81 202 SER A O 1
ATOM 1560 N N . VAL A 1 203 ? 2.77 -1.787 -4.855 1 93.38 203 VAL A N 1
ATOM 1561 C CA . VAL A 1 203 ? 1.647 -0.87 -4.684 1 93.38 203 VAL A CA 1
ATOM 1562 C C . VAL A 1 203 ? 0.435 -1.632 -4.156 1 93.38 203 VAL A C 1
ATOM 1564 O O . VAL A 1 203 ? -0.455 -2.008 -4.922 1 93.38 203 VAL A O 1
ATOM 1567 N N . PRO A 1 204 ? 0.353 -1.813 -2.879 1 95.19 204 PRO A N 1
ATOM 1568 C CA . PRO A 1 204 ? -0.897 -2.326 -2.314 1 95.19 204 PRO A CA 1
ATOM 1569 C C . PRO A 1 204 ? -2.027 -1.301 -2.354 1 95.19 204 PRO A C 1
ATOM 1571 O O . PRO A 1 204 ? -1.786 -0.104 -2.176 1 95.19 204 PRO A O 1
ATOM 1574 N N . ILE A 1 205 ? -3.223 -1.742 -2.678 1 93.62 205 ILE A N 1
ATOM 1575 C CA . ILE A 1 205 ? -4.359 -0.835 -2.783 1 93.62 205 ILE A CA 1
ATOM 1576 C C . ILE A 1 205 ? -5.496 -1.324 -1.889 1 93.62 205 ILE A C 1
ATOM 1578 O O . ILE A 1 205 ? -5.918 -2.479 -1.988 1 93.62 205 ILE A O 1
ATOM 1582 N N . MET A 1 206 ? -5.953 -0.45 -0.981 1 95.88 206 MET A N 1
ATOM 1583 C CA . MET A 1 206 ? -7.066 -0.76 -0.09 1 95.88 206 MET A CA 1
ATOM 1584 C C . MET A 1 206 ? -8.273 0.121 -0.398 1 95.88 206 MET A C 1
ATOM 1586 O O . MET A 1 206 ? -8.234 1.333 -0.182 1 95.88 206 MET A O 1
ATOM 1590 N N . LEU A 1 207 ? -9.289 -0.493 -0.914 1 95.19 207 LEU A N 1
ATOM 1591 C CA . LEU A 1 207 ? -10.539 0.209 -1.211 1 95.19 207 LEU A CA 1
ATOM 1592 C C . LEU A 1 207 ? -11.656 -0.255 -0.286 1 95.19 207 LEU A C 1
ATOM 1594 O O . LEU A 1 207 ? -11.836 -1.457 -0.078 1 95.19 207 LEU A O 1
ATOM 1598 N N . SER A 1 208 ? -12.359 0.68 0.346 1 95.81 208 SER A N 1
ATOM 1599 C CA . SER A 1 208 ? -13.477 0.311 1.208 1 95.81 208 SER A CA 1
ATOM 1600 C C . SER A 1 208 ? -14.68 1.228 0.98 1 95.81 208 SER A C 1
ATOM 1602 O O . SER A 1 208 ? -14.578 2.443 1.154 1 95.81 208 SER A O 1
ATOM 1604 N N . HIS A 1 209 ? -15.781 0.63 0.616 1 94.56 209 HIS A N 1
ATOM 1605 C CA . HIS A 1 209 ? -17.062 1.308 0.497 1 94.56 209 HIS A CA 1
ATOM 1606 C C . HIS A 1 209 ? -18.078 0.758 1.5 1 94.56 209 HIS A C 1
ATOM 1608 O O . HIS A 1 209 ? -19.281 0.733 1.229 1 94.56 209 HIS A O 1
ATOM 1614 N N . GLU A 1 210 ? -17.594 0.115 2.465 1 93.19 210 GLU A N 1
ATOM 1615 C CA . GLU A 1 210 ? -18.312 -0.484 3.59 1 93.19 210 GLU A CA 1
ATOM 1616 C C . GLU A 1 210 ? -17.562 -0.246 4.902 1 93.19 210 GLU A C 1
ATOM 1618 O O . GLU A 1 210 ? -16.344 -0.337 4.949 1 93.19 210 GLU A O 1
ATOM 1623 N N . ASP A 1 211 ? -18.281 0.103 5.953 1 92.06 211 ASP A N 1
ATOM 1624 C CA . ASP A 1 211 ? -17.609 0.449 7.199 1 92.06 211 ASP A CA 1
ATOM 1625 C C . ASP A 1 211 ? -17.312 -0.799 8.023 1 92.06 211 ASP A C 1
ATOM 1627 O O . ASP A 1 211 ? -16.312 -0.848 8.742 1 92.06 211 ASP A O 1
ATOM 1631 N N . ASP A 1 212 ? -18.234 -1.797 7.883 1 94.69 212 ASP A N 1
ATOM 1632 C CA . ASP A 1 212 ? -18.094 -2.998 8.695 1 94.69 212 ASP A CA 1
ATOM 1633 C C . ASP A 1 212 ? -17.156 -4.004 8.023 1 94.69 212 ASP A C 1
ATOM 1635 O O . ASP A 1 212 ? -17.594 -5.074 7.598 1 94.69 212 ASP A O 1
ATOM 1639 N N . VAL A 1 213 ? -15.93 -3.635 7.848 1 97.25 213 VAL A N 1
ATOM 1640 C CA . VAL A 1 213 ? -14.898 -4.473 7.246 1 97.25 213 VAL A CA 1
ATOM 1641 C C . VAL A 1 213 ? -13.617 -4.391 8.078 1 97.25 213 VAL A C 1
ATOM 1643 O O . VAL A 1 213 ? -13.5 -3.547 8.969 1 97.25 213 VAL A O 1
ATOM 1646 N N . ASP A 1 214 ? -12.727 -5.309 7.895 1 97.5 214 ASP A N 1
ATOM 1647 C CA . ASP A 1 214 ? -11.406 -5.34 8.508 1 97.5 214 ASP A CA 1
ATOM 1648 C C . ASP A 1 214 ? -10.32 -5.633 7.465 1 97.5 214 ASP A C 1
ATOM 1650 O O . ASP A 1 214 ? -10.164 -6.777 7.035 1 97.5 214 ASP A O 1
ATOM 1654 N N . GLY A 1 215 ? -9.672 -4.57 7.012 1 98.25 215 GLY A N 1
ATOM 1655 C CA . GLY A 1 215 ? -8.664 -4.691 5.973 1 98.25 215 GLY A CA 1
ATOM 1656 C C . GLY A 1 215 ? -7.258 -4.406 6.465 1 98.25 215 GLY A C 1
ATOM 1657 O O . GLY A 1 215 ? -7.039 -3.436 7.195 1 98.25 215 GLY A O 1
ATOM 1658 N N . HIS A 1 216 ? -6.246 -5.227 6.039 1 98 216 HIS A N 1
ATOM 1659 C CA . HIS A 1 216 ? -4.844 -5.051 6.406 1 98 216 HIS A CA 1
ATOM 1660 C C . HIS A 1 216 ? -3.93 -5.25 5.203 1 98 216 HIS A C 1
ATOM 1662 O O . HIS A 1 216 ? -4.102 -6.203 4.438 1 98 216 HIS A O 1
ATOM 1668 N N . HIS A 1 217 ? -3.043 -4.336 5.031 1 97.56 217 HIS A N 1
ATOM 1669 C CA . HIS A 1 217 ? -1.95 -4.496 4.078 1 97.56 217 HIS A CA 1
ATOM 1670 C C . HIS A 1 217 ? -0.596 -4.371 4.77 1 97.56 217 HIS A C 1
ATOM 1672 O O . HIS A 1 217 ? -0.427 -3.547 5.672 1 97.56 217 HIS A O 1
ATOM 1678 N N . ALA A 1 218 ? 0.36 -5.148 4.293 1 97.75 218 ALA A N 1
ATOM 1679 C CA . ALA A 1 218 ? 1.747 -5.016 4.73 1 97.75 218 ALA A CA 1
ATOM 1680 C C . ALA A 1 218 ? 2.713 -5.27 3.576 1 97.75 218 ALA A C 1
ATOM 1682 O O . ALA A 1 218 ? 2.512 -6.191 2.779 1 97.75 218 ALA A O 1
ATOM 1683 N N . VAL A 1 219 ? 3.67 -4.406 3.453 1 97.5 219 VAL A N 1
ATOM 1684 C CA . VAL A 1 219 ? 4.754 -4.602 2.498 1 97.5 219 VAL A CA 1
ATOM 1685 C C . VAL A 1 219 ? 6.102 -4.438 3.201 1 97.5 219 VAL A C 1
ATOM 1687 O O . VAL A 1 219 ? 6.297 -3.486 3.961 1 97.5 219 VAL A O 1
ATOM 1690 N N . ALA A 1 220 ? 6.957 -5.34 3.027 1 97.31 220 ALA A N 1
ATOM 1691 C CA . ALA A 1 220 ? 8.344 -5.25 3.477 1 97.31 220 ALA A CA 1
ATOM 1692 C C . ALA A 1 220 ? 9.312 -5.449 2.311 1 97.31 220 ALA A C 1
ATOM 1694 O O . ALA A 1 220 ? 9.195 -6.422 1.561 1 97.31 220 ALA A O 1
ATOM 1695 N N . VAL A 1 221 ? 10.234 -4.496 2.17 1 97.19 221 VAL A N 1
ATOM 1696 C CA . VAL A 1 221 ? 11.227 -4.562 1.102 1 97.19 221 VAL A CA 1
ATOM 1697 C C . VAL A 1 221 ? 12.625 -4.359 1.681 1 97.19 221 VAL A C 1
ATOM 1699 O O . VAL A 1 221 ? 12.836 -3.484 2.527 1 97.19 221 VAL A O 1
ATOM 1702 N N . GLY A 1 222 ? 13.609 -5.094 1.153 1 94 222 GLY A N 1
ATOM 1703 C CA . GLY A 1 222 ? 14.969 -4.797 1.581 1 94 222 GLY A CA 1
ATOM 1704 C C . GLY A 1 222 ? 15.961 -5.891 1.231 1 94 222 GLY A C 1
ATOM 1705 O O . GLY A 1 222 ? 15.625 -6.836 0.515 1 94 222 GLY A O 1
ATOM 1706 N N . LYS A 1 223 ? 17.141 -5.602 1.711 1 87.25 223 LYS A N 1
ATOM 1707 C CA . LYS A 1 223 ? 18.203 -6.574 1.48 1 87.25 223 LYS A CA 1
ATOM 1708 C C . LYS A 1 223 ? 18 -7.828 2.326 1 87.25 223 LYS A C 1
ATOM 1710 O O . LYS A 1 223 ? 17.156 -7.836 3.234 1 87.25 223 LYS A O 1
ATOM 1715 N N . MET A 1 224 ? 18.594 -8.898 1.935 1 83.62 224 MET A N 1
ATOM 1716 C CA . MET A 1 224 ? 18.531 -10.141 2.703 1 83.62 224 MET A CA 1
ATOM 1717 C C . MET A 1 224 ? 19.078 -9.93 4.113 1 83.62 224 MET A C 1
ATOM 1719 O O . MET A 1 224 ? 19.969 -9.109 4.324 1 83.62 224 MET A O 1
ATOM 1723 N N . ASP A 1 225 ? 18.484 -10.617 4.926 1 80.88 225 ASP A N 1
ATOM 1724 C CA . ASP A 1 225 ? 18.953 -10.578 6.309 1 80.88 225 ASP A CA 1
ATOM 1725 C C . ASP A 1 225 ? 20.453 -10.859 6.395 1 80.88 225 ASP A C 1
ATOM 1727 O O . ASP A 1 225 ? 20.875 -12.008 6.238 1 80.88 225 ASP A O 1
ATOM 1731 N N . GLU A 1 226 ? 21.203 -9.867 6.742 1 79.31 226 GLU A N 1
ATOM 1732 C CA . GLU A 1 226 ? 22.656 -9.984 6.754 1 79.31 226 GLU A CA 1
ATOM 1733 C C . GLU A 1 226 ? 23.125 -10.953 7.832 1 79.31 226 GLU A C 1
ATOM 1735 O O . GLU A 1 226 ? 24.109 -11.664 7.645 1 79.31 226 GLU A O 1
ATOM 1740 N N . GLU A 1 227 ? 22.391 -10.891 8.898 1 84.94 227 GLU A N 1
ATOM 1741 C CA . GLU A 1 227 ? 22.766 -11.797 9.977 1 84.94 227 GLU A CA 1
ATOM 1742 C C . GLU A 1 227 ? 22.594 -13.258 9.562 1 84.94 227 GLU A C 1
ATOM 1744 O O . GLU A 1 227 ? 23.438 -14.102 9.867 1 84.94 227 GLU A O 1
ATOM 1749 N N . LYS A 1 228 ? 21.484 -13.461 8.859 1 87.62 228 LYS A N 1
ATOM 1750 C CA . LYS A 1 228 ? 21.234 -14.812 8.367 1 87.62 228 LYS A CA 1
ATOM 1751 C C . LYS A 1 228 ? 22.281 -15.227 7.34 1 87.62 228 LYS A C 1
ATOM 1753 O O . LYS A 1 228 ? 22.797 -16.344 7.379 1 87.62 228 LYS A O 1
ATOM 1758 N N . LEU A 1 229 ? 22.625 -14.344 6.516 1 87.75 229 LEU A N 1
ATOM 1759 C CA . LEU A 1 229 ? 23.641 -14.617 5.5 1 87.75 229 LEU A CA 1
ATOM 1760 C C . LEU A 1 229 ? 25 -14.898 6.148 1 87.75 229 LEU A C 1
ATOM 1762 O O . LEU A 1 229 ? 25.672 -15.867 5.789 1 87.75 229 LEU A O 1
ATOM 1766 N N . PHE A 1 230 ? 25.297 -14.055 7.094 1 89.31 230 PHE A N 1
ATOM 1767 C CA . PHE A 1 230 ? 26.562 -14.211 7.789 1 89.31 230 PHE A CA 1
ATOM 1768 C C . PHE A 1 230 ? 26.625 -15.555 8.5 1 89.31 230 PHE A C 1
ATOM 1770 O O . PHE A 1 230 ? 27.656 -16.25 8.438 1 89.31 230 PHE A O 1
ATOM 1777 N N . TYR A 1 231 ? 25.578 -15.859 9.109 1 92.44 231 TYR A N 1
ATOM 1778 C CA . TYR A 1 231 ? 25.5 -17.141 9.812 1 92.44 231 TYR A CA 1
ATOM 1779 C C . TYR A 1 231 ? 25.766 -18.297 8.867 1 92.44 231 TYR A C 1
ATOM 1781 O O . TYR A 1 231 ? 26.594 -19.172 9.148 1 92.44 231 TYR A O 1
ATOM 1789 N N . LEU A 1 232 ? 25.125 -18.344 7.734 1 93.31 232 LEU A N 1
ATOM 1790 C CA . LEU A 1 232 ? 25.25 -19.422 6.758 1 93.31 232 LEU A CA 1
ATOM 1791 C C . LEU A 1 232 ? 26.656 -19.453 6.164 1 93.31 232 LEU A C 1
ATOM 1793 O O . LEU A 1 232 ? 27.219 -20.531 5.969 1 93.31 232 LEU A O 1
ATOM 1797 N N . MET A 1 233 ? 27.156 -18.328 5.988 1 92.44 233 MET A N 1
ATOM 1798 C CA . MET A 1 233 ? 28.5 -18.25 5.43 1 92.44 233 MET A CA 1
ATOM 1799 C C . MET A 1 233 ? 29.531 -18.734 6.441 1 92.44 233 MET A C 1
ATOM 1801 O O . MET A 1 233 ? 30.5 -19.406 6.074 1 92.44 233 MET A O 1
ATOM 1805 N N . SER A 1 234 ? 29.328 -18.375 7.656 1 94.25 234 SER A N 1
ATOM 1806 C CA . SER A 1 234 ? 30.219 -18.812 8.719 1 94.25 234 SER A CA 1
ATOM 1807 C C . SER A 1 234 ? 30.219 -20.328 8.852 1 94.25 234 SER A C 1
ATOM 1809 O O . SER A 1 234 ? 31.156 -20.922 9.398 1 94.25 234 SER A O 1
ATOM 1811 N N . ARG A 1 235 ? 29.219 -20.969 8.383 1 94.31 235 ARG A N 1
ATOM 1812 C CA . ARG A 1 235 ? 29.109 -22.422 8.414 1 94.31 235 ARG A CA 1
ATOM 1813 C C . ARG A 1 235 ? 29.688 -23.047 7.148 1 94.31 235 ARG A C 1
ATOM 1815 O O . ARG A 1 235 ? 29.453 -24.234 6.875 1 94.31 235 ARG A O 1
ATOM 1822 N N . GLY A 1 236 ? 30.281 -22.219 6.266 1 93.69 236 GLY A N 1
ATOM 1823 C CA . GLY A 1 236 ? 31.062 -22.766 5.168 1 93.69 236 GLY A CA 1
ATOM 1824 C C . GLY A 1 236 ? 30.422 -22.547 3.812 1 93.69 236 GLY A C 1
ATOM 1825 O O . GLY A 1 236 ? 30.938 -23 2.791 1 93.69 236 GLY A O 1
ATOM 1826 N N . LEU A 1 237 ? 29.312 -21.906 3.756 1 92.69 237 LEU A N 1
ATOM 1827 C CA . LEU A 1 237 ? 28.656 -21.625 2.48 1 92.69 237 LEU A CA 1
ATOM 1828 C C . LEU A 1 237 ? 29.203 -20.328 1.869 1 92.69 237 LEU A C 1
ATOM 1830 O O . LEU A 1 237 ? 29.547 -19.406 2.592 1 92.69 237 LEU A O 1
ATOM 1834 N N . ASP A 1 238 ? 29.375 -20.312 0.555 1 88.69 238 ASP A N 1
ATOM 1835 C CA . ASP A 1 238 ? 29.688 -19.031 -0.073 1 88.69 238 ASP A CA 1
ATOM 1836 C C . ASP A 1 238 ? 28.453 -18.172 -0.214 1 88.69 238 ASP A C 1
ATOM 1838 O O . ASP A 1 238 ? 27.344 -18.594 0.144 1 88.69 238 ASP A O 1
ATOM 1842 N N . LEU A 1 239 ? 28.609 -16.984 -0.683 1 83.62 239 LEU A N 1
ATOM 1843 C CA . LEU A 1 239 ? 27.531 -16 -0.754 1 83.62 239 LEU A CA 1
ATOM 1844 C C . LEU A 1 239 ? 26.391 -16.5 -1.651 1 83.62 239 LEU A C 1
ATOM 1846 O O . LEU A 1 239 ? 25.219 -16.359 -1.312 1 83.62 239 LEU A O 1
ATOM 1850 N N . ALA A 1 240 ? 26.766 -17.078 -2.711 1 83.56 240 ALA A N 1
ATOM 1851 C CA . ALA A 1 240 ? 25.766 -17.547 -3.66 1 83.56 240 ALA A CA 1
ATOM 1852 C C . ALA A 1 240 ? 24.906 -18.656 -3.049 1 83.56 240 ALA A C 1
ATOM 1854 O O . ALA A 1 240 ? 23.672 -18.641 -3.176 1 83.56 240 ALA A O 1
ATOM 1855 N N . GLU A 1 241 ? 25.547 -19.5 -2.436 1 88.5 241 GLU A N 1
ATOM 1856 C CA . GLU A 1 241 ? 24.844 -20.594 -1.782 1 88.5 241 GLU A CA 1
ATOM 1857 C C . GLU A 1 241 ? 23.969 -20.094 -0.64 1 88.5 241 GLU A C 1
ATOM 1859 O O . GLU A 1 241 ? 22.844 -20.562 -0.466 1 88.5 241 GLU A O 1
ATOM 1864 N N . ALA A 1 242 ? 24.5 -19.234 0.135 1 89.19 242 ALA A N 1
ATOM 1865 C CA . ALA A 1 242 ? 23.75 -18.656 1.248 1 89.19 242 ALA A CA 1
ATOM 1866 C C . ALA A 1 242 ? 22.5 -17.938 0.754 1 89.19 242 ALA A C 1
ATOM 1868 O O . ALA A 1 242 ? 21.406 -18.125 1.295 1 89.19 242 ALA A O 1
ATOM 1869 N N . ARG A 1 243 ? 22.656 -17.156 -0.269 1 87.75 243 ARG A N 1
ATOM 1870 C CA . ARG A 1 243 ? 21.547 -16.438 -0.876 1 87.75 243 ARG A CA 1
ATOM 1871 C C . ARG A 1 243 ? 20.469 -17.391 -1.356 1 87.75 243 ARG A C 1
ATOM 1873 O O . ARG A 1 243 ? 19.281 -17.141 -1.142 1 87.75 243 ARG A O 1
ATOM 1880 N N . ARG A 1 244 ? 20.922 -18.359 -1.93 1 89.44 244 ARG A N 1
ATOM 1881 C CA . ARG A 1 244 ? 20 -19.375 -2.439 1 89.44 244 ARG A CA 1
ATOM 1882 C C . ARG A 1 244 ? 19.141 -19.938 -1.315 1 89.44 244 ARG A C 1
ATOM 1884 O O . ARG A 1 244 ? 17.922 -20.016 -1.441 1 89.44 244 ARG A O 1
ATOM 1891 N N . LEU A 1 245 ? 19.75 -20.328 -0.274 1 91.25 245 LEU A N 1
ATOM 1892 C CA . LEU A 1 245 ? 19.047 -20.938 0.845 1 91.25 245 LEU A CA 1
ATOM 1893 C C . LEU A 1 245 ? 18.047 -19.953 1.442 1 91.25 245 LEU A C 1
ATOM 1895 O O . LEU A 1 245 ? 16.922 -20.344 1.801 1 91.25 245 LEU A O 1
ATOM 1899 N N . VAL A 1 246 ? 18.438 -18.766 1.549 1 91.62 246 VAL A N 1
ATOM 1900 C CA . VAL A 1 246 ? 17.562 -17.734 2.131 1 91.62 246 VAL A CA 1
ATOM 1901 C C . VAL A 1 246 ? 16.359 -17.516 1.227 1 91.62 246 VAL A C 1
ATOM 1903 O O . VAL A 1 246 ? 15.227 -17.438 1.703 1 91.62 246 VAL A O 1
ATOM 1906 N N . VAL A 1 247 ? 16.594 -17.406 -0.029 1 93.5 247 VAL A N 1
ATOM 1907 C CA . VAL A 1 247 ? 15.523 -17.172 -0.994 1 93.5 247 VAL A CA 1
ATOM 1908 C C . VAL A 1 247 ? 14.578 -18.375 -1 1 93.5 247 VAL A C 1
ATOM 1910 O O . VAL A 1 247 ? 13.359 -18.203 -0.974 1 93.5 247 VAL A O 1
ATOM 1913 N N . GLU A 1 248 ? 15.148 -19.531 -1.052 1 92.12 248 GLU A N 1
ATOM 1914 C CA . GLU A 1 248 ? 14.336 -20.75 -1.058 1 92.12 248 GLU A CA 1
ATOM 1915 C C . GLU A 1 248 ? 13.469 -20.828 0.193 1 92.12 248 GLU A C 1
ATOM 1917 O O . GLU A 1 248 ? 12.297 -21.219 0.116 1 92.12 248 GLU A O 1
ATOM 1922 N N . ALA A 1 249 ? 14.055 -20.516 1.304 1 92.81 249 ALA A N 1
ATOM 1923 C CA . ALA A 1 249 ? 13.312 -20.531 2.559 1 92.81 249 ALA A CA 1
ATOM 1924 C C . ALA A 1 249 ? 12.133 -19.562 2.502 1 92.81 249 ALA A C 1
ATOM 1926 O O . ALA A 1 249 ? 11.047 -19.875 3.004 1 92.81 249 ALA A O 1
ATOM 1927 N N . ALA A 1 250 ? 12.336 -18.438 1.888 1 94.62 250 ALA A N 1
ATOM 1928 C CA . ALA A 1 250 ? 11.289 -17.422 1.762 1 94.62 250 ALA A CA 1
ATOM 1929 C C . ALA A 1 250 ? 10.156 -17.922 0.864 1 94.62 250 ALA A C 1
ATOM 1931 O O . ALA A 1 250 ? 9 -17.516 1.028 1 94.62 250 ALA A O 1
ATOM 1932 N N . PHE A 1 251 ? 10.453 -18.828 -0.081 1 97.25 251 PHE A N 1
ATOM 1933 C CA . PHE A 1 251 ? 9.484 -19.281 -1.067 1 97.25 251 PHE A CA 1
ATOM 1934 C C . PHE A 1 251 ? 8.812 -20.578 -0.605 1 97.25 251 PHE A C 1
ATOM 1936 O O . PHE A 1 251 ? 7.797 -20.984 -1.168 1 97.25 251 PHE A O 1
ATOM 1943 N N . HIS A 1 252 ? 9.234 -21.156 0.483 1 96.75 252 HIS A N 1
ATOM 1944 C CA . HIS A 1 252 ? 8.773 -22.453 0.93 1 96.75 252 HIS A CA 1
ATOM 1945 C C . HIS A 1 252 ? 7.277 -22.438 1.226 1 96.75 252 HIS A C 1
ATOM 1947 O O . HIS A 1 252 ? 6.566 -23.391 0.883 1 96.75 252 HIS A O 1
ATOM 1953 N N . PRO A 1 253 ? 6.762 -21.375 1.839 1 97.44 253 PRO A N 1
ATOM 1954 C CA . PRO A 1 253 ? 5.32 -21.375 2.109 1 97.44 253 PRO A CA 1
ATOM 1955 C C . PRO A 1 253 ? 4.484 -21.531 0.842 1 97.44 253 PRO A C 1
ATOM 1957 O O . PRO A 1 253 ? 3.381 -22.078 0.891 1 97.44 253 PRO A O 1
ATOM 1960 N N . VAL A 1 254 ? 4.98 -21.062 -0.301 1 98.19 254 VAL A N 1
ATOM 1961 C CA . VAL A 1 254 ? 4.281 -21.188 -1.575 1 98.19 254 VAL A CA 1
ATOM 1962 C C . VAL A 1 254 ? 4.574 -22.562 -2.189 1 98.19 254 VAL A C 1
ATOM 1964 O O . VAL A 1 254 ? 3.658 -23.25 -2.629 1 98.19 254 VAL A O 1
ATOM 1967 N N . LEU A 1 255 ? 5.816 -22.953 -2.135 1 97.62 255 LEU A N 1
ATOM 1968 C CA . LEU A 1 255 ? 6.238 -24.219 -2.736 1 97.62 255 LEU A CA 1
ATOM 1969 C C . LEU A 1 255 ? 5.516 -25.391 -2.094 1 97.62 255 LEU A C 1
ATOM 1971 O O . LEU A 1 255 ? 5.129 -26.344 -2.783 1 97.62 255 LEU A O 1
ATOM 1975 N N . ASP A 1 256 ? 5.277 -25.328 -0.827 1 97.31 256 ASP A N 1
ATOM 1976 C CA . ASP A 1 256 ? 4.652 -26.406 -0.079 1 97.31 256 ASP A CA 1
ATOM 1977 C C . ASP A 1 256 ? 3.201 -26.609 -0.512 1 97.31 256 ASP A C 1
ATOM 1979 O O . ASP A 1 256 ? 2.604 -27.656 -0.232 1 97.31 256 ASP A O 1
ATOM 1983 N N . ARG A 1 257 ? 2.656 -25.688 -1.213 1 97.75 257 ARG A N 1
ATOM 1984 C CA . ARG A 1 257 ? 1.256 -25.75 -1.622 1 97.75 257 ARG A CA 1
ATOM 1985 C C . ARG A 1 257 ? 1.11 -26.453 -2.967 1 97.75 257 ARG A C 1
ATOM 1987 O O . ARG A 1 257 ? -0 -26.812 -3.371 1 97.75 257 ARG A O 1
ATOM 1994 N N . ILE A 1 258 ? 2.229 -26.625 -3.646 1 97.19 258 ILE A N 1
ATOM 1995 C CA . ILE A 1 258 ? 2.201 -27.312 -4.93 1 97.19 258 ILE A CA 1
ATOM 1996 C C . ILE A 1 258 ? 2.053 -28.828 -4.707 1 97.19 258 ILE A C 1
ATOM 1998 O O . ILE A 1 258 ? 2.93 -29.453 -4.113 1 97.19 258 ILE A O 1
ATOM 2002 N N . PRO A 1 259 ? 1.031 -29.344 -5.219 1 93.38 259 PRO A N 1
ATOM 2003 C CA . PRO A 1 259 ? 0.742 -30.734 -4.902 1 93.38 259 PRO A CA 1
ATOM 2004 C C . PRO A 1 259 ? 1.771 -31.703 -5.492 1 93.38 259 PRO A C 1
ATOM 2006 O O . PRO A 1 259 ? 2.156 -32.688 -4.836 1 93.38 259 PRO A O 1
ATOM 2009 N N . GLU A 1 260 ? 2.205 -31.469 -6.691 1 94 260 GLU A N 1
ATOM 2010 C CA . GLU A 1 260 ? 3.094 -32.406 -7.379 1 94 260 GLU A CA 1
ATOM 2011 C C . GLU A 1 260 ? 4.555 -32.125 -7.027 1 94 260 GLU A C 1
ATOM 2013 O O . GLU A 1 260 ? 5.078 -31.047 -7.305 1 94 260 GLU A O 1
ATOM 2018 N N . ALA A 1 261 ? 5.176 -33.062 -6.566 1 94.5 261 ALA A N 1
ATOM 2019 C CA . ALA A 1 261 ? 6.566 -32.938 -6.141 1 94.5 261 ALA A CA 1
ATOM 2020 C C . ALA A 1 261 ? 7.473 -32.594 -7.32 1 94.5 261 ALA A C 1
ATOM 2022 O O . ALA A 1 261 ? 8.461 -31.875 -7.16 1 94.5 261 ALA A O 1
ATOM 2023 N N . LYS A 1 262 ? 7.094 -33.094 -8.469 1 95.69 262 LYS A N 1
ATOM 2024 C CA . LYS A 1 262 ? 7.926 -32.875 -9.648 1 95.69 262 LYS A CA 1
ATOM 2025 C C . LYS A 1 262 ? 8.055 -31.375 -9.953 1 95.69 262 LYS A C 1
ATOM 2027 O O . LYS A 1 262 ? 9.117 -30.906 -10.359 1 95.69 262 LYS A O 1
ATOM 2032 N N . TYR A 1 263 ? 6.996 -30.656 -9.758 1 95.75 263 TYR A N 1
ATOM 2033 C CA . TYR A 1 263 ? 7.023 -29.234 -10.023 1 95.75 263 TYR A CA 1
ATOM 2034 C C . TYR A 1 263 ? 7.848 -28.5 -8.977 1 95.75 263 TYR A C 1
ATOM 2036 O O . TYR A 1 263 ? 8.609 -27.578 -9.305 1 95.75 263 TYR A O 1
ATOM 2044 N N . ARG A 1 264 ? 7.73 -28.875 -7.715 1 96.19 264 ARG A N 1
ATOM 2045 C CA . ARG A 1 264 ? 8.516 -28.266 -6.652 1 96.19 264 ARG A CA 1
ATOM 2046 C C . ARG A 1 264 ? 10.008 -28.438 -6.91 1 96.19 264 ARG A C 1
ATOM 2048 O O . ARG A 1 264 ? 10.773 -27.484 -6.812 1 96.19 264 ARG A O 1
ATOM 2055 N N . GLU A 1 265 ? 10.359 -29.656 -7.281 1 95.69 265 GLU A N 1
ATOM 2056 C CA . GLU A 1 265 ? 11.758 -29.969 -7.555 1 95.69 265 GLU A CA 1
ATOM 2057 C C . GLU A 1 265 ? 12.273 -29.188 -8.758 1 95.69 265 GLU A C 1
ATOM 2059 O O . GLU A 1 265 ? 13.391 -28.672 -8.742 1 95.69 265 GLU A O 1
ATOM 2064 N N . GLU A 1 266 ? 11.469 -29.141 -9.766 1 96.38 266 GLU A N 1
ATOM 2065 C CA . GLU A 1 266 ? 11.852 -28.406 -10.969 1 96.38 266 GLU A CA 1
ATOM 2066 C C . GLU A 1 266 ? 12.07 -26.922 -10.672 1 96.38 266 GLU A C 1
ATOM 2068 O O . GLU A 1 266 ? 13.047 -26.328 -11.133 1 96.38 266 GLU A O 1
ATOM 2073 N N . ILE A 1 267 ? 11.188 -26.375 -9.898 1 96.19 267 ILE A N 1
ATOM 2074 C CA . ILE A 1 267 ? 11.25 -24.969 -9.57 1 96.19 267 ILE A CA 1
ATOM 2075 C C . ILE A 1 267 ? 12.469 -24.688 -8.688 1 96.19 267 ILE A C 1
ATOM 2077 O O . ILE A 1 267 ? 13.203 -23.719 -8.914 1 96.19 267 ILE A O 1
ATOM 2081 N N . GLU A 1 268 ? 12.672 -25.562 -7.73 1 93.81 268 GLU A N 1
ATOM 2082 C CA . GLU A 1 268 ? 13.836 -25.406 -6.863 1 93.81 268 GLU A CA 1
ATOM 2083 C C . GLU A 1 268 ? 15.133 -25.484 -7.66 1 93.81 268 GLU A C 1
ATOM 2085 O O . GLU A 1 268 ? 16.078 -24.719 -7.418 1 93.81 268 GLU A O 1
ATOM 2090 N N . ALA A 1 269 ? 15.188 -26.406 -8.586 1 94.44 269 ALA A N 1
ATOM 2091 C CA . ALA A 1 269 ? 16.359 -26.531 -9.445 1 94.44 269 ALA A CA 1
ATOM 2092 C C . ALA A 1 269 ? 16.562 -25.281 -10.297 1 94.44 269 ALA A C 1
ATOM 2094 O O . ALA A 1 269 ? 17.703 -24.828 -10.484 1 94.44 269 ALA A O 1
ATOM 2095 N N . TYR A 1 270 ? 15.531 -24.797 -10.781 1 94.31 270 TYR A N 1
ATOM 2096 C CA . TYR A 1 270 ? 15.57 -23.562 -11.57 1 94.31 270 TYR A CA 1
ATOM 2097 C C . TYR A 1 270 ? 16.141 -22.406 -10.742 1 94.31 270 TYR A C 1
ATOM 2099 O O . TYR A 1 270 ? 17.047 -21.703 -11.188 1 94.31 270 TYR A O 1
ATOM 2107 N N . LEU A 1 271 ? 15.609 -22.25 -9.539 1 93.31 271 LEU A N 1
ATOM 2108 C CA . LEU A 1 271 ? 16.047 -21.172 -8.664 1 93.31 271 LEU A CA 1
ATOM 2109 C C . LEU A 1 271 ? 17.531 -21.328 -8.328 1 93.31 271 LEU A C 1
ATOM 2111 O O . LEU A 1 271 ? 18.281 -20.344 -8.336 1 93.31 271 LEU A O 1
ATOM 2115 N N . THR A 1 272 ? 17.922 -22.547 -8.102 1 92.06 272 THR A N 1
ATOM 2116 C CA . THR A 1 272 ? 19.312 -22.828 -7.789 1 92.06 272 THR A CA 1
ATOM 2117 C C . THR A 1 272 ? 20.219 -22.438 -8.945 1 92.06 272 THR A C 1
ATOM 2119 O O . THR A 1 272 ? 21.203 -21.719 -8.75 1 92.06 272 THR A O 1
ATOM 2122 N N . ARG A 1 273 ? 19.859 -22.812 -10.086 1 92.38 273 ARG A N 1
ATOM 2123 C CA . ARG A 1 273 ? 20.672 -22.516 -11.273 1 92.38 273 ARG A CA 1
ATOM 2124 C C . ARG A 1 273 ? 20.766 -21 -11.5 1 92.38 273 ARG A C 1
ATOM 2126 O O . ARG A 1 273 ? 21.859 -20.484 -11.758 1 92.38 273 ARG A O 1
ATOM 2133 N N . ARG A 1 274 ? 19.703 -20.344 -11.359 1 91.75 274 ARG A N 1
ATOM 2134 C CA . ARG A 1 274 ? 19.656 -18.906 -11.664 1 91.75 274 ARG A CA 1
ATOM 2135 C C . ARG A 1 274 ? 20.391 -18.109 -10.609 1 91.75 274 ARG A C 1
ATOM 2137 O O . ARG A 1 274 ? 21.078 -17.125 -10.93 1 91.75 274 ARG A O 1
ATOM 2144 N N . LEU A 1 275 ? 20.25 -18.5 -9.336 1 89.88 275 LEU A N 1
ATOM 2145 C CA . LEU A 1 275 ? 20.875 -17.766 -8.234 1 89.88 275 LEU A CA 1
ATOM 2146 C C . LEU A 1 275 ? 22.375 -18 -8.211 1 89.88 275 LEU A C 1
ATOM 2148 O O . LEU A 1 275 ? 23.141 -17.125 -7.816 1 89.88 275 LEU A O 1
ATOM 2152 N N . LEU A 1 276 ? 22.797 -19.125 -8.648 1 85.94 276 LEU A N 1
ATOM 2153 C CA . LEU A 1 276 ? 24.219 -19.438 -8.664 1 85.94 276 LEU A CA 1
ATOM 2154 C C . LEU A 1 276 ? 24.891 -18.844 -9.891 1 85.94 276 LEU A C 1
ATOM 2156 O O . LEU A 1 276 ? 26.078 -18.5 -9.852 1 85.94 276 LEU A O 1
ATOM 2160 N N . ALA A 1 277 ? 24.203 -18.766 -11.008 1 78.62 277 ALA A N 1
ATOM 2161 C CA . ALA A 1 277 ? 24.766 -18.234 -12.242 1 78.62 277 ALA A CA 1
ATOM 2162 C C . ALA A 1 277 ? 25.016 -16.734 -12.133 1 78.62 277 ALA A C 1
ATOM 2164 O O . ALA A 1 277 ? 25.922 -16.203 -12.781 1 78.62 277 ALA A O 1
ATOM 2165 N N . ASN A 1 278 ? 24.125 -16.031 -11.477 1 64.62 278 ASN A N 1
ATOM 2166 C CA . ASN A 1 278 ? 24.188 -14.57 -11.453 1 64.62 278 ASN A CA 1
ATOM 2167 C C . ASN A 1 278 ? 24.75 -14.047 -10.141 1 64.62 278 ASN A C 1
ATOM 2169 O O . ASN A 1 278 ? 24.594 -12.867 -9.812 1 64.62 278 ASN A O 1
ATOM 2173 N N . GLY A 1 279 ? 25.109 -14.945 -9.234 1 53.91 279 GLY A N 1
ATOM 2174 C CA . GLY A 1 279 ? 25.766 -14.5 -8.016 1 53.91 279 GLY A CA 1
ATOM 2175 C C . GLY A 1 279 ? 27.266 -14.312 -8.172 1 53.91 279 GLY A C 1
ATOM 2176 O O . GLY A 1 279 ? 27.859 -14.797 -9.141 1 53.91 279 GLY A O 1
ATOM 2177 N N . MET B 1 1 ? 30.438 27.625 -12.078 1 20.34 1 MET B N 1
ATOM 2178 C CA . MET B 1 1 ? 29.375 26.922 -12.797 1 20.34 1 MET B CA 1
ATOM 2179 C C . MET B 1 1 ? 28.547 26.078 -11.836 1 20.34 1 MET B C 1
ATOM 2181 O O . MET B 1 1 ? 29.062 25.109 -11.258 1 20.34 1 MET B O 1
ATOM 2185 N N . ASN B 1 2 ? 27.656 26.547 -11.047 1 20.8 2 ASN B N 1
ATOM 2186 C CA . ASN B 1 2 ? 26.906 26.234 -9.844 1 20.8 2 ASN B CA 1
ATOM 2187 C C . ASN B 1 2 ? 25.891 25.125 -10.094 1 20.8 2 ASN B C 1
ATOM 2189 O O . ASN B 1 2 ? 24.906 25.312 -10.812 1 20.8 2 ASN B O 1
ATOM 2193 N N . GLU B 1 3 ? 26.375 23.797 -10.281 1 20.81 3 GLU B N 1
ATOM 2194 C CA . GLU B 1 3 ? 25.688 22.609 -10.758 1 20.81 3 GLU B CA 1
ATOM 2195 C C . GLU B 1 3 ? 24.453 22.297 -9.898 1 20.81 3 GLU B C 1
ATOM 2197 O O . GLU B 1 3 ? 24.594 21.906 -8.734 1 20.81 3 GLU B O 1
ATOM 2202 N N . GLN B 1 4 ? 23.453 23.172 -9.891 1 25.27 4 GLN B N 1
ATOM 2203 C CA . GLN B 1 4 ? 22.078 22.953 -9.438 1 25.27 4 GLN B CA 1
ATOM 2204 C C . GLN B 1 4 ? 21.641 21.5 -9.688 1 25.27 4 GLN B C 1
ATOM 2206 O O . GLN B 1 4 ? 21.531 21.078 -10.836 1 25.27 4 GLN B O 1
ATOM 2211 N N . GLU B 1 5 ? 22.047 20.594 -8.883 1 23.92 5 GLU B N 1
ATOM 2212 C CA . GLU B 1 5 ? 21.844 19.141 -8.891 1 23.92 5 GLU B CA 1
ATOM 2213 C C . GLU B 1 5 ? 20.391 18.797 -9.188 1 23.92 5 GLU B C 1
ATOM 2215 O O . GLU B 1 5 ? 19.469 19.391 -8.602 1 23.92 5 GLU B O 1
ATOM 2220 N N . LEU B 1 6 ? 20.078 18.391 -10.383 1 25.02 6 LEU B N 1
ATOM 2221 C CA . LEU B 1 6 ? 18.922 17.812 -11.062 1 25.02 6 LEU B CA 1
ATOM 2222 C C . LEU B 1 6 ? 18.141 16.891 -10.141 1 25.02 6 LEU B C 1
ATOM 2224 O O . LEU B 1 6 ? 18.672 15.867 -9.68 1 25.02 6 LEU B O 1
ATOM 2228 N N . PHE B 1 7 ? 17.359 17.453 -9.391 1 25.17 7 PHE B N 1
ATOM 2229 C CA . PHE B 1 7 ? 16.312 16.625 -8.789 1 25.17 7 PHE B CA 1
ATOM 2230 C C . PHE B 1 7 ? 15.867 15.523 -9.742 1 25.17 7 PHE B C 1
ATOM 2232 O O . PHE B 1 7 ? 15.492 15.797 -10.883 1 25.17 7 PHE B O 1
ATOM 2239 N N . SER B 1 8 ? 16.625 14.508 -9.82 1 26.77 8 SER B N 1
ATOM 2240 C CA . SER B 1 8 ? 16.188 13.359 -10.602 1 26.77 8 SER B CA 1
ATOM 2241 C C . SER B 1 8 ? 14.672 13.266 -10.648 1 26.77 8 SER B C 1
ATOM 2243 O O . SER B 1 8 ? 14.016 13.258 -9.602 1 26.77 8 SER B O 1
ATOM 2245 N N . GLN B 1 9 ? 14.117 13.961 -11.531 1 28.27 9 GLN B N 1
ATOM 2246 C CA . GLN B 1 9 ? 12.695 13.773 -11.828 1 28.27 9 GLN B CA 1
ATOM 2247 C C . GLN B 1 9 ? 12.297 12.312 -11.719 1 28.27 9 GLN B C 1
ATOM 2249 O O . GLN B 1 9 ? 12.969 11.43 -12.273 1 28.27 9 GLN B O 1
ATOM 2254 N N . ILE B 1 10 ? 12.086 11.852 -10.641 1 35.25 10 ILE B N 1
ATOM 2255 C CA . ILE B 1 10 ? 11.406 10.562 -10.664 1 35.25 10 ILE B CA 1
ATOM 2256 C C . ILE B 1 10 ? 10.758 10.344 -12.031 1 35.25 10 ILE B C 1
ATOM 2258 O O . ILE B 1 10 ? 10 11.195 -12.516 1 35.25 10 ILE B O 1
ATOM 2262 N N . PRO B 1 11 ? 11.398 9.586 -12.906 1 36.12 11 PRO B N 1
ATOM 2263 C CA . PRO B 1 11 ? 10.82 9.555 -14.25 1 36.12 11 PRO B CA 1
ATOM 2264 C C . PRO B 1 11 ? 9.305 9.734 -14.242 1 36.12 11 PRO B C 1
ATOM 2266 O O . PRO B 1 11 ? 8.602 9.102 -13.445 1 36.12 11 PRO B O 1
ATOM 2269 N N . MET B 1 12 ? 8.82 10.82 -14.641 1 35.38 12 MET B N 1
ATOM 2270 C CA . MET B 1 12 ? 7.422 11.188 -14.859 1 35.38 12 MET B CA 1
ATOM 2271 C C . MET B 1 12 ? 6.609 9.984 -15.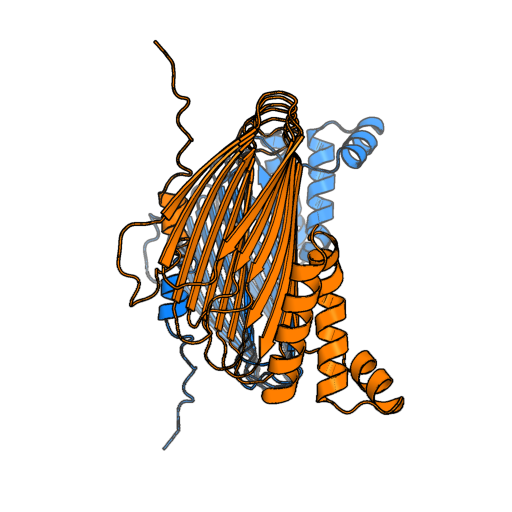32 1 35.38 12 MET B C 1
ATOM 2273 O O . MET B 1 12 ? 5.387 9.953 -15.172 1 35.38 12 MET B O 1
ATOM 2277 N N . ARG B 1 13 ? 7.312 9.164 -15.953 1 35.81 13 ARG B N 1
ATOM 2278 C CA . ARG B 1 13 ? 6.668 8 -16.547 1 35.81 13 ARG B CA 1
ATOM 2279 C C . ARG B 1 13 ? 6.137 7.062 -15.469 1 35.81 13 ARG B C 1
ATOM 2281 O O . ARG B 1 13 ? 5.086 6.441 -15.641 1 35.81 13 ARG B O 1
ATO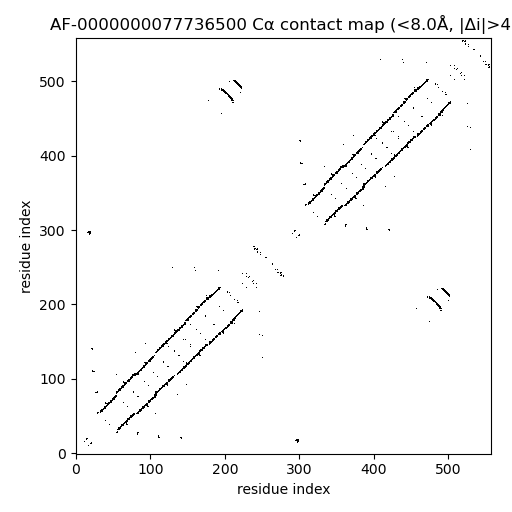M 2288 N N . THR B 1 14 ? 7.074 6.793 -14.516 1 37.84 14 THR B N 1
ATOM 2289 C CA . THR B 1 14 ? 6.582 5.934 -13.445 1 37.84 14 THR B CA 1
ATOM 2290 C C . THR B 1 14 ? 5.328 6.527 -12.805 1 37.84 14 THR B C 1
ATOM 2292 O O . THR B 1 14 ? 4.387 5.801 -12.477 1 37.84 14 THR B O 1
ATOM 2295 N N . TRP B 1 15 ? 5.465 7.906 -12.633 1 39.06 15 TRP B N 1
ATOM 2296 C CA . TRP B 1 15 ? 4.359 8.664 -12.055 1 39.06 15 TRP B CA 1
ATOM 2297 C C . TRP B 1 15 ? 3.129 8.602 -12.953 1 39.06 15 TRP B C 1
ATOM 2299 O O . TRP B 1 15 ? 2.006 8.445 -12.469 1 39.06 15 TRP B O 1
ATOM 2309 N N . ARG B 1 16 ? 3.449 8.789 -14.172 1 41.28 16 ARG B N 1
ATOM 2310 C CA . ARG B 1 16 ? 2.375 8.734 -15.156 1 41.28 16 ARG B CA 1
ATOM 2311 C C . ARG B 1 16 ? 1.709 7.359 -15.156 1 41.28 16 ARG B C 1
ATOM 2313 O O . ARG B 1 16 ? 0.506 7.246 -15.398 1 41.28 16 ARG B O 1
ATOM 2320 N N . TRP B 1 17 ? 2.656 6.648 -14.906 1 40.09 17 TRP B N 1
ATOM 2321 C CA . TRP B 1 17 ? 2.184 5.27 -14.906 1 40.09 17 TRP B CA 1
ATOM 2322 C C . TRP B 1 17 ? 1.051 5.082 -13.898 1 40.09 17 TRP B C 1
ATOM 2324 O O . TRP B 1 17 ? 0.036 4.453 -14.211 1 40.09 17 TRP B O 1
ATOM 2334 N N . LEU B 1 18 ? 1.293 5.648 -12.547 1 46.12 18 LEU B N 1
ATOM 2335 C CA . LEU B 1 18 ? 0.317 5.238 -11.547 1 46.12 18 LEU B CA 1
ATOM 2336 C C . LEU B 1 18 ? -0.91 6.145 -11.578 1 46.12 18 LEU B C 1
ATOM 2338 O O . LEU B 1 18 ? -1.938 5.828 -10.977 1 46.12 18 LEU B O 1
ATOM 2342 N N . GLY B 1 19 ? -0.846 7.035 -12.469 1 44.44 19 GLY B N 1
ATOM 2343 C CA . GLY B 1 19 ? -1.951 7.98 -12.477 1 44.44 19 GLY B CA 1
ATOM 2344 C C . GLY B 1 19 ? -2.406 8.375 -11.078 1 44.44 19 GLY B C 1
ATOM 2345 O O . GLY B 1 19 ? -3.5 8.922 -10.914 1 44.44 19 GLY B O 1
ATOM 2346 N N . VAL B 1 20 ? -1.773 7.941 -10.062 1 47.22 20 VAL B N 1
ATOM 2347 C CA . VAL B 1 20 ? -2.193 8.07 -8.672 1 47.22 20 VAL B CA 1
ATOM 2348 C C . VAL B 1 20 ? -1.688 9.391 -8.102 1 47.22 20 VAL B C 1
ATOM 2350 O O . VAL B 1 20 ? -2.199 9.875 -7.086 1 47.22 20 VAL B O 1
ATOM 2353 N N . ASN B 1 21 ? -0.729 10.023 -8.688 1 49.91 21 ASN B N 1
ATOM 2354 C CA . ASN B 1 21 ? -0.032 11.023 -7.879 1 49.91 21 ASN B CA 1
ATOM 2355 C C . ASN B 1 21 ? -0.583 12.422 -8.117 1 49.91 21 ASN B C 1
ATOM 2357 O O . ASN B 1 21 ? -0.189 13.375 -7.441 1 49.91 21 ASN B O 1
ATOM 2361 N N . ASP B 1 22 ? -1.45 12.523 -9.062 1 57.62 22 ASP B N 1
ATOM 2362 C CA . ASP B 1 22 ? -1.762 13.953 -9.133 1 57.62 22 ASP B CA 1
ATOM 2363 C C . ASP B 1 22 ? -2.99 14.289 -8.289 1 57.62 22 ASP B C 1
ATOM 2365 O O . ASP B 1 22 ? -4.031 13.641 -8.422 1 57.62 22 ASP B O 1
ATOM 2369 N N . ILE B 1 23 ? -2.627 15.102 -7.258 1 66.19 23 ILE B N 1
ATOM 2370 C CA . ILE B 1 23 ? -3.775 15.609 -6.512 1 66.19 23 ILE B CA 1
ATOM 2371 C C . ILE B 1 23 ? -4.656 16.453 -7.434 1 66.19 23 ILE B C 1
ATOM 2373 O O . ILE B 1 23 ? -4.148 17.219 -8.258 1 66.19 23 ILE B O 1
ATOM 2377 N N . LYS B 1 24 ? -5.891 16.188 -7.441 1 68.69 24 LYS B N 1
ATOM 2378 C CA . LYS B 1 24 ? -6.836 17 -8.211 1 68.69 24 LYS B CA 1
ATOM 2379 C C . LYS B 1 24 ? -7.184 18.297 -7.484 1 68.69 24 LYS B C 1
ATOM 2381 O O . LYS B 1 24 ? -7.691 18.266 -6.359 1 68.69 24 LYS B O 1
ATOM 2386 N N . GLU B 1 25 ? -6.805 19.391 -8.109 1 78.12 25 GLU B N 1
ATOM 2387 C CA . GLU B 1 25 ? -7.156 20.656 -7.496 1 78.12 25 GLU B CA 1
ATOM 2388 C C . GLU B 1 25 ? -8.672 20.844 -7.422 1 78.12 25 GLU B C 1
ATOM 2390 O O . GLU B 1 25 ? -9.367 20.656 -8.422 1 78.12 25 GLU B O 1
ATOM 2395 N N . PRO B 1 26 ? -9.07 21.203 -6.238 1 84.88 26 PRO B N 1
ATOM 2396 C CA . PRO B 1 26 ? -10.508 21.422 -6.105 1 84.88 26 PRO B CA 1
ATOM 2397 C C . PRO B 1 26 ? -11.016 22.547 -7.004 1 84.88 26 PRO B C 1
ATOM 2399 O O . PRO B 1 26 ? -10.266 23.484 -7.316 1 84.88 26 PRO B O 1
ATOM 2402 N N . ALA B 1 27 ? -12.258 22.359 -7.352 1 76 27 ALA B N 1
ATOM 2403 C CA . ALA B 1 27 ? -12.898 23.438 -8.102 1 76 27 ALA B CA 1
ATOM 2404 C C . ALA B 1 27 ? -13.117 24.672 -7.227 1 76 27 ALA B C 1
ATOM 2406 O O . ALA B 1 27 ? -13.203 24.562 -6 1 76 27 ALA B O 1
ATOM 2407 N N . GLY B 1 28 ? -13.062 25.766 -7.746 1 78.56 28 GLY B N 1
ATOM 2408 C CA . GLY B 1 28 ? -13.438 26.984 -7.031 1 78.56 28 GLY B CA 1
ATOM 2409 C C . GLY B 1 28 ? -12.258 27.688 -6.383 1 78.56 28 GLY B C 1
ATOM 2410 O O . GLY B 1 28 ? -12.445 28.625 -5.605 1 78.56 28 GLY B O 1
ATOM 2411 N N . LEU B 1 29 ? -11.094 27.031 -6.59 1 83.31 29 LEU B N 1
ATOM 2412 C CA . LEU B 1 29 ? -9.922 27.703 -6.051 1 83.31 29 LEU B CA 1
ATOM 2413 C C . LEU B 1 29 ? -9.492 28.859 -6.953 1 83.31 29 LEU B C 1
ATOM 2415 O O . LEU B 1 29 ? -9.398 28.703 -8.172 1 83.31 29 LEU B O 1
ATOM 2419 N N . ALA B 1 30 ? -9.719 30 -6.559 1 73.44 30 ALA B N 1
ATOM 2420 C CA . ALA B 1 30 ? -9.32 31.172 -7.348 1 73.44 30 ALA B CA 1
ATOM 2421 C C . ALA B 1 30 ? -8.117 31.875 -6.73 1 73.44 30 ALA B C 1
ATOM 2423 O O . ALA B 1 30 ? -7.832 31.703 -5.543 1 73.44 30 ALA B O 1
ATOM 2424 N N . GLY B 1 31 ? -7.34 32.469 -7.516 1 78.56 31 GLY B N 1
ATOM 2425 C CA . GLY B 1 31 ? -6.277 33.344 -7.066 1 78.56 31 GLY B CA 1
ATOM 2426 C C . GLY B 1 31 ? -4.902 32.688 -7.105 1 78.56 31 GLY B C 1
ATOM 2427 O O . GLY B 1 31 ? -4.781 31.5 -7.391 1 78.56 31 GLY B O 1
ATOM 2428 N N . GLU B 1 32 ? -3.961 33.5 -6.926 1 88.25 32 GLU B N 1
ATOM 2429 C CA . GLU B 1 32 ? -2.566 33.094 -6.887 1 88.25 32 GLU B CA 1
ATOM 2430 C C . GLU B 1 32 ? -2.25 32.344 -5.578 1 88.25 32 GLU B C 1
ATOM 2432 O O . GLU B 1 32 ? -2.809 32.688 -4.531 1 88.25 32 GLU B O 1
ATOM 2437 N N . PRO B 1 33 ? -1.395 31.406 -5.684 1 91.69 33 PRO B N 1
ATOM 2438 C CA . PRO B 1 33 ? -1.032 30.688 -4.457 1 91.69 33 PRO B CA 1
ATOM 2439 C C . PRO B 1 33 ? -0.298 31.578 -3.453 1 91.69 33 PRO B C 1
ATOM 2441 O O . PRO B 1 33 ? 0.49 32.438 -3.848 1 91.69 33 PRO B O 1
ATOM 2444 N N . HIS B 1 34 ? -0.699 31.484 -2.186 1 92.56 34 HIS B N 1
ATOM 2445 C CA . HIS B 1 34 ? 0.128 32.031 -1.115 1 92.56 34 HIS B CA 1
ATOM 2446 C C . HIS B 1 34 ? 1.41 31.219 -0.943 1 92.56 34 HIS B C 1
ATOM 2448 O O . HIS B 1 34 ? 1.361 30.031 -0.597 1 92.56 34 HIS B O 1
ATOM 2454 N N . ARG B 1 35 ? 2.51 31.906 -1.171 1 95.38 35 ARG B N 1
ATOM 2455 C CA . ARG B 1 35 ? 3.787 31.203 -1.166 1 95.38 35 ARG B CA 1
ATOM 2456 C C . ARG B 1 35 ? 4.582 31.516 0.096 1 95.38 35 ARG B C 1
ATOM 2458 O O . ARG B 1 35 ? 4.656 32.656 0.518 1 95.38 35 ARG B O 1
ATOM 2465 N N . HIS B 1 36 ? 5.09 30.438 0.682 1 95.44 36 HIS B N 1
ATOM 2466 C CA . HIS B 1 36 ? 5.953 30.562 1.853 1 95.44 36 HIS B CA 1
ATOM 2467 C C . HIS B 1 36 ? 7.305 29.891 1.611 1 95.44 36 HIS B C 1
ATOM 2469 O O . HIS B 1 36 ? 7.375 28.844 0.98 1 95.44 36 HIS B O 1
ATOM 2475 N N . GLN B 1 37 ? 8.312 30.609 2.045 1 97.94 37 GLN B N 1
ATOM 2476 C CA . GLN B 1 37 ? 9.656 30.047 2.014 1 97.94 37 GLN B CA 1
ATOM 2477 C C . GLN B 1 37 ? 10.234 29.922 3.422 1 97.94 37 GLN B C 1
ATOM 2479 O O . GLN B 1 37 ? 10.188 30.875 4.203 1 97.94 37 GLN B O 1
ATOM 2484 N N . ILE B 1 38 ? 10.781 28.75 3.74 1 98.31 38 ILE B N 1
ATOM 2485 C CA . ILE B 1 38 ? 11.383 28.516 5.047 1 98.31 38 ILE B CA 1
ATOM 2486 C C . ILE B 1 38 ? 12.789 27.953 4.875 1 98.31 38 ILE B C 1
ATOM 2488 O O . ILE B 1 38 ? 12.992 26.984 4.141 1 98.31 38 ILE B O 1
ATOM 2492 N N . VAL B 1 39 ? 13.719 28.547 5.523 1 98.69 39 VAL B N 1
ATOM 2493 C CA . VAL B 1 39 ? 15.086 28.031 5.492 1 98.69 39 VAL B CA 1
ATOM 2494 C C . VAL B 1 39 ? 15.602 27.859 6.918 1 98.69 39 VAL B C 1
ATOM 2496 O O . VAL B 1 39 ? 15.719 28.844 7.668 1 98.69 39 VAL B O 1
ATOM 2499 N N . ALA B 1 40 ? 15.852 26.672 7.305 1 98.75 40 ALA B N 1
ATOM 2500 C CA . ALA B 1 40 ? 16.609 26.422 8.523 1 98.75 40 ALA B CA 1
ATOM 2501 C C . ALA B 1 40 ? 18.109 26.375 8.242 1 98.75 40 ALA B C 1
ATOM 2503 O O . ALA B 1 40 ? 18.594 25.453 7.59 1 98.75 40 ALA B O 1
ATOM 2504 N N . GLN B 1 41 ? 18.781 27.297 8.75 1 98.5 41 GLN B N 1
ATOM 2505 C CA . GLN B 1 41 ? 20.234 27.359 8.531 1 98.5 41 GLN B CA 1
ATOM 2506 C C . GLN B 1 41 ? 20.938 26.156 9.148 1 98.5 41 GLN B C 1
ATOM 2508 O O . GLN B 1 41 ? 20.406 25.516 10.047 1 98.5 41 GLN B O 1
ATOM 2513 N N . PRO B 1 42 ? 22.141 25.906 8.547 1 98.5 42 PRO B N 1
ATOM 2514 C CA . PRO B 1 42 ? 22.875 24.781 9.109 1 98.5 42 PRO B CA 1
ATOM 2515 C C . PRO B 1 42 ? 22.969 24.828 10.633 1 98.5 42 PRO B C 1
ATOM 2517 O O . PRO B 1 42 ? 23.328 25.875 11.188 1 98.5 42 PRO B O 1
ATOM 2520 N N . GLY B 1 43 ? 22.578 23.781 11.219 1 98.44 43 GLY B N 1
ATOM 2521 C CA . GLY B 1 43 ? 22.688 23.641 12.656 1 98.44 43 GLY B CA 1
ATOM 2522 C C . GLY B 1 43 ? 21.547 24.312 13.414 1 98.44 43 GLY B C 1
ATOM 2523 O O . GLY B 1 43 ? 21.453 24.203 14.633 1 98.44 43 GLY B O 1
ATOM 2524 N N . ALA B 1 44 ? 20.594 24.938 12.719 1 98.31 44 ALA B N 1
ATOM 2525 C CA . ALA B 1 44 ? 19.484 25.625 13.367 1 98.31 44 ALA B CA 1
ATOM 2526 C C . ALA B 1 44 ? 18.438 24.625 13.883 1 98.31 44 ALA B C 1
ATOM 2528 O O . ALA B 1 44 ? 18.484 23.453 13.539 1 98.31 44 ALA B O 1
ATOM 2529 N N . ASP B 1 45 ? 17.641 25.062 14.836 1 98.38 45 ASP B N 1
ATOM 2530 C CA . ASP B 1 45 ? 16.469 24.359 15.367 1 98.38 45 ASP B CA 1
ATOM 2531 C C . ASP B 1 45 ? 15.234 25.25 15.328 1 98.38 45 ASP B C 1
ATOM 2533 O O . ASP B 1 45 ? 15.016 26.062 16.219 1 98.38 45 ASP B O 1
ATOM 2537 N N . ASP B 1 46 ? 14.422 25.141 14.227 1 98 46 ASP B N 1
ATOM 2538 C CA . ASP B 1 46 ? 13.328 26.078 13.961 1 98 46 ASP B CA 1
ATOM 2539 C C . ASP B 1 46 ? 11.977 25.375 14.07 1 98 46 ASP B C 1
ATOM 2541 O O . ASP B 1 46 ? 11.875 24.172 13.82 1 98 46 ASP B O 1
ATOM 2545 N N . GLU B 1 47 ? 11.008 26.094 14.547 1 97.5 47 GLU B N 1
ATOM 2546 C CA . GLU B 1 47 ? 9.609 25.672 14.547 1 97.5 47 GLU B CA 1
ATOM 2547 C C . GLU B 1 47 ? 8.727 26.672 13.82 1 97.5 47 GLU B C 1
ATOM 2549 O O . GLU B 1 47 ? 8.812 27.875 14.07 1 97.5 47 GLU B O 1
ATOM 2554 N N . VAL B 1 48 ? 7.941 26.172 12.914 1 97.94 48 VAL B N 1
ATOM 2555 C CA . VAL B 1 48 ? 7.031 27.016 12.148 1 97.94 48 VAL B CA 1
ATOM 2556 C C . VAL B 1 48 ? 5.629 26.406 12.164 1 97.94 48 VAL B C 1
ATOM 2558 O O . VAL B 1 48 ? 5.469 25.188 12.023 1 97.94 48 VAL B O 1
ATOM 2561 N N . THR B 1 49 ? 4.613 27.219 12.438 1 97.25 49 THR B N 1
ATOM 2562 C CA . THR B 1 49 ? 3.221 26.797 12.344 1 97.25 49 THR B CA 1
ATOM 2563 C C . THR B 1 49 ? 2.512 27.5 11.195 1 97.25 49 THR B C 1
ATOM 2565 O O . THR B 1 49 ? 2.521 28.734 11.117 1 97.25 49 THR B O 1
ATOM 2568 N N . LEU B 1 50 ? 1.978 26.75 10.289 1 96.44 50 LEU B N 1
ATOM 2569 C CA . LEU B 1 50 ? 1.147 27.219 9.188 1 96.44 50 LEU B CA 1
ATOM 2570 C C . LEU B 1 50 ? -0.328 26.953 9.469 1 96.44 50 LEU B C 1
ATOM 2572 O O . LEU B 1 50 ? -0.741 25.797 9.578 1 96.44 50 LEU B O 1
ATOM 2576 N N . GLU B 1 51 ? -1.1 28 9.586 1 95.5 51 GLU B N 1
ATOM 2577 C CA . GLU B 1 51 ? -2.539 27.875 9.805 1 95.5 51 GLU B CA 1
ATOM 2578 C C . GLU B 1 51 ? -3.314 28.219 8.531 1 95.5 51 GLU B C 1
ATOM 2580 O O . GLU B 1 51 ? -3.143 29.312 7.973 1 95.5 51 GLU B O 1
ATOM 2585 N N . LEU B 1 52 ? -4.098 27.312 8.086 1 95.19 52 LEU B N 1
ATOM 2586 C CA . LEU B 1 52 ? -4.961 27.547 6.934 1 95.19 52 LEU B CA 1
ATOM 2587 C C . LEU B 1 52 ? -6.422 27.641 7.359 1 95.19 52 LEU B C 1
ATOM 2589 O O . LEU B 1 52 ? -7.055 26.625 7.66 1 95.19 52 LEU B O 1
ATOM 2593 N N . ARG B 1 53 ? -6.98 28.812 7.285 1 94.62 53 ARG B N 1
ATOM 2594 C CA . ARG B 1 53 ? -8.32 29.031 7.82 1 94.62 53 ARG B CA 1
ATOM 2595 C C . ARG B 1 53 ? -9.281 29.484 6.723 1 94.62 53 ARG B C 1
ATOM 2597 O O . ARG B 1 53 ? -10.5 29.469 6.906 1 94.62 53 ARG B O 1
ATOM 2604 N N . GLU B 1 54 ? -8.711 29.922 5.605 1 91.38 54 GLU B N 1
ATOM 2605 C CA . GLU B 1 54 ? -9.516 30.391 4.488 1 91.38 54 GLU B CA 1
ATOM 2606 C C . GLU B 1 54 ? -9.266 29.562 3.23 1 91.38 54 GLU B C 1
ATOM 2608 O O . GLU B 1 54 ? -8.273 28.844 3.148 1 91.38 54 GLU B O 1
ATOM 2613 N N . SER B 1 55 ? -10.234 29.719 2.359 1 91.44 55 SER B N 1
ATOM 2614 C CA . SER B 1 55 ? -10.062 29.062 1.067 1 91.44 55 SER B CA 1
ATOM 2615 C C . SER B 1 55 ? -8.805 29.562 0.357 1 91.44 55 SER B C 1
ATOM 2617 O O . SER B 1 55 ? -8.422 30.719 0.524 1 91.44 55 SER B O 1
ATOM 2619 N N . GLY B 1 56 ? -8.172 28.672 -0.424 1 91.19 56 GLY B N 1
ATOM 2620 C CA . GLY B 1 56 ? -7.066 29.141 -1.239 1 91.19 56 GLY B CA 1
ATOM 2621 C C . GLY B 1 56 ? -6.016 28.078 -1.494 1 91.19 56 GLY B C 1
ATOM 2622 O O . GLY B 1 56 ? -6.211 26.906 -1.15 1 91.19 56 GLY B O 1
ATOM 2623 N N . ARG B 1 57 ? -5.051 28.578 -2.242 1 93.69 57 ARG B N 1
ATOM 2624 C CA . ARG B 1 57 ? -3.889 27.766 -2.582 1 93.69 57 ARG B CA 1
ATOM 2625 C C . ARG B 1 57 ? -2.664 28.188 -1.784 1 93.69 57 ARG B C 1
ATOM 2627 O O . ARG B 1 57 ? -2.34 29.375 -1.73 1 93.69 57 ARG B O 1
ATOM 2634 N N . HIS B 1 58 ? -2.09 27.172 -1.187 1 94.62 58 HIS B N 1
ATOM 2635 C CA . HIS B 1 58 ? -0.871 27.453 -0.434 1 94.62 58 HIS B CA 1
ATOM 2636 C C . HIS B 1 58 ? 0.29 26.594 -0.93 1 94.62 58 HIS B C 1
ATOM 2638 O O . HIS B 1 58 ? 0.106 25.422 -1.249 1 94.62 58 HIS B O 1
ATOM 2644 N N . GLU B 1 59 ? 1.417 27.234 -1.05 1 96.44 59 GLU B N 1
ATOM 2645 C CA . GLU B 1 59 ? 2.658 26.562 -1.422 1 96.44 59 GLU B CA 1
ATOM 2646 C C . GLU B 1 59 ? 3.781 26.891 -0.446 1 96.44 59 GLU B C 1
ATOM 2648 O O . GLU B 1 59 ? 4.047 28.062 -0.176 1 96.44 59 GLU B O 1
ATOM 2653 N N . VAL B 1 60 ? 4.387 25.859 0.078 1 97.88 60 VAL B N 1
ATOM 2654 C CA . VAL B 1 60 ? 5.516 26.047 0.983 1 97.88 60 VAL B CA 1
ATOM 2655 C C . VAL B 1 60 ? 6.758 25.375 0.395 1 97.88 60 VAL B C 1
ATOM 2657 O O . VAL B 1 60 ? 6.707 24.219 -0.025 1 97.88 60 VAL B O 1
ATOM 2660 N N . GLN B 1 61 ? 7.781 26.109 0.326 1 98.56 61 GLN B N 1
ATOM 2661 C CA . GLN B 1 61 ? 9.102 25.578 0.029 1 98.56 61 GLN B CA 1
ATOM 2662 C C . GLN B 1 61 ? 10.031 25.703 1.235 1 98.56 61 GLN B C 1
ATOM 2664 O O . GLN B 1 61 ? 10.242 26.797 1.752 1 98.56 61 GLN B O 1
ATOM 2669 N N . ALA B 1 62 ? 10.562 24.594 1.653 1 98.81 62 ALA B N 1
ATOM 2670 C CA . ALA B 1 62 ? 11.43 24.625 2.832 1 98.81 62 ALA B CA 1
ATOM 2671 C C . ALA B 1 62 ? 12.766 23.953 2.543 1 98.81 62 ALA B C 1
ATOM 2673 O O . ALA B 1 62 ? 12.844 23.016 1.749 1 98.81 62 ALA B O 1
ATOM 2674 N N . HIS B 1 63 ? 13.805 24.438 3.152 1 98.88 63 HIS B N 1
ATOM 2675 C CA . HIS B 1 63 ? 15.141 23.859 3.104 1 98.88 63 HIS B CA 1
ATOM 2676 C C . HIS B 1 63 ? 15.719 23.688 4.504 1 98.88 63 HIS B C 1
ATOM 2678 O O . HIS B 1 63 ? 15.828 24.656 5.258 1 98.88 63 HIS B O 1
ATOM 2684 N N . VAL B 1 64 ? 16.031 22.453 4.848 1 98.94 64 VAL B N 1
ATOM 2685 C CA . VAL B 1 64 ? 16.672 22.141 6.117 1 98.94 64 VAL B CA 1
ATOM 2686 C C . VAL B 1 64 ? 18.172 21.953 5.902 1 98.94 64 VAL B C 1
ATOM 2688 O O . VAL B 1 64 ? 18.609 20.938 5.352 1 98.94 64 VAL B O 1
ATOM 2691 N N . GLY B 1 65 ? 18.969 22.844 6.449 1 98.81 65 GLY B N 1
ATOM 2692 C CA . GLY B 1 65 ? 20.406 22.828 6.227 1 98.81 65 GLY B CA 1
ATOM 2693 C C . GLY B 1 65 ? 21.109 21.719 6.996 1 98.81 65 GLY B C 1
ATOM 2694 O O . GLY B 1 65 ? 20.484 21.031 7.812 1 98.81 65 GLY B O 1
ATOM 2695 N N . LYS B 1 66 ? 22.453 21.672 6.672 1 98.88 66 LYS B N 1
ATOM 2696 C CA . LYS B 1 66 ? 23.281 20.625 7.277 1 98.88 66 LYS B CA 1
ATOM 2697 C C . LYS B 1 66 ? 23.125 20.625 8.797 1 98.88 66 LYS B C 1
ATOM 2699 O O . LYS B 1 66 ? 23.375 21.641 9.453 1 98.88 66 LYS B O 1
ATOM 2704 N N . GLY B 1 67 ? 22.641 19.484 9.328 1 98.81 67 GLY B N 1
ATOM 2705 C CA . GLY B 1 67 ? 22.547 19.297 10.766 1 98.81 67 GLY B CA 1
ATOM 2706 C C . GLY B 1 67 ? 21.438 20.125 11.398 1 98.81 67 GLY B C 1
ATOM 2707 O O . GLY B 1 67 ? 21.312 20.172 12.625 1 98.81 67 GLY B O 1
ATOM 2708 N N . ALA B 1 68 ? 20.578 20.781 10.594 1 98.88 68 ALA B N 1
ATOM 2709 C CA . ALA B 1 68 ? 19.5 21.609 11.109 1 98.88 68 ALA B CA 1
ATOM 2710 C C . ALA B 1 68 ? 18.25 20.781 11.406 1 98.88 68 ALA B C 1
ATOM 2712 O O . ALA B 1 68 ? 18.141 19.641 10.969 1 98.88 68 ALA B O 1
ATOM 2713 N N . ARG B 1 69 ? 17.422 21.375 12.227 1 98.88 69 ARG B N 1
ATOM 2714 C CA . ARG B 1 69 ? 16.125 20.781 12.516 1 98.88 69 ARG B CA 1
ATOM 2715 C C . ARG B 1 69 ? 14.992 21.766 12.219 1 98.88 69 ARG B C 1
ATOM 2717 O O . ARG B 1 69 ? 15.094 22.953 12.547 1 98.88 69 ARG B O 1
ATOM 2724 N N . LEU B 1 70 ? 13.984 21.328 11.492 1 98.88 70 LEU B N 1
ATOM 2725 C CA . LEU B 1 70 ? 12.781 22.125 11.25 1 98.88 70 LEU B CA 1
ATOM 2726 C C . LEU B 1 70 ? 11.531 21.312 11.594 1 98.88 70 LEU B C 1
ATOM 2728 O O . LEU B 1 70 ? 11.32 20.234 11.055 1 98.88 70 LEU B O 1
ATOM 2732 N N . HIS B 1 71 ? 10.789 21.812 12.555 1 98.81 71 HIS B N 1
ATOM 2733 C CA . HIS B 1 71 ? 9.453 21.281 12.812 1 98.81 71 HIS B CA 1
ATOM 2734 C C . HIS B 1 71 ? 8.375 22.172 12.195 1 98.81 71 HIS B C 1
ATOM 2736 O O . HIS B 1 71 ? 8.195 23.312 12.617 1 98.81 71 HIS B O 1
ATOM 2742 N N . LEU B 1 72 ? 7.703 21.672 11.203 1 98.75 72 LEU B N 1
ATOM 2743 C CA . LEU B 1 72 ? 6.602 22.375 10.555 1 98.75 72 LEU B CA 1
ATOM 2744 C C . LEU B 1 72 ? 5.262 21.797 10.969 1 98.75 72 LEU B C 1
ATOM 2746 O O . LEU B 1 72 ? 5.004 20.609 10.75 1 98.75 72 LEU B O 1
ATOM 2750 N N . THR B 1 73 ? 4.449 22.578 11.633 1 98.44 73 THR B N 1
ATOM 2751 C CA . THR B 1 73 ? 3.066 22.234 11.938 1 98.44 73 THR B CA 1
ATOM 2752 C C . THR B 1 73 ? 2.113 22.891 10.945 1 98.44 73 THR B C 1
ATOM 2754 O O . THR B 1 73 ? 2.109 24.109 10.805 1 98.44 73 THR B O 1
ATOM 2757 N N . ALA B 1 74 ? 1.372 22.109 10.195 1 98.12 74 ALA B N 1
ATOM 2758 C CA . ALA B 1 74 ? 0.384 22.609 9.25 1 98.12 74 ALA B CA 1
ATOM 2759 C C . ALA B 1 74 ? -1.033 22.266 9.688 1 98.12 74 ALA B C 1
ATOM 2761 O O . ALA B 1 74 ? -1.401 21.078 9.727 1 98.12 74 ALA B O 1
ATOM 2762 N N . LEU B 1 75 ? -1.803 23.266 9.992 1 97.88 75 LEU B N 1
ATOM 2763 C CA . LEU B 1 75 ? -3.158 23.078 10.5 1 97.88 75 LEU B CA 1
ATOM 2764 C C . LEU B 1 75 ? -4.188 23.594 9.5 1 97.88 75 LEU B C 1
ATOM 2766 O O . LEU B 1 75 ? -4.312 24.812 9.297 1 97.88 75 LEU B O 1
ATOM 2770 N N . GLN B 1 76 ? -4.836 22.734 8.797 1 97.44 76 GLN B N 1
ATOM 2771 C CA . GLN B 1 76 ? -5.949 23.109 7.941 1 97.44 76 GLN B CA 1
ATOM 2772 C C . GLN B 1 76 ? -7.27 23.094 8.711 1 97.44 76 GLN B C 1
ATOM 2774 O O . GLN B 1 76 ? -7.785 22.016 9.031 1 97.44 76 GLN B O 1
ATOM 2779 N N . LEU B 1 77 ? -7.824 24.25 8.938 1 95.75 77 LEU B N 1
ATOM 2780 C CA . LEU B 1 77 ? -9.016 24.438 9.758 1 95.75 77 LEU B CA 1
ATOM 2781 C C . LEU B 1 77 ? -10.016 25.359 9.062 1 95.75 77 LEU B C 1
ATOM 2783 O O . LEU B 1 77 ? -10.742 26.094 9.727 1 95.75 77 LEU B O 1
ATOM 2787 N N . ALA B 1 78 ? -10.031 25.375 7.762 1 95.62 78 ALA B N 1
ATOM 2788 C CA . ALA B 1 78 ? -10.93 26.219 6.992 1 95.62 78 ALA B CA 1
ATOM 2789 C C . ALA B 1 78 ? -12.383 25.797 7.184 1 95.62 78 ALA B C 1
ATOM 2791 O O . ALA B 1 78 ? -12.664 24.688 7.629 1 95.62 78 ALA B O 1
ATOM 2792 N N . ALA B 1 79 ? -13.227 26.734 6.816 1 94.62 79 ALA B N 1
ATOM 2793 C CA . ALA B 1 79 ? -14.656 26.453 6.902 1 94.62 79 ALA B CA 1
ATOM 2794 C C . ALA B 1 79 ? -15.031 25.266 6.02 1 94.62 79 ALA B C 1
ATOM 2796 O O . ALA B 1 79 ? -14.422 25.031 4.973 1 94.62 79 ALA B O 1
ATOM 2797 N N . GLU B 1 80 ? -16.078 24.578 6.387 1 92.62 80 GLU B N 1
ATOM 2798 C CA . GLU B 1 80 ? -16.422 23.281 5.797 1 92.62 80 GLU B CA 1
ATOM 2799 C C . GLU B 1 80 ? -17.047 23.469 4.414 1 92.62 80 GLU B C 1
ATOM 2801 O O . GLU B 1 80 ? -17.312 22.484 3.713 1 92.62 80 GLU B O 1
ATOM 2806 N N . ASP B 1 81 ? -17.234 24.672 3.977 1 93.44 81 ASP B N 1
ATOM 2807 C CA . ASP B 1 81 ? -17.906 24.891 2.695 1 93.44 81 ASP B CA 1
ATOM 2808 C C . ASP B 1 81 ? -16.938 25.469 1.666 1 93.44 81 ASP B C 1
ATOM 2810 O O . ASP B 1 81 ? -17.359 25.844 0.565 1 93.44 81 ASP B O 1
ATOM 2814 N N . VAL B 1 82 ? -15.656 25.547 2.037 1 94.44 82 VAL B N 1
ATOM 2815 C CA . VAL B 1 82 ? -14.711 26.125 1.091 1 94.44 82 VAL B CA 1
ATOM 2816 C C . VAL B 1 82 ? -13.602 25.125 0.79 1 94.44 82 VAL B C 1
ATOM 2818 O O . VAL B 1 82 ? -13.273 24.281 1.632 1 94.44 82 VAL B O 1
ATOM 2821 N N . PRO B 1 83 ? -13.023 25.156 -0.355 1 95.06 83 PRO B N 1
ATOM 2822 C CA . PRO B 1 83 ? -11.914 24.266 -0.708 1 95.06 83 PRO B CA 1
ATOM 2823 C C . PRO B 1 83 ? -10.555 24.844 -0.302 1 95.06 83 PRO B C 1
ATOM 2825 O O . PRO B 1 83 ? -10.398 26.062 -0.201 1 95.06 83 PRO B O 1
ATOM 2828 N N . VAL B 1 84 ? -9.562 24 -0.072 1 95.19 84 VAL B N 1
ATOM 2829 C CA . VAL B 1 84 ? -8.195 24.406 0.261 1 95.19 84 VAL B CA 1
ATOM 2830 C C . VAL B 1 84 ? -7.207 23.453 -0.409 1 95.19 84 VAL B C 1
ATOM 2832 O O . VAL B 1 84 ? -7.434 22.25 -0.466 1 95.19 84 VAL B O 1
ATOM 2835 N N . THR B 1 85 ? -6.156 23.953 -0.964 1 95.56 85 THR B N 1
ATOM 2836 C CA . THR B 1 85 ? -5.023 23.156 -1.414 1 95.56 85 THR B CA 1
ATOM 2837 C C . THR B 1 85 ? -3.734 23.609 -0.735 1 95.56 85 THR B C 1
ATOM 2839 O O . THR B 1 85 ? -3.566 24.797 -0.439 1 95.56 85 THR B O 1
ATOM 2842 N N . CYS B 1 86 ? -2.891 22.734 -0.432 1 96 86 CYS B N 1
ATOM 2843 C CA . CYS B 1 86 ? -1.592 23.047 0.157 1 96 86 CYS B CA 1
ATOM 2844 C C . CYS B 1 86 ? -0.52 22.078 -0.355 1 96 86 CYS B C 1
ATOM 2846 O O . CYS B 1 86 ? -0.655 20.875 -0.228 1 96 86 CYS B O 1
ATOM 2848 N N . ARG B 1 87 ? 0.498 22.641 -0.952 1 96.44 87 ARG B N 1
ATOM 2849 C CA . ARG B 1 87 ? 1.646 21.875 -1.423 1 96.44 87 ARG B CA 1
ATOM 2850 C C . ARG B 1 87 ? 2.912 22.266 -0.668 1 96.44 87 ARG B C 1
ATOM 2852 O O . ARG B 1 87 ? 3.311 23.438 -0.676 1 96.44 87 ARG B O 1
ATOM 2859 N N . ILE B 1 88 ? 3.494 21.281 -0.037 1 98.19 88 ILE B N 1
ATOM 2860 C CA . ILE B 1 88 ? 4.715 21.5 0.726 1 98.19 88 ILE B CA 1
ATOM 2861 C C . ILE B 1 88 ? 5.859 20.703 0.122 1 98.19 88 ILE B C 1
ATOM 2863 O O . ILE B 1 88 ? 5.742 19.484 -0.055 1 98.19 88 ILE B O 1
ATOM 2867 N N . LYS B 1 89 ? 6.906 21.344 -0.211 1 98.69 89 LYS B N 1
ATOM 2868 C CA . LYS B 1 89 ? 8.125 20.703 -0.7 1 98.69 89 LYS B CA 1
ATOM 2869 C C . LYS B 1 89 ? 9.312 21.016 0.208 1 98.69 89 LYS B C 1
ATOM 2871 O O . LYS B 1 89 ? 9.578 22.172 0.505 1 98.69 89 LYS B O 1
ATOM 2876 N N . VAL B 1 90 ? 10.008 19.969 0.6 1 98.94 90 VAL B N 1
ATOM 2877 C CA . VAL B 1 90 ? 11.094 20.141 1.564 1 98.94 90 VAL B CA 1
ATOM 2878 C C . VAL B 1 90 ? 12.352 19.453 1.055 1 98.94 90 VAL B C 1
ATOM 2880 O O . VAL B 1 90 ? 12.289 18.312 0.577 1 98.94 90 VAL B O 1
ATOM 2883 N N . LEU B 1 91 ? 13.438 20.109 1.149 1 98.94 91 LEU B N 1
ATOM 2884 C CA . LEU B 1 91 ? 14.758 19.531 0.924 1 98.94 91 LEU B CA 1
ATOM 2885 C C . LEU B 1 91 ? 15.547 19.438 2.229 1 98.94 91 LEU B C 1
ATOM 2887 O O . LEU B 1 91 ? 15.641 20.422 2.971 1 98.94 91 LEU B O 1
ATOM 2891 N N . VAL B 1 92 ? 16.125 18.328 2.533 1 98.94 92 VAL B N 1
ATOM 2892 C CA . VAL B 1 92 ? 16.859 18.125 3.779 1 98.94 92 VAL B CA 1
ATOM 2893 C C . VAL B 1 92 ? 18.297 17.75 3.471 1 98.94 92 VAL B C 1
ATOM 2895 O O . VAL B 1 92 ? 18.562 16.734 2.812 1 98.94 92 VAL B O 1
ATOM 2898 N N . ASP B 1 93 ? 19.219 18.484 3.973 1 98.94 93 ASP B N 1
ATOM 2899 C CA . ASP B 1 93 ? 20.641 18.25 3.758 1 98.94 93 ASP B CA 1
ATOM 2900 C C . ASP B 1 93 ? 21.203 17.281 4.797 1 98.94 93 ASP B C 1
ATOM 2902 O O . ASP B 1 93 ? 20.453 16.75 5.625 1 98.94 93 ASP B O 1
ATOM 2906 N N . GLU B 1 94 ? 22.516 17.078 4.684 1 98.88 94 GLU B N 1
ATOM 2907 C CA . GLU B 1 94 ? 23.234 16.078 5.48 1 98.88 94 GLU B CA 1
ATOM 2908 C C . GLU B 1 94 ? 22.953 16.266 6.969 1 98.88 94 GLU B C 1
ATOM 2910 O O . GLU B 1 94 ? 23.109 17.375 7.5 1 98.88 94 GLU B O 1
ATOM 2915 N N . GLY B 1 95 ? 22.469 15.242 7.586 1 98.88 95 GLY B N 1
ATOM 2916 C CA . GLY B 1 95 ? 22.281 15.25 9.031 1 98.88 95 GLY B CA 1
ATOM 2917 C C . GLY B 1 95 ? 21.094 16.078 9.469 1 98.88 95 GLY B C 1
ATOM 2918 O O . GLY B 1 95 ? 20.859 16.25 10.672 1 98.88 95 GLY B O 1
ATOM 2919 N N . GLY B 1 96 ? 20.328 16.609 8.531 1 98.94 96 GLY B N 1
ATOM 2920 C CA . GLY B 1 96 ? 19.156 17.406 8.867 1 98.94 96 GLY B CA 1
ATOM 2921 C C . GLY B 1 96 ? 17.969 16.562 9.289 1 98.94 96 GLY B C 1
ATOM 2922 O O . GLY B 1 96 ? 17.891 15.375 8.977 1 98.94 96 GLY B O 1
ATOM 2923 N N . LEU B 1 97 ? 17.062 17.188 10.055 1 98.94 97 LEU B N 1
ATOM 2924 C CA . LEU B 1 97 ? 15.82 16.547 10.461 1 98.94 97 LEU B CA 1
ATOM 2925 C C . LEU B 1 97 ? 14.625 17.438 10.141 1 98.94 97 LEU B C 1
ATOM 2927 O O . LEU B 1 97 ? 14.531 18.562 10.633 1 98.94 97 LEU B O 1
ATOM 2931 N N . PHE B 1 98 ? 13.734 16.906 9.328 1 98.94 98 PHE B N 1
ATOM 2932 C CA . PHE B 1 98 ? 12.445 17.531 9.094 1 98.94 98 PHE B CA 1
ATOM 2933 C C . PHE B 1 98 ? 11.344 16.797 9.844 1 98.94 98 PHE B C 1
ATOM 2935 O O . PHE B 1 98 ? 11.078 15.633 9.578 1 98.94 98 PHE B O 1
ATOM 2942 N N . SER B 1 99 ? 10.711 17.5 10.797 1 98.94 99 SER B N 1
ATOM 2943 C CA . SER B 1 99 ? 9.547 16.984 11.516 1 98.94 99 SER B CA 1
ATOM 2944 C C . SER B 1 99 ? 8.266 17.688 11.055 1 98.94 99 SER B C 1
ATOM 2946 O O . SER B 1 99 ? 8.219 18.922 10.977 1 98.94 99 SER B O 1
ATOM 2948 N N . TYR B 1 100 ? 7.258 16.875 10.758 1 98.88 100 TYR B N 1
ATOM 2949 C CA . TYR B 1 100 ? 6.004 17.406 10.242 1 98.88 100 TYR B CA 1
ATOM 2950 C C . TYR B 1 100 ? 4.824 16.938 11.086 1 98.88 100 TYR B C 1
ATOM 2952 O O . TYR B 1 100 ? 4.707 15.75 11.398 1 98.88 100 TYR B O 1
ATOM 2960 N N . THR B 1 101 ? 4.043 17.828 11.523 1 98.81 101 THR B N 1
ATOM 2961 C CA . THR B 1 101 ? 2.748 17.562 12.141 1 98.81 101 THR B CA 1
ATOM 2962 C C . THR B 1 101 ? 1.617 18.156 11.312 1 98.81 101 THR B C 1
ATOM 2964 O O . THR B 1 101 ? 1.509 19.375 11.188 1 98.81 101 THR B O 1
ATOM 2967 N N . GLY B 1 102 ? 0.785 17.297 10.711 1 98.56 102 GLY B N 1
ATOM 2968 C CA . GLY B 1 102 ? -0.279 17.766 9.828 1 98.56 102 GLY B CA 1
ATOM 2969 C C . GLY B 1 102 ? -1.665 17.438 10.352 1 98.56 102 GLY B C 1
ATOM 2970 O O . GLY B 1 102 ? -1.896 16.344 10.867 1 98.56 102 GLY B O 1
ATOM 2971 N N . VAL B 1 103 ? -2.537 18.375 10.227 1 98.38 103 VAL B N 1
ATOM 2972 C CA . VAL B 1 103 ? -3.938 18.172 10.594 1 98.38 103 VAL B CA 1
ATOM 2973 C C . VAL B 1 103 ? -4.836 18.609 9.438 1 98.38 103 VAL B C 1
ATOM 2975 O O . VAL B 1 103 ? -4.734 19.734 8.953 1 98.38 103 VAL B O 1
ATOM 2978 N N . GLU B 1 104 ? -5.641 17.734 8.93 1 97.88 104 GLU B N 1
ATOM 2979 C CA . GLU B 1 104 ? -6.707 18.031 7.973 1 97.88 104 GLU B CA 1
ATOM 2980 C C . GLU B 1 104 ? -8.078 17.922 8.625 1 97.88 104 GLU B C 1
ATOM 2982 O O . GLU B 1 104 ? -8.664 16.844 8.664 1 97.88 104 GLU B O 1
ATOM 2987 N N . ALA B 1 105 ? -8.625 19.031 9.156 1 94.12 105 ALA B N 1
ATOM 2988 C CA . ALA B 1 105 ? -9.875 19.031 9.914 1 94.12 105 ALA B CA 1
ATOM 2989 C C . ALA B 1 105 ? -10.82 20.125 9.414 1 94.12 105 ALA B C 1
ATOM 2991 O O . ALA B 1 105 ? -11.586 20.688 10.195 1 94.12 105 ALA B O 1
ATOM 2992 N N . GLY B 1 106 ? -11.008 20.344 8.188 1 93.12 106 GLY B N 1
ATOM 2993 C CA . GLY B 1 106 ? -11.883 21.359 7.617 1 93.12 106 GLY B CA 1
ATOM 2994 C C . GLY B 1 106 ? -12.023 21.25 6.113 1 93.12 106 GLY B C 1
ATOM 2995 O O . GLY B 1 106 ? -11.961 20.141 5.559 1 93.12 106 GLY B O 1
ATOM 2996 N N . ALA B 1 107 ? -12.516 22.359 5.594 1 94.88 107 ALA B N 1
ATOM 2997 C CA . ALA B 1 107 ? -12.648 22.516 4.148 1 94.88 107 ALA B CA 1
ATOM 2998 C C . ALA B 1 107 ? -13.672 21.547 3.578 1 94.88 107 ALA B C 1
ATOM 3000 O O . ALA B 1 107 ? -13.914 20.484 4.152 1 94.88 107 ALA B O 1
ATOM 3001 N N . SER B 1 108 ? -14.344 21.953 2.541 1 95.62 108 SER B N 1
ATOM 3002 C CA . SER B 1 108 ? -15.234 21.078 1.799 1 95.62 108 SER B CA 1
ATOM 3003 C C . SER B 1 108 ? -14.453 20.047 0.994 1 95.62 108 SER B C 1
ATOM 3005 O O . SER B 1 108 ? -14.836 18.875 0.933 1 95.62 108 SER B O 1
ATOM 3007 N N . GLU B 1 109 ? -13.406 20.547 0.424 1 96.06 109 GLU B N 1
ATOM 3008 C CA . GLU B 1 109 ? -12.477 19.719 -0.349 1 96.06 109 GLU B CA 1
ATOM 3009 C C . GLU B 1 109 ? -11.031 20.094 -0.051 1 96.06 109 GLU B C 1
ATOM 3011 O O . GLU B 1 109 ? -10.664 21.281 -0.099 1 96.06 109 GLU B O 1
ATOM 3016 N N . THR B 1 110 ? -10.281 19.156 0.311 1 95.62 110 THR B N 1
ATOM 3017 C CA . THR B 1 110 ? -8.859 19.344 0.588 1 95.62 110 THR B CA 1
ATOM 3018 C C . THR B 1 110 ? -8.008 18.578 -0.413 1 95.62 110 THR B C 1
ATOM 3020 O O . THR B 1 110 ? -8.258 17.391 -0.673 1 95.62 110 THR B O 1
ATOM 3023 N N . ALA B 1 111 ? -7.09 19.203 -1.038 1 94.88 111 ALA B N 1
ATOM 3024 C CA . ALA B 1 111 ? -5.98 18.594 -1.763 1 94.88 111 ALA B CA 1
ATOM 3025 C C . ALA B 1 111 ? -4.641 19 -1.162 1 94.88 111 ALA B C 1
ATOM 3027 O O . ALA B 1 111 ? -4.25 20.172 -1.234 1 94.88 111 ALA B O 1
ATOM 3028 N N . ALA B 1 112 ? -3.979 18.094 -0.538 1 95.56 112 ALA B N 1
ATOM 3029 C CA . ALA B 1 112 ? -2.719 18.406 0.135 1 95.56 112 ALA B CA 1
ATOM 3030 C C . ALA B 1 112 ? -1.604 17.469 -0.323 1 95.56 112 ALA B C 1
ATOM 3032 O O . ALA B 1 112 ? -1.823 16.266 -0.484 1 95.56 112 ALA B O 1
ATOM 3033 N N . GLU B 1 113 ? -0.45 17.984 -0.586 1 96 113 GLU B N 1
ATOM 3034 C CA . GLU B 1 113 ? 0.734 17.234 -0.987 1 96 113 GLU B CA 1
ATOM 3035 C C . GLU B 1 113 ? 1.939 17.609 -0.126 1 96 113 GLU B C 1
ATOM 3037 O O . GLU B 1 113 ? 2.189 18.781 0.129 1 96 113 GLU B O 1
ATOM 3042 N N . LEU B 1 114 ? 2.576 16.625 0.378 1 98.31 114 LEU B N 1
ATOM 3043 C CA . LEU B 1 114 ? 3.85 16.766 1.076 1 98.31 114 LEU B CA 1
ATOM 3044 C C . LEU B 1 114 ? 4.945 15.969 0.375 1 98.31 114 LEU B C 1
ATOM 3046 O O . LEU B 1 114 ? 4.832 14.75 0.22 1 98.31 114 LEU B O 1
ATOM 3050 N N . THR B 1 115 ? 5.941 16.641 -0.094 1 98.12 115 THR B N 1
ATOM 3051 C CA . THR B 1 115 ? 7.105 16 -0.685 1 98.12 115 THR B CA 1
ATOM 3052 C C . THR B 1 115 ? 8.375 16.344 0.099 1 98.12 115 THR B C 1
ATOM 3054 O O . THR B 1 115 ? 8.758 17.5 0.187 1 98.12 115 THR B O 1
ATOM 3057 N N . VAL B 1 116 ? 8.961 15.344 0.643 1 98.94 116 VAL B N 1
ATOM 3058 C CA . VAL B 1 116 ? 10.219 15.508 1.373 1 98.94 116 VAL B CA 1
ATOM 3059 C C . VAL B 1 116 ? 11.344 14.789 0.638 1 98.94 116 VAL B C 1
ATOM 3061 O O . VAL B 1 116 ? 11.227 13.602 0.318 1 98.94 116 VAL B O 1
ATOM 3064 N N . HIS B 1 117 ? 12.383 15.469 0.371 1 98.88 117 HIS B N 1
ATOM 3065 C CA . HIS B 1 117 ? 13.562 14.875 -0.237 1 98.88 117 HIS B CA 1
ATOM 3066 C C . HIS B 1 117 ? 14.727 14.82 0.752 1 98.88 117 HIS B C 1
ATOM 3068 O O . HIS B 1 117 ? 15.297 15.852 1.099 1 98.88 117 HIS B O 1
ATOM 3074 N N . LEU B 1 118 ? 14.992 13.656 1.207 1 98.94 118 LEU B N 1
ATOM 3075 C CA . LEU B 1 118 ? 16.188 13.438 2.018 1 98.94 118 LEU B CA 1
ATOM 3076 C C . LEU B 1 118 ? 17.422 13.297 1.137 1 98.94 118 LEU B C 1
ATOM 3078 O O . LEU B 1 118 ? 17.828 12.18 0.797 1 98.94 118 LEU B O 1
ATOM 3082 N N . ALA B 1 119 ? 18.031 14.422 0.924 1 98.69 119 ALA B N 1
ATOM 3083 C CA . ALA B 1 119 ? 19.094 14.492 -0.089 1 98.69 119 ALA B CA 1
ATOM 3084 C C . ALA B 1 119 ? 20.453 14.203 0.519 1 98.69 119 ALA B C 1
ATOM 3086 O O . ALA B 1 119 ? 21.344 13.688 -0.16 1 98.69 119 ALA B O 1
ATOM 3087 N N . GLY B 1 120 ? 20.656 14.609 1.77 1 98.81 120 GLY B N 1
ATOM 3088 C CA . GLY B 1 120 ? 21.953 14.43 2.41 1 98.81 120 GLY B CA 1
ATOM 3089 C C . GLY B 1 120 ? 22.047 13.133 3.199 1 98.81 120 GLY B C 1
ATOM 3090 O O . GLY B 1 120 ? 21.031 12.609 3.668 1 98.81 120 GLY B O 1
ATOM 3091 N N . ASP B 1 121 ? 23.312 12.672 3.363 1 98.88 121 ASP B N 1
ATOM 3092 C CA . ASP B 1 121 ? 23.531 11.5 4.211 1 98.88 121 ASP B CA 1
ATOM 3093 C C . ASP B 1 121 ? 23.016 11.742 5.629 1 98.88 121 ASP B C 1
ATOM 3095 O O . ASP B 1 121 ? 23.125 12.859 6.148 1 98.88 121 ASP B O 1
ATOM 3099 N N . ASP B 1 122 ? 22.359 10.773 6.223 1 98.94 122 ASP B N 1
ATOM 3100 C CA . ASP B 1 122 ? 21.906 10.797 7.609 1 98.94 122 ASP B CA 1
ATOM 3101 C C . ASP B 1 122 ? 20.75 11.773 7.789 1 98.94 122 ASP B C 1
ATOM 3103 O O . ASP B 1 122 ? 20.422 12.156 8.914 1 98.94 122 ASP B O 1
ATOM 3107 N N . ALA B 1 123 ? 20.203 12.273 6.645 1 98.94 123 ALA B N 1
ATOM 3108 C CA . ALA B 1 123 ? 19 13.102 6.727 1 98.94 123 ALA B CA 1
ATOM 3109 C C . ALA B 1 123 ? 17.812 12.289 7.219 1 98.94 123 ALA B C 1
ATOM 3111 O O . ALA B 1 123 ? 17.703 11.086 6.949 1 98.94 123 ALA B O 1
ATOM 3112 N N . ARG B 1 124 ? 16.906 12.969 7.938 1 98.94 124 ARG B N 1
ATOM 3113 C CA . ARG B 1 124 ? 15.773 12.266 8.523 1 98.94 124 ARG B CA 1
ATOM 3114 C C . ARG B 1 124 ? 14.477 13.047 8.312 1 98.94 124 ARG B C 1
ATOM 3116 O O . ARG B 1 124 ? 14.484 14.281 8.297 1 98.94 124 ARG B O 1
ATOM 3123 N N . ALA B 1 125 ? 13.398 12.328 8.133 1 98.94 125 ALA B N 1
ATOM 3124 C CA . ALA B 1 125 ? 12.039 12.867 8.102 1 98.94 125 ALA B CA 1
ATOM 3125 C C . ALA B 1 125 ? 11.133 12.125 9.078 1 98.94 125 ALA B C 1
ATOM 3127 O O . ALA B 1 125 ? 11.109 10.898 9.102 1 98.94 125 ALA B O 1
ATOM 3128 N N . ASP B 1 126 ? 10.398 12.828 9.898 1 98.94 126 ASP B N 1
ATOM 3129 C CA . ASP B 1 126 ? 9.43 12.297 10.852 1 98.94 126 ASP B CA 1
ATOM 3130 C C . ASP B 1 126 ? 8.062 12.953 10.664 1 98.94 126 ASP B C 1
ATOM 3132 O O . ASP B 1 126 ? 7.797 14.016 11.234 1 98.94 126 ASP B O 1
ATOM 3136 N N . VAL B 1 127 ? 7.207 12.25 9.922 1 98.94 127 VAL B N 1
ATOM 3137 C CA . VAL B 1 127 ? 5.922 12.805 9.508 1 98.94 127 VAL B CA 1
ATOM 3138 C C . VAL B 1 127 ? 4.797 12.148 10.305 1 98.94 127 VAL B C 1
ATOM 3140 O O . VAL B 1 127 ? 4.656 10.922 10.297 1 98.94 127 VAL B O 1
ATOM 3143 N N . TRP B 1 128 ? 4.027 12.938 11.016 1 98.88 128 TRP B N 1
ATOM 3144 C CA . TRP B 1 128 ? 2.812 12.523 11.703 1 98.88 128 TRP B CA 1
ATOM 3145 C C . TRP B 1 128 ? 1.627 13.383 11.289 1 98.88 128 TRP B C 1
ATOM 3147 O O . TRP B 1 128 ? 1.705 14.617 11.328 1 98.88 128 TRP B O 1
ATOM 3157 N N . SER B 1 129 ? 0.582 12.734 10.852 1 98.75 129 SER B N 1
ATOM 3158 C CA . SER B 1 129 ? -0.579 13.5 10.406 1 98.75 129 SER B CA 1
ATOM 3159 C C . SER B 1 129 ? -1.877 12.75 10.688 1 98.75 129 SER B C 1
ATOM 3161 O O . SER B 1 129 ? -1.87 11.531 10.859 1 98.75 129 SER B O 1
ATOM 3163 N N . PHE B 1 130 ? -2.947 13.477 10.867 1 98.12 130 PHE B N 1
ATOM 3164 C CA . PHE B 1 130 ? -4.25 12.82 10.82 1 98.12 130 PHE B CA 1
ATOM 3165 C C . PHE B 1 130 ? -5.223 13.609 9.953 1 98.12 130 PHE B C 1
ATOM 3167 O O . PHE B 1 130 ? -4.988 14.781 9.648 1 98.12 130 PHE B O 1
ATOM 3174 N N . TYR B 1 131 ? -6.223 13.008 9.453 1 98.5 131 TYR B N 1
ATOM 3175 C CA . TYR B 1 131 ? -7.32 13.625 8.711 1 98.5 131 TYR B CA 1
ATOM 3176 C C . TYR B 1 131 ? -8.664 13.156 9.25 1 98.5 131 TYR B C 1
ATOM 3178 O O . TYR B 1 131 ? -8.797 12.016 9.703 1 98.5 131 TYR B O 1
ATOM 3186 N N . PHE B 1 132 ? -9.578 14.094 9.219 1 97.56 132 PHE B N 1
ATOM 3187 C CA . PHE B 1 132 ? -10.961 13.805 9.578 1 97.56 132 PHE B CA 1
ATOM 3188 C C . PHE B 1 132 ? -11.914 14.289 8.492 1 97.56 132 PHE B C 1
ATOM 3190 O O . PHE B 1 132 ? -11.844 15.445 8.07 1 97.56 132 PHE B O 1
ATOM 3197 N N . GLY B 1 133 ? -12.703 13.383 7.949 1 96 133 GLY B N 1
ATOM 3198 C CA . GLY B 1 133 ? -13.734 13.727 6.988 1 96 133 GLY B CA 1
ATOM 3199 C C . GLY B 1 133 ? -15.125 13.352 7.445 1 96 133 GLY B C 1
ATOM 3200 O O . GLY B 1 133 ? -15.336 12.266 7.992 1 96 133 GLY B O 1
ATOM 3201 N N . ASP B 1 134 ? -16.078 14.242 7.289 1 94.62 134 ASP B N 1
ATOM 3202 C CA . ASP B 1 134 ? -17.484 13.953 7.535 1 94.62 134 ASP B CA 1
ATOM 3203 C C . ASP B 1 134 ? -18.375 14.547 6.449 1 94.62 134 ASP B C 1
ATOM 3205 O O . ASP B 1 134 ? -17.875 15.125 5.48 1 94.62 134 ASP B O 1
ATOM 3209 N N . GLY B 1 135 ? -19.672 14.297 6.586 1 94.75 135 GLY B N 1
ATOM 3210 C CA . GLY B 1 135 ? -20.562 14.781 5.535 1 94.75 135 GLY B CA 1
ATOM 3211 C C . GLY B 1 135 ? -20.172 14.289 4.156 1 94.75 135 GLY B C 1
ATOM 3212 O O . GLY B 1 135 ? -20 13.086 3.939 1 94.75 135 GLY B O 1
ATOM 3213 N N . ASP B 1 136 ? -20.047 15.266 3.271 1 95.19 136 ASP B N 1
ATOM 3214 C CA . ASP B 1 136 ? -19.688 14.93 1.896 1 95.19 136 ASP B CA 1
ATOM 3215 C C . ASP B 1 136 ? -18.281 15.438 1.558 1 95.19 136 ASP B C 1
ATOM 3217 O O . ASP B 1 136 ? -17.953 15.648 0.386 1 95.19 136 ASP B O 1
ATOM 3221 N N . ARG B 1 137 ? -17.531 15.609 2.561 1 95.69 137 ARG B N 1
ATOM 3222 C CA . ARG B 1 137 ? -16.203 16.188 2.373 1 95.69 137 ARG B CA 1
ATOM 3223 C C . ARG B 1 137 ? -15.312 15.258 1.569 1 95.69 137 ARG B C 1
ATOM 3225 O O . ARG B 1 137 ? -15.438 14.031 1.658 1 95.69 137 ARG B O 1
ATOM 3232 N N . LYS B 1 138 ? -14.383 15.859 0.825 1 95.62 138 LYS B N 1
ATOM 3233 C CA . LYS B 1 138 ? -13.43 15.117 0.005 1 95.62 138 LYS B CA 1
ATOM 3234 C C . LYS B 1 138 ? -11.992 15.445 0.403 1 95.62 138 LYS B C 1
ATOM 3236 O O . LYS B 1 138 ? -11.617 16.609 0.486 1 95.62 138 LYS B O 1
ATOM 3241 N N . LEU B 1 139 ? -11.227 14.461 0.674 1 96.5 139 LEU B N 1
ATOM 3242 C CA . LEU B 1 139 ? -9.82 14.602 1.019 1 96.5 139 LEU B CA 1
ATOM 3243 C C . LEU B 1 139 ? -8.938 13.883 0.002 1 96.5 139 LEU B C 1
ATOM 3245 O O . LEU B 1 139 ? -9.117 12.688 -0.249 1 96.5 139 LEU B O 1
ATOM 3249 N N . ASP B 1 140 ? -8.07 14.516 -0.656 1 94.94 140 ASP B N 1
ATOM 3250 C CA . ASP B 1 140 ? -7.035 13.961 -1.525 1 94.94 140 ASP B CA 1
ATOM 3251 C C . ASP B 1 140 ? -5.641 14.297 -1.003 1 94.94 140 ASP B C 1
ATOM 3253 O O . ASP B 1 140 ? -5.191 15.445 -1.107 1 94.94 140 ASP B O 1
ATOM 3257 N N . LEU B 1 141 ? -4.98 13.328 -0.4 1 96.12 141 LEU B N 1
ATOM 3258 C CA . LEU B 1 141 ? -3.705 13.523 0.279 1 96.12 141 LEU B CA 1
ATOM 3259 C C . LEU B 1 141 ? -2.602 12.719 -0.396 1 96.12 141 LEU B C 1
ATOM 3261 O O . LEU B 1 141 ? -2.766 11.523 -0.646 1 96.12 141 LEU B O 1
ATOM 3265 N N . ASN B 1 142 ? -1.533 13.352 -0.747 1 95.38 142 ASN B N 1
ATOM 3266 C CA . ASN B 1 142 ? -0.378 12.727 -1.381 1 95.38 142 ASN B CA 1
ATOM 3267 C C . ASN B 1 142 ? 0.913 13.039 -0.633 1 95.38 142 ASN B C 1
ATOM 3269 O O . ASN B 1 142 ? 1.4 14.172 -0.677 1 95.38 142 ASN B O 1
ATOM 3273 N N . TYR B 1 143 ? 1.474 12.047 0.082 1 97.38 143 TYR B N 1
ATOM 3274 C CA . TYR B 1 143 ? 2.713 12.211 0.835 1 97.38 143 TYR B CA 1
ATOM 3275 C C . TYR B 1 143 ? 3.842 11.398 0.213 1 97.38 143 TYR B C 1
ATOM 3277 O O . TYR B 1 143 ? 3.689 10.203 -0.027 1 97.38 143 TYR B O 1
ATOM 3285 N N . ILE B 1 144 ? 4.953 12.07 -0.061 1 97.38 144 ILE B N 1
ATOM 3286 C CA . ILE B 1 144 ? 6.105 11.414 -0.672 1 97.38 144 ILE B CA 1
ATOM 3287 C C . ILE B 1 144 ? 7.363 11.711 0.14 1 97.38 144 ILE B C 1
ATOM 3289 O O . ILE B 1 144 ? 7.66 12.875 0.43 1 97.38 144 ILE B O 1
ATOM 3293 N N . ILE B 1 145 ? 8.07 10.695 0.535 1 98.75 145 ILE B N 1
ATOM 3294 C CA . ILE B 1 145 ? 9.422 10.867 1.044 1 98.75 145 ILE B CA 1
ATOM 3295 C C . ILE B 1 145 ? 10.414 10.172 0.116 1 98.75 145 ILE B C 1
ATOM 3297 O O . ILE B 1 145 ? 10.391 8.945 -0.025 1 98.75 145 ILE B O 1
ATOM 3301 N N . ARG B 1 146 ? 11.227 10.945 -0.494 1 98.56 146 ARG B N 1
ATOM 3302 C CA . ARG B 1 146 ? 12.289 10.453 -1.374 1 98.56 146 ARG B CA 1
ATOM 3303 C C . ARG B 1 146 ? 13.625 10.398 -0.644 1 98.56 146 ARG B C 1
ATOM 3305 O O . ARG B 1 146 ? 14.016 11.367 0.014 1 98.56 146 ARG B O 1
ATOM 3312 N N . GLN B 1 147 ? 14.258 9.312 -0.736 1 98.81 147 GLN B N 1
ATOM 3313 C CA . GLN B 1 147 ? 15.539 9.109 -0.066 1 98.81 147 GLN B CA 1
ATOM 3314 C C . GLN B 1 147 ? 16.656 8.906 -1.078 1 98.81 147 GLN B C 1
ATOM 3316 O O . GLN B 1 147 ? 16.672 7.902 -1.8 1 98.81 147 GLN B O 1
ATOM 3321 N N . SER B 1 148 ? 17.609 9.852 -1.069 1 98.06 148 SER B N 1
ATOM 3322 C CA . SER B 1 148 ? 18.734 9.75 -1.997 1 98.06 148 SER B CA 1
ATOM 3323 C C . SER B 1 148 ? 20.062 9.664 -1.253 1 98.06 148 SER B C 1
ATOM 3325 O O . SER B 1 148 ? 21.031 9.086 -1.758 1 98.06 148 SER B O 1
ATOM 3327 N N . GLY B 1 149 ? 20.109 10.359 -0.091 1 98.62 149 GLY B N 1
ATOM 3328 C CA . GLY B 1 149 ? 21.312 10.234 0.728 1 98.62 149 GLY B CA 1
ATOM 3329 C C . GLY B 1 149 ? 21.469 8.859 1.343 1 98.62 149 GLY B C 1
ATOM 3330 O O . GLY B 1 149 ? 20.547 8.055 1.336 1 98.62 149 GLY B O 1
ATOM 3331 N N . LYS B 1 150 ? 22.656 8.602 1.841 1 98.75 150 LYS B N 1
ATOM 3332 C CA . LYS B 1 150 ? 22.922 7.348 2.537 1 98.75 150 LYS B CA 1
ATOM 3333 C C . LYS B 1 150 ? 22.422 7.406 3.98 1 98.75 150 LYS B C 1
ATOM 3335 O O . LYS B 1 150 ? 22.438 8.469 4.602 1 98.75 150 LYS B O 1
ATOM 3340 N N . ARG B 1 151 ? 21.938 6.25 4.512 1 98.81 151 ARG B N 1
ATOM 3341 C CA . ARG B 1 151 ? 21.562 6.098 5.914 1 98.81 151 ARG B CA 1
ATOM 3342 C C . ARG B 1 151 ? 20.5 7.117 6.312 1 98.81 151 ARG B C 1
ATOM 3344 O O . ARG B 1 151 ? 20.625 7.766 7.352 1 98.81 151 ARG B O 1
ATOM 3351 N N . THR B 1 152 ? 19.594 7.398 5.34 1 98.88 152 THR B N 1
ATOM 3352 C CA . THR B 1 152 ? 18.453 8.25 5.66 1 98.88 152 THR B CA 1
ATOM 3353 C C . THR B 1 152 ? 17.391 7.465 6.438 1 98.88 152 THR B C 1
ATOM 3355 O O . THR B 1 152 ? 17.406 6.23 6.438 1 98.88 152 THR B O 1
ATOM 3358 N N . ASP B 1 153 ? 16.547 8.195 7.184 1 98.94 153 ASP B N 1
ATOM 3359 C CA . ASP B 1 153 ? 15.484 7.598 7.988 1 98.94 153 ASP B CA 1
ATOM 3360 C C . ASP B 1 153 ? 14.156 8.312 7.75 1 98.94 153 ASP B C 1
ATOM 3362 O O . ASP B 1 153 ? 14.023 9.5 8.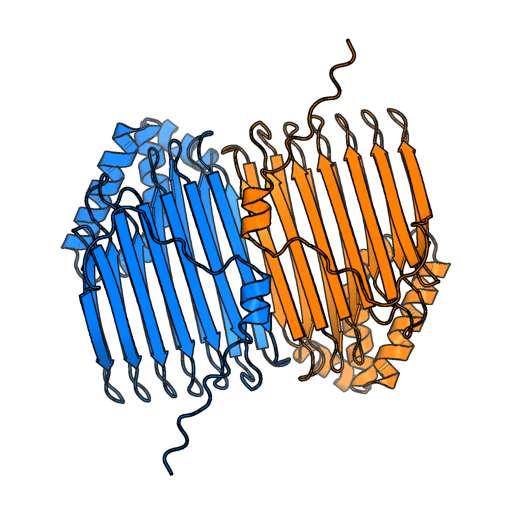07 1 98.94 153 ASP B O 1
ATOM 3366 N N . ALA B 1 154 ? 13.234 7.637 7.113 1 98.94 154 ALA B N 1
ATOM 3367 C CA . ALA B 1 154 ? 11.914 8.188 6.816 1 98.94 154 ALA B CA 1
ATOM 3368 C C . ALA B 1 154 ? 10.836 7.504 7.648 1 98.94 154 ALA B C 1
ATOM 3370 O O . ALA B 1 154 ? 10.68 6.285 7.594 1 98.94 154 ALA B O 1
ATOM 3371 N N . ASN B 1 155 ? 10.125 8.273 8.438 1 98.94 155 ASN B N 1
ATOM 3372 C CA . ASN B 1 155 ? 8.969 7.828 9.203 1 98.94 155 ASN B CA 1
ATOM 3373 C C . ASN B 1 155 ? 7.707 8.586 8.805 1 98.94 155 ASN B C 1
ATOM 3375 O O . ASN B 1 155 ? 7.699 9.82 8.789 1 98.94 155 ASN B O 1
ATOM 3379 N N . MET B 1 156 ? 6.672 7.895 8.383 1 98.88 156 MET B N 1
ATOM 3380 C CA . MET B 1 156 ? 5.395 8.484 8 1 98.88 156 MET B CA 1
ATOM 3381 C C . MET B 1 156 ? 4.234 7.777 8.688 1 98.88 156 MET B C 1
ATOM 3383 O O . MET B 1 156 ? 3.93 6.625 8.375 1 98.88 156 MET B O 1
ATOM 3387 N N . GLN B 1 157 ? 3.617 8.422 9.648 1 98.88 157 GLN B N 1
ATOM 3388 C CA . GLN B 1 157 ? 2.477 7.914 10.406 1 98.88 157 GLN B CA 1
ATOM 3389 C C . GLN B 1 157 ? 1.222 8.734 10.125 1 98.88 157 GLN B C 1
ATOM 3391 O O . GLN B 1 157 ? 1.188 9.938 10.391 1 98.88 157 GLN B O 1
ATOM 3396 N N . VAL B 1 158 ? 0.17 8.07 9.609 1 98.75 158 VAL B N 1
ATOM 3397 C CA . VAL B 1 158 ? -1.05 8.781 9.242 1 98.75 158 VAL B CA 1
ATOM 3398 C C . VAL B 1 158 ? -2.258 8.102 9.875 1 98.75 158 VAL B C 1
ATOM 3400 O O . VAL B 1 158 ? -2.408 6.883 9.789 1 98.75 158 VAL B O 1
ATOM 3403 N N . ARG B 1 159 ? -3.082 8.914 10.531 1 98.44 159 ARG B N 1
ATOM 3404 C CA . ARG B 1 159 ? -4.324 8.445 11.133 1 98.44 159 ARG B CA 1
ATOM 3405 C C . ARG B 1 159 ? -5.535 9.109 10.492 1 98.44 159 ARG B C 1
ATOM 3407 O O . ARG B 1 159 ? -5.504 10.312 10.195 1 98.44 159 ARG B O 1
ATOM 3414 N N . GLY B 1 160 ? -6.582 8.328 10.281 1 97.94 160 GLY B N 1
ATOM 3415 C CA . GLY B 1 160 ? -7.77 8.883 9.648 1 97.94 160 GLY B CA 1
ATOM 3416 C C . GLY B 1 160 ? -9.062 8.391 10.266 1 97.94 160 GLY B C 1
ATOM 3417 O O . GLY B 1 160 ? -9.117 7.277 10.797 1 97.94 160 GLY B O 1
ATOM 3418 N N . ALA B 1 161 ? -10.062 9.172 10.203 1 97.12 161 ALA B N 1
ATOM 3419 C CA . ALA B 1 161 ? -11.438 8.812 10.547 1 97.12 161 ALA B CA 1
ATOM 3420 C C . ALA B 1 161 ? -12.422 9.406 9.547 1 97.12 161 ALA B C 1
ATOM 3422 O O . ALA B 1 161 ? -12.344 10.594 9.227 1 97.12 161 ALA B O 1
ATOM 3423 N N . LEU B 1 162 ? -13.305 8.586 9.062 1 96.44 162 LEU B N 1
ATOM 3424 C CA . LEU B 1 162 ? -14.258 9 8.047 1 96.44 162 LEU B CA 1
ATOM 3425 C C . LEU B 1 162 ? -15.695 8.758 8.508 1 96.44 162 LEU B C 1
ATOM 3427 O O . LEU B 1 162 ? -16.016 7.676 9.016 1 96.44 162 LEU B O 1
ATOM 3431 N N . LEU B 1 163 ? -16.484 9.711 8.297 1 94.06 163 LEU B N 1
ATOM 3432 C CA . LEU B 1 163 ? -17.875 9.688 8.727 1 94.06 163 LEU B CA 1
ATOM 3433 C C . LEU B 1 163 ? -18.797 10.219 7.633 1 94.06 163 LEU B C 1
ATOM 3435 O O . LEU B 1 163 ? -18.375 11 6.785 1 94.06 163 LEU B O 1
ATOM 3439 N N . GLY B 1 164 ? -20.078 9.812 7.676 1 93.69 164 GLY B N 1
ATOM 3440 C CA . GLY B 1 164 ? -21.031 10.266 6.676 1 93.69 164 GLY B CA 1
ATOM 3441 C C . GLY B 1 164 ? -20.766 9.672 5.301 1 93.69 164 GLY B C 1
ATOM 3442 O O . GLY B 1 164 ? -20.688 8.453 5.148 1 93.69 164 GLY B O 1
ATOM 3443 N N . LYS B 1 165 ? -20.656 10.578 4.328 1 95.75 165 LYS B N 1
ATOM 3444 C CA . LYS B 1 165 ? -20.406 10.164 2.951 1 95.75 165 LYS B CA 1
ATOM 3445 C C . LYS B 1 165 ? -19.062 10.719 2.449 1 95.75 165 LYS B C 1
ATOM 3447 O O . LYS B 1 165 ? -18.906 10.953 1.25 1 95.75 165 LYS B O 1
ATOM 3452 N N . SER B 1 166 ? -18.188 10.938 3.379 1 95.88 166 SER B N 1
ATOM 3453 C CA . SER B 1 166 ? -16.922 11.547 3.004 1 95.88 166 SER B CA 1
ATOM 3454 C C . SER B 1 166 ? -16.078 10.594 2.166 1 95.88 166 SER B C 1
ATOM 3456 O O . SER B 1 166 ? -16.234 9.375 2.248 1 95.88 166 SER B O 1
ATOM 3458 N N . VAL B 1 167 ? -15.266 11.141 1.301 1 95.06 167 VAL B N 1
ATOM 3459 C CA . VAL B 1 167 ? -14.383 10.414 0.399 1 95.06 167 VAL B CA 1
ATOM 3460 C C . VAL B 1 167 ? -12.93 10.812 0.665 1 95.06 167 VAL B C 1
ATOM 3462 O O . VAL B 1 167 ? -12.609 12 0.722 1 95.06 167 VAL B O 1
ATOM 3465 N N . LYS B 1 168 ? -12.102 9.812 0.837 1 95.94 168 LYS B N 1
ATOM 3466 C CA . LYS B 1 168 ? -10.688 10.094 1.081 1 95.94 168 LYS B CA 1
ATOM 3467 C C . LYS B 1 168 ? -9.797 9.266 0.158 1 95.94 168 LYS B C 1
ATOM 3469 O O . LYS B 1 168 ? -9.992 8.055 0.01 1 95.94 168 LYS B O 1
ATOM 3474 N N . ASN B 1 169 ? -8.922 9.883 -0.498 1 94.06 169 ASN B N 1
ATOM 3475 C CA . ASN B 1 169 ? -7.789 9.289 -1.202 1 94.06 169 ASN B CA 1
ATOM 3476 C C . ASN B 1 169 ? -6.469 9.609 -0.513 1 94.06 169 ASN B C 1
ATOM 3478 O O . ASN B 1 169 ? -6.152 10.781 -0.291 1 94.06 169 ASN B O 1
ATOM 3482 N N . PHE B 1 170 ? -5.742 8.594 -0.127 1 95.94 170 PHE B N 1
ATOM 3483 C CA . PHE B 1 170 ? -4.414 8.812 0.44 1 95.94 170 PHE B CA 1
ATOM 3484 C C . PHE B 1 170 ? -3.373 7.965 -0.282 1 95.94 170 PHE B C 1
ATOM 3486 O O . PHE B 1 170 ? -3.549 6.758 -0.444 1 95.94 170 PHE B O 1
ATOM 3493 N N . ARG B 1 171 ? -2.326 8.617 -0.665 1 94.19 171 ARG B N 1
ATOM 3494 C CA . ARG B 1 171 ? -1.138 7.949 -1.189 1 94.19 171 ARG B CA 1
ATOM 3495 C C . ARG B 1 171 ? 0.086 8.258 -0.334 1 94.19 171 ARG B C 1
ATOM 3497 O O . ARG B 1 171 ? 0.421 9.43 -0.123 1 94.19 171 ARG B O 1
ATOM 3504 N N . GLY B 1 172 ? 0.66 7.273 0.206 1 96 172 GLY B N 1
ATOM 3505 C CA . GLY B 1 172 ? 1.92 7.402 0.921 1 96 172 GLY B CA 1
ATOM 3506 C C . GLY B 1 172 ? 3.072 6.695 0.231 1 96 172 GLY B C 1
ATOM 3507 O O . GLY B 1 172 ? 3.125 5.465 0.205 1 96 172 GLY B O 1
ATOM 3508 N N . THR B 1 173 ? 4.027 7.504 -0.271 1 96.12 173 THR B N 1
ATOM 3509 C CA . THR B 1 173 ? 5.105 6.934 -1.067 1 96.12 173 THR B CA 1
ATOM 3510 C C . THR B 1 173 ? 6.426 6.984 -0.304 1 96.12 173 THR B C 1
ATOM 3512 O O . THR B 1 173 ? 6.809 8.031 0.219 1 96.12 173 THR B O 1
ATOM 3515 N N . LEU B 1 174 ? 7.039 5.887 -0.187 1 98.12 174 LEU B N 1
ATOM 3516 C CA . LEU B 1 174 ? 8.461 5.816 0.13 1 98.12 174 LEU B CA 1
ATOM 3517 C C . LEU B 1 174 ? 9.281 5.477 -1.112 1 98.12 174 LEU B C 1
ATOM 3519 O O . LEU B 1 174 ? 9.039 4.449 -1.754 1 98.12 174 LEU B O 1
ATOM 3523 N N . ASP B 1 175 ? 10.188 6.355 -1.451 1 97.44 175 ASP B N 1
ATOM 3524 C CA . ASP B 1 175 ? 10.938 6.254 -2.697 1 97.44 175 ASP B CA 1
ATOM 3525 C C . ASP B 1 175 ? 12.438 6.18 -2.428 1 97.44 175 ASP B C 1
ATOM 3527 O O . ASP B 1 175 ? 13.094 7.211 -2.254 1 97.44 175 ASP B O 1
ATOM 3531 N N . PHE B 1 176 ? 12.992 4.961 -2.428 1 97.75 176 PHE B N 1
ATOM 3532 C CA . PHE B 1 176 ? 14.43 4.766 -2.287 1 97.75 176 PHE B CA 1
ATOM 3533 C C . PHE B 1 176 ? 15.125 4.879 -3.639 1 97.75 176 PHE B C 1
ATOM 3535 O O . PHE B 1 176 ? 15.039 3.971 -4.465 1 97.75 176 PHE B O 1
ATOM 3542 N N . ILE B 1 177 ? 15.852 5.895 -3.779 1 95.12 177 ILE B N 1
ATOM 3543 C CA . ILE B 1 177 ? 16.562 6.145 -5.031 1 95.12 177 ILE B CA 1
ATOM 3544 C C . ILE B 1 177 ? 17.906 5.422 -5.016 1 95.12 177 ILE B C 1
ATOM 3546 O O . ILE B 1 177 ? 18.422 5.082 -3.949 1 95.12 177 ILE B O 1
ATOM 3550 N N . GLU B 1 178 ? 18.391 5.176 -6.191 1 94.19 178 GLU B N 1
ATOM 3551 C CA . GLU B 1 178 ? 19.719 4.602 -6.277 1 94.19 178 GLU B CA 1
ATOM 3552 C C . GLU B 1 178 ? 20.734 5.41 -5.465 1 94.19 178 GLU B C 1
ATOM 3554 O O . GLU B 1 178 ? 20.766 6.641 -5.555 1 94.19 178 GLU B O 1
ATOM 3559 N N . GLY B 1 179 ? 21.438 4.781 -4.691 1 95.19 179 GLY B N 1
ATOM 3560 C CA . GLY B 1 179 ? 22.438 5.449 -3.867 1 95.19 179 GLY B CA 1
ATOM 3561 C C . GLY B 1 179 ? 22.016 5.594 -2.416 1 95.19 179 GLY B C 1
ATOM 3562 O O . GLY B 1 179 ? 22.844 5.887 -1.549 1 95.19 179 GLY B O 1
ATOM 3563 N N . ALA B 1 180 ? 20.781 5.324 -2.115 1 97.5 180 ALA B N 1
ATOM 3564 C CA . ALA B 1 180 ? 20.266 5.484 -0.761 1 97.5 180 ALA B CA 1
ATOM 3565 C C . ALA B 1 180 ? 20.688 4.332 0.137 1 97.5 180 ALA B C 1
ATOM 3567 O O . ALA B 1 180 ? 19.875 3.764 0.866 1 97.5 180 ALA B O 1
ATOM 3568 N N . LYS B 1 181 ? 21.922 4.016 0.086 1 97.38 181 LYS B N 1
ATOM 3569 C CA . LYS B 1 181 ? 22.438 2.848 0.79 1 97.38 181 LYS B CA 1
ATOM 3570 C C . LYS B 1 181 ? 22.266 2.992 2.299 1 97.38 181 LYS B C 1
ATOM 3572 O O . LYS B 1 181 ? 22.578 4.039 2.869 1 97.38 181 LYS B O 1
ATOM 3577 N N . GLY B 1 182 ? 21.75 1.978 2.92 1 97.25 182 GLY B N 1
ATOM 3578 C CA . GLY B 1 182 ? 21.609 1.939 4.367 1 97.25 182 GLY B CA 1
ATOM 3579 C C . GLY B 1 182 ? 20.375 2.682 4.867 1 97.25 182 GLY B C 1
ATOM 3580 O O . GLY B 1 182 ? 20.203 2.855 6.074 1 97.25 182 GLY B O 1
ATOM 3581 N N . SER B 1 183 ? 19.516 3.102 3.961 1 98.38 183 SER B N 1
ATOM 3582 C CA . SER B 1 183 ? 18.375 3.922 4.34 1 98.38 183 SER B CA 1
ATOM 3583 C C . SER B 1 183 ? 17.203 3.059 4.785 1 98.38 183 SER B C 1
ATOM 3585 O O . SER B 1 183 ? 17.062 1.911 4.355 1 98.38 183 SER B O 1
ATOM 3587 N N . VAL B 1 184 ? 16.406 3.59 5.684 1 98.69 184 VAL B N 1
ATOM 3588 C CA . VAL B 1 184 ? 15.219 2.928 6.23 1 98.69 184 VAL B CA 1
ATOM 3589 C C . VAL B 1 184 ? 13.992 3.811 6.027 1 98.69 184 VAL B C 1
ATOM 3591 O O . VAL B 1 184 ? 14.086 5.039 6.109 1 98.69 184 VAL B O 1
ATOM 3594 N N . GLY B 1 185 ? 12.914 3.271 5.656 1 98.81 185 GLY B N 1
ATOM 3595 C CA . GLY B 1 185 ? 11.641 3.963 5.531 1 98.81 185 GLY B CA 1
ATOM 3596 C C . GLY B 1 185 ? 10.477 3.176 6.102 1 98.81 185 GLY B C 1
ATOM 3597 O O . GLY B 1 185 ? 10.367 1.968 5.879 1 98.81 185 GLY B O 1
ATOM 3598 N N . ARG B 1 186 ? 9.586 3.832 6.859 1 98.81 186 ARG B N 1
ATOM 3599 C CA . ARG B 1 186 ? 8.391 3.232 7.434 1 98.81 186 ARG B CA 1
ATOM 3600 C C . ARG B 1 186 ? 7.164 4.105 7.18 1 98.81 186 ARG B C 1
ATOM 3602 O O . ARG B 1 186 ? 7.199 5.312 7.426 1 98.81 186 ARG B O 1
ATOM 3609 N N . GLU B 1 187 ? 6.164 3.555 6.641 1 98.5 187 GLU B N 1
ATOM 3610 C CA . GLU B 1 187 ? 4.879 4.223 6.461 1 98.5 187 GLU B CA 1
ATOM 3611 C C . GLU B 1 187 ? 3.74 3.398 7.059 1 98.5 187 GLU B C 1
ATOM 3613 O O . GLU B 1 187 ? 3.662 2.188 6.836 1 98.5 187 GLU B O 1
ATOM 3618 N N . ASN B 1 188 ? 2.926 3.977 7.844 1 98.62 188 ASN B N 1
ATOM 3619 C CA . ASN B 1 188 ? 1.764 3.348 8.461 1 98.62 188 ASN B CA 1
ATOM 3620 C C . ASN B 1 188 ? 0.533 4.246 8.391 1 98.62 188 ASN B C 1
ATOM 3622 O O . ASN B 1 188 ? 0.601 5.43 8.727 1 98.62 188 ASN B O 1
ATOM 3626 N N . GLU B 1 189 ? -0.554 3.725 7.887 1 98.38 189 GLU B N 1
ATOM 3627 C CA . GLU B 1 189 ? -1.847 4.402 7.895 1 98.38 189 GLU B CA 1
ATOM 3628 C C . GLU B 1 189 ? -2.906 3.568 8.609 1 98.38 189 GLU B C 1
ATOM 3630 O O . GLU B 1 189 ? -3.047 2.373 8.344 1 98.38 189 GLU B O 1
ATOM 3635 N N . GLU B 1 190 ? -3.6 4.137 9.508 1 97.69 190 GLU B N 1
ATOM 3636 C CA . GLU B 1 190 ? -4.758 3.537 10.164 1 97.69 190 GLU B CA 1
ATOM 3637 C C . GLU B 1 190 ? -6.016 4.371 9.93 1 97.69 190 GLU B C 1
ATOM 3639 O O . GLU B 1 190 ? -6.047 5.559 10.258 1 97.69 190 GLU B O 1
ATOM 3644 N N . VAL B 1 191 ? -7.027 3.742 9.406 1 97.75 191 VAL B N 1
ATOM 3645 C CA . VAL B 1 191 ? -8.242 4.473 9.055 1 97.75 191 VAL B CA 1
ATOM 3646 C C . VAL B 1 191 ? -9.445 3.846 9.758 1 97.75 191 VAL B C 1
ATOM 3648 O O . VAL B 1 191 ? -9.656 2.635 9.672 1 97.75 191 VAL B O 1
ATOM 3651 N N . MET B 1 192 ? -10.188 4.641 10.391 1 96.56 192 MET B N 1
ATOM 3652 C CA . MET B 1 192 ? -11.445 4.207 10.984 1 96.56 192 MET B CA 1
ATOM 3653 C C . MET B 1 192 ? -12.625 4.605 10.109 1 96.56 192 MET B C 1
ATOM 3655 O O . MET B 1 192 ? -12.758 5.77 9.727 1 96.56 192 MET B O 1
ATOM 3659 N N . LEU B 1 193 ? -13.383 3.641 9.797 1 95.81 193 LEU B N 1
ATOM 3660 C CA . LEU B 1 193 ? -14.617 3.873 9.055 1 95.81 193 LEU B CA 1
ATOM 3661 C C . LEU B 1 193 ? -15.82 3.936 9.992 1 95.81 193 LEU B C 1
ATOM 3663 O O . LEU B 1 193 ? -16.172 2.934 10.617 1 95.81 193 LEU B O 1
ATOM 3667 N N . LEU B 1 194 ? -16.469 5.074 9.992 1 91.69 194 LEU B N 1
ATOM 3668 C CA . LEU B 1 194 ? -17.422 5.305 11.07 1 91.69 194 LEU B CA 1
ATOM 3669 C C . LEU B 1 194 ? -18.859 5.207 10.555 1 91.69 194 LEU B C 1
ATOM 3671 O O . LEU B 1 194 ? -19.812 5.203 11.344 1 91.69 194 LEU B O 1
ATOM 3675 N N . SER B 1 195 ? -19.047 5.211 9.242 1 89.94 195 SER B N 1
ATOM 3676 C CA . SER B 1 195 ? -20.359 5.059 8.648 1 89.94 195 SER B CA 1
ATOM 3677 C C . SER B 1 195 ? -20.281 4.293 7.328 1 89.94 195 SER B C 1
ATOM 3679 O O . SER B 1 195 ? -19.219 4.195 6.723 1 89.94 195 SER B O 1
ATOM 3681 N N . ASP B 1 196 ? -21.406 3.74 6.855 1 89.56 196 ASP B N 1
ATOM 3682 C CA . ASP B 1 196 ? -21.406 2.855 5.695 1 89.56 196 ASP B CA 1
ATOM 3683 C C . ASP B 1 196 ? -21.359 3.656 4.395 1 89.56 196 ASP B C 1
ATOM 3685 O O . ASP B 1 196 ? -21.094 3.098 3.326 1 89.56 196 ASP B O 1
ATOM 3689 N N . GLY B 1 197 ? -21.453 4.961 4.488 1 93 197 GLY B N 1
ATOM 3690 C CA . GLY B 1 197 ? -21.469 5.762 3.273 1 93 197 GLY B CA 1
ATOM 3691 C C . GLY B 1 197 ? -20.078 6.27 2.887 1 93 197 GLY B C 1
ATOM 3692 O O . GLY B 1 197 ? -19.906 6.859 1.817 1 93 197 GLY B O 1
ATOM 3693 N N . VAL B 1 198 ? -19.109 5.98 3.709 1 94.25 198 VAL B N 1
ATOM 3694 C CA . VAL B 1 198 ? -17.781 6.551 3.484 1 94.25 198 VAL B CA 1
ATOM 3695 C C . VAL B 1 198 ? -17.094 5.793 2.357 1 94.25 198 VAL B C 1
ATOM 3697 O O . VAL B 1 198 ? -17.406 4.633 2.09 1 94.25 198 VAL B O 1
ATOM 3700 N N . ARG B 1 199 ? -16.203 6.48 1.666 1 95.56 199 ARG B N 1
ATOM 3701 C CA . ARG B 1 199 ? -15.344 5.891 0.641 1 95.56 199 ARG B CA 1
ATOM 3702 C C . ARG B 1 199 ? -13.875 6.129 0.957 1 95.56 199 ARG B C 1
ATOM 3704 O O . ARG B 1 199 ? -13.406 7.27 0.951 1 95.56 199 ARG B O 1
ATOM 3711 N N . ASN B 1 200 ? -13.188 5.02 1.154 1 96.12 200 ASN B N 1
ATOM 3712 C CA . ASN B 1 200 ? -11.766 5.074 1.489 1 96.12 200 ASN B CA 1
ATOM 3713 C C . ASN B 1 200 ? -10.906 4.504 0.368 1 96.12 200 ASN B C 1
ATOM 3715 O O . ASN B 1 200 ? -11.211 3.438 -0.173 1 96.12 200 ASN B O 1
ATOM 3719 N N . ARG B 1 201 ? -9.906 5.184 0.007 1 94.44 201 ARG B N 1
ATOM 3720 C CA . ARG B 1 201 ? -8.852 4.715 -0.884 1 94.44 201 ARG B CA 1
ATOM 3721 C C . ARG B 1 201 ? -7.473 4.977 -0.288 1 94.44 201 ARG B C 1
ATOM 3723 O O . ARG B 1 201 ? -7.043 6.129 -0.189 1 94.44 201 ARG B O 1
ATOM 3730 N N . SER B 1 202 ? -6.832 3.912 0.15 1 95.94 202 SER B N 1
ATOM 3731 C CA . SER B 1 202 ? -5.48 3.984 0.692 1 95.94 202 SER B CA 1
ATOM 3732 C C . SER B 1 202 ? -4.48 3.283 -0.221 1 95.94 202 SER B C 1
ATOM 3734 O O . SER B 1 202 ? -4.621 2.094 -0.509 1 95.94 202 SER B O 1
ATOM 3736 N N . VAL B 1 203 ? -3.49 4.027 -0.649 1 93.44 203 VAL B N 1
ATOM 3737 C CA . VAL B 1 203 ? -2.545 3.504 -1.63 1 93.44 203 VAL B CA 1
ATOM 3738 C C . VAL B 1 203 ? -1.115 3.791 -1.176 1 93.44 203 VAL B C 1
ATOM 3740 O O . VAL B 1 203 ? -0.499 4.762 -1.626 1 93.44 203 VAL B O 1
ATOM 3743 N N . PRO B 1 204 ? -0.561 2.951 -0.361 1 95.19 204 PRO B N 1
ATOM 3744 C CA . PRO B 1 204 ? 0.874 3.061 -0.085 1 95.19 204 PRO B CA 1
ATOM 3745 C C . PRO B 1 204 ? 1.736 2.617 -1.265 1 95.19 204 PRO B C 1
ATOM 3747 O O . PRO B 1 204 ? 1.384 1.67 -1.972 1 95.19 204 PRO B O 1
ATOM 3750 N N . ILE B 1 205 ? 2.783 3.359 -1.541 1 93.69 205 ILE B N 1
ATOM 3751 C CA . ILE B 1 205 ? 3.645 3.049 -2.676 1 93.69 205 ILE B CA 1
ATOM 3752 C C . ILE B 1 205 ? 5.086 2.875 -2.199 1 93.69 205 ILE B C 1
ATOM 3754 O O . ILE B 1 205 ? 5.633 3.754 -1.53 1 93.69 205 ILE B O 1
ATOM 3758 N N . MET B 1 206 ? 5.676 1.712 -2.514 1 95.88 206 MET B N 1
ATOM 3759 C CA . MET B 1 206 ? 7.066 1.425 -2.168 1 95.88 206 MET B CA 1
ATOM 3760 C C . MET B 1 206 ? 7.922 1.297 -3.424 1 95.88 206 MET B C 1
ATOM 3762 O O . MET B 1 206 ? 7.758 0.354 -4.199 1 95.88 206 MET B O 1
ATOM 3766 N N . LEU B 1 207 ? 8.789 2.24 -3.605 1 95.25 207 LEU B N 1
ATOM 3767 C CA . LEU B 1 207 ? 9.711 2.229 -4.734 1 95.25 207 LEU B CA 1
ATOM 3768 C C . LEU B 1 207 ? 11.148 2.018 -4.258 1 95.25 207 LEU B C 1
ATOM 3770 O O . LEU B 1 207 ? 11.586 2.658 -3.299 1 95.25 207 LEU B O 1
ATOM 3774 N N . SER B 1 208 ? 11.867 1.067 -4.852 1 95.88 208 SER B N 1
ATOM 3775 C CA . SER B 1 208 ? 13.266 0.843 -4.48 1 95.88 208 SER B CA 1
ATOM 3776 C C . SER B 1 208 ? 14.133 0.631 -5.715 1 95.88 208 SER B C 1
ATOM 3778 O O . SER B 1 208 ? 13.898 -0.292 -6.496 1 95.88 208 SER B O 1
ATOM 3780 N N . HIS B 1 209 ? 15.125 1.473 -5.844 1 94.62 209 HIS B N 1
ATOM 3781 C CA . HIS B 1 209 ? 16.156 1.348 -6.867 1 94.62 209 HIS B CA 1
ATOM 3782 C C . HIS B 1 209 ? 17.516 1.104 -6.246 1 94.62 209 HIS B C 1
ATOM 3784 O O . HIS B 1 209 ? 18.547 1.514 -6.805 1 94.62 209 HIS B O 1
ATOM 3790 N N . GLU B 1 210 ? 17.531 0.713 -5.059 1 93.31 210 GLU B N 1
ATOM 3791 C CA . GLU B 1 210 ? 18.672 0.36 -4.23 1 93.31 210 GLU B CA 1
ATOM 3792 C C . GLU B 1 210 ? 18.406 -0.904 -3.42 1 93.31 210 GLU B C 1
ATOM 3794 O O . GLU B 1 210 ? 17.297 -1.087 -2.893 1 93.31 210 GLU B O 1
ATOM 3799 N N . ASP B 1 211 ? 19.359 -1.798 -3.34 1 92.19 211 ASP B N 1
ATOM 3800 C CA . ASP B 1 211 ? 19.109 -3.07 -2.668 1 92.19 211 ASP B CA 1
ATOM 3801 C C . ASP B 1 211 ? 19.328 -2.945 -1.161 1 92.19 211 ASP B C 1
ATOM 3803 O O . ASP B 1 211 ? 18.656 -3.607 -0.374 1 92.19 211 ASP B O 1
ATOM 3807 N N . ASP B 1 212 ? 20.312 -2.049 -0.816 1 94.69 212 ASP B N 1
ATOM 3808 C CA . ASP B 1 212 ? 20.656 -1.927 0.597 1 94.69 212 ASP B CA 1
ATOM 3809 C C . ASP B 1 212 ? 19.734 -0.938 1.304 1 94.69 212 ASP B C 1
ATOM 3811 O O . ASP B 1 212 ? 20.172 0.134 1.727 1 94.69 212 ASP B O 1
ATOM 3815 N N . VAL B 1 213 ? 18.469 -1.244 1.354 1 97.31 213 VAL B N 1
ATOM 3816 C CA . VAL B 1 213 ? 17.453 -0.431 2.01 1 97.31 213 VAL B CA 1
ATOM 3817 C C . VAL B 1 213 ? 16.547 -1.322 2.854 1 97.31 213 VAL B C 1
ATOM 3819 O O . VAL B 1 213 ? 16.594 -2.551 2.758 1 97.31 213 VAL B O 1
ATOM 3822 N N . ASP B 1 214 ? 15.82 -0.759 3.75 1 97.56 214 ASP B N 1
ATOM 3823 C CA . ASP B 1 214 ? 14.812 -1.42 4.578 1 97.56 214 ASP B CA 1
ATOM 3824 C C . ASP B 1 214 ? 13.508 -0.631 4.59 1 97.56 214 ASP B C 1
ATOM 3826 O O . ASP B 1 214 ? 13.406 0.395 5.266 1 97.56 214 ASP B O 1
ATOM 3830 N N . GLY B 1 215 ? 12.578 -1.073 3.76 1 98.31 215 GLY B N 1
ATOM 3831 C CA . GLY B 1 215 ? 11.305 -0.381 3.619 1 98.31 215 GLY B CA 1
ATOM 3832 C C . GLY B 1 215 ? 10.133 -1.171 4.168 1 98.31 215 GLY B C 1
ATOM 3833 O O . GLY B 1 215 ? 10.016 -2.373 3.916 1 98.31 215 GLY B O 1
ATOM 3834 N N . HIS B 1 216 ? 9.188 -0.493 4.906 1 98.06 216 HIS B N 1
ATOM 3835 C CA . HIS B 1 216 ? 7.992 -1.114 5.465 1 98.06 216 HIS B CA 1
ATOM 3836 C C . HIS B 1 216 ? 6.762 -0.234 5.258 1 98.06 216 HIS B C 1
ATOM 3838 O O . HIS B 1 216 ? 6.816 0.975 5.496 1 98.06 216 HIS B O 1
ATOM 3844 N N . HIS B 1 217 ? 5.734 -0.832 4.781 1 97.56 217 HIS B N 1
ATOM 3845 C CA . HIS B 1 217 ? 4.422 -0.195 4.75 1 97.56 217 HIS B CA 1
ATOM 3846 C C . HIS B 1 217 ? 3.389 -1.022 5.508 1 97.56 217 HIS B C 1
ATOM 3848 O O . HIS B 1 217 ? 3.41 -2.254 5.449 1 97.56 217 HIS B O 1
ATOM 3854 N N . ALA B 1 218 ? 2.473 -0.333 6.164 1 97.75 218 ALA B N 1
ATOM 3855 C CA . ALA B 1 218 ? 1.32 -0.979 6.789 1 97.75 218 ALA B CA 1
ATOM 3856 C C . ALA B 1 218 ? 0.072 -0.11 6.664 1 97.75 218 ALA B C 1
ATOM 3858 O O . ALA B 1 218 ? 0.136 1.109 6.844 1 97.75 218 ALA B O 1
ATOM 3859 N N . VAL B 1 219 ? -1.01 -0.727 6.277 1 97.5 219 VAL B N 1
ATOM 3860 C CA . VAL B 1 219 ? -2.311 -0.064 6.262 1 97.5 219 VAL B CA 1
ATOM 3861 C C . VAL B 1 219 ? -3.336 -0.925 6.996 1 97.5 219 VAL B C 1
ATOM 3863 O O . VAL B 1 219 ? -3.418 -2.135 6.766 1 97.5 219 VAL B O 1
ATOM 3866 N N . ALA B 1 220 ? -4.02 -0.36 7.883 1 97.31 220 ALA B N 1
ATOM 3867 C CA . ALA B 1 220 ? -5.16 -0.989 8.547 1 97.31 220 ALA B CA 1
ATOM 3868 C C . ALA B 1 220 ? -6.422 -0.149 8.383 1 97.31 220 ALA B C 1
ATOM 3870 O O . ALA B 1 220 ? -6.418 1.053 8.664 1 97.31 220 ALA B O 1
ATOM 3871 N N . VAL B 1 221 ? -7.488 -0.812 7.898 1 97.19 221 VAL B N 1
ATOM 3872 C CA . VAL B 1 221 ? -8.766 -0.13 7.699 1 97.19 221 VAL B CA 1
ATOM 3873 C C . VAL B 1 221 ? -9.883 -0.933 8.352 1 97.19 221 VAL B C 1
ATOM 3875 O O . VAL B 1 221 ? -9.93 -2.158 8.227 1 97.19 221 VAL B O 1
ATOM 3878 N N . GLY B 1 222 ? -10.852 -0.227 8.945 1 93.88 222 GLY B N 1
ATOM 3879 C CA . GLY B 1 222 ? -12.008 -0.965 9.43 1 93.88 222 GLY B CA 1
ATOM 3880 C C . GLY B 1 222 ? -12.859 -0.175 10.406 1 93.88 222 GLY B C 1
ATOM 3881 O O . GLY B 1 222 ? -12.633 1.02 10.609 1 93.88 222 GLY B O 1
ATOM 3882 N N . LYS B 1 223 ? -13.828 -0.925 10.875 1 87.19 223 LYS B N 1
ATOM 3883 C CA . LYS B 1 223 ? -14.727 -0.314 11.852 1 87.19 223 LYS B CA 1
ATOM 3884 C C . LYS B 1 223 ? -14.023 -0.118 13.195 1 87.19 223 LYS B C 1
ATOM 3886 O O . LYS B 1 223 ? -12.938 -0.655 13.414 1 87.19 223 LYS B O 1
ATOM 3891 N N . MET B 1 224 ? -14.547 0.765 13.992 1 83.62 224 MET B N 1
ATOM 3892 C CA . MET B 1 224 ? -14.008 0.985 15.328 1 83.62 224 MET B CA 1
ATOM 3893 C C . MET B 1 224 ? -14.055 -0.299 16.156 1 83.62 224 MET B C 1
ATOM 3895 O O . MET B 1 224 ? -14.938 -1.135 15.961 1 83.62 224 MET B O 1
ATOM 3899 N N . ASP B 1 225 ? -13.117 -0.376 16.922 1 80.88 225 ASP B N 1
ATOM 3900 C CA . ASP B 1 225 ? -13.078 -1.522 17.828 1 80.88 225 ASP B CA 1
ATOM 3901 C C . ASP B 1 225 ? -14.383 -1.66 18.609 1 80.88 225 ASP B C 1
ATOM 3903 O O . ASP B 1 225 ? -14.641 -0.892 19.531 1 80.88 225 ASP B O 1
ATOM 3907 N N . GLU B 1 226 ? -15.117 -2.68 18.297 1 79.56 226 GLU B N 1
ATOM 3908 C CA . GLU B 1 226 ? -16.438 -2.861 18.891 1 79.56 226 GLU B CA 1
ATOM 3909 C C . GLU B 1 226 ? -16.328 -3.133 20.391 1 79.56 226 GLU B C 1
ATOM 3911 O O . GLU B 1 226 ? -17.188 -2.709 21.172 1 79.56 226 GLU B O 1
ATOM 3916 N N . GLU B 1 227 ? -15.297 -3.857 20.703 1 85.12 227 GLU B N 1
ATOM 3917 C CA . GLU B 1 227 ? -15.117 -4.156 22.125 1 85.12 227 GLU B CA 1
ATOM 3918 C C . GLU B 1 227 ? -14.859 -2.885 22.922 1 85.12 227 GLU B C 1
ATOM 3920 O O . GLU B 1 227 ? -15.406 -2.721 24.016 1 85.12 227 GLU B O 1
ATOM 3925 N N . LYS B 1 228 ? -14.039 -2.031 22.297 1 87.88 228 LYS B N 1
ATOM 3926 C CA . LYS B 1 228 ? -13.766 -0.76 22.953 1 87.88 228 LYS B CA 1
ATOM 3927 C C . LYS B 1 228 ? -15.023 0.094 23.062 1 87.88 228 LYS B C 1
ATOM 3929 O O . LYS B 1 228 ? -15.297 0.693 24.094 1 87.88 228 LYS B O 1
ATOM 3934 N N . LEU B 1 229 ? -15.773 0.097 22.047 1 87.75 229 LEU B N 1
ATOM 3935 C CA . LEU B 1 229 ? -17.016 0.866 22.047 1 87.75 229 LEU B CA 1
ATOM 3936 C C . LEU B 1 229 ? -17.984 0.33 23.078 1 87.75 229 LEU B C 1
ATOM 3938 O O . LEU B 1 229 ? -18.578 1.101 23.844 1 87.75 229 LEU B O 1
ATOM 3942 N N . PHE B 1 230 ? -18.078 -0.971 23.094 1 89.5 230 PHE B N 1
ATOM 3943 C CA . PHE B 1 230 ? -18.984 -1.606 24.031 1 89.5 230 PHE B CA 1
ATOM 3944 C C . PHE B 1 230 ? -18.578 -1.298 25.469 1 89.5 230 PHE B C 1
ATOM 3946 O O . PHE B 1 230 ? -19.422 -0.983 26.312 1 89.5 230 PHE B O 1
ATOM 3953 N N . TYR B 1 231 ? -17.328 -1.39 25.672 1 92.44 231 TYR B N 1
ATOM 3954 C CA . TYR B 1 231 ? -16.812 -1.099 27 1 92.44 231 TYR B CA 1
ATOM 3955 C C . TYR B 1 231 ? -17.172 0.313 27.438 1 92.44 231 TYR B C 1
ATOM 3957 O O . TYR B 1 231 ? -17.703 0.513 28.531 1 92.44 231 TYR B O 1
ATOM 3965 N N . LEU B 1 232 ? -16.984 1.296 26.609 1 93.38 232 LEU B N 1
ATOM 3966 C CA . LEU B 1 232 ? -17.25 2.695 26.922 1 93.38 232 LEU B CA 1
ATOM 3967 C C . LEU B 1 232 ? -18.75 2.934 27.109 1 93.38 232 LEU B C 1
ATOM 3969 O O . LEU B 1 232 ? -19.156 3.672 28 1 93.38 232 LEU B O 1
ATOM 3973 N N . MET B 1 233 ? -19.469 2.26 26.328 1 92.44 233 MET B N 1
ATOM 3974 C CA . MET B 1 233 ? -20.922 2.404 26.422 1 92.44 233 MET B CA 1
ATOM 3975 C C . MET B 1 233 ? -21.453 1.775 27.703 1 92.44 233 MET B C 1
ATOM 3977 O O . MET B 1 233 ? -22.359 2.316 28.344 1 92.44 233 MET B O 1
ATOM 3981 N N . SER B 1 234 ? -20.891 0.67 28.062 1 94.25 234 SER B N 1
ATOM 3982 C CA . SER B 1 234 ? -21.266 0 29.297 1 94.25 234 SER B CA 1
ATOM 3983 C C . SER B 1 234 ? -20.969 0.868 30.516 1 94.25 234 SER B C 1
ATOM 3985 O O . SER B 1 234 ? -21.547 0.667 31.578 1 94.25 234 SER B O 1
ATOM 3987 N N . ARG B 1 235 ? -20.094 1.787 30.391 1 94.38 235 ARG B N 1
ATOM 3988 C CA . ARG B 1 235 ? -19.734 2.705 31.469 1 94.38 235 ARG B CA 1
ATOM 3989 C C . ARG B 1 235 ? -20.609 3.959 31.422 1 94.38 235 ARG B C 1
ATOM 3991 O O . ARG B 1 235 ? -20.297 4.953 32.094 1 94.38 235 ARG B O 1
ATOM 3998 N N . GLY B 1 236 ? -21.594 4.004 30.516 1 93.62 236 GLY B N 1
ATOM 3999 C CA . GLY B 1 236 ? -22.609 5.043 30.578 1 93.62 236 GLY B CA 1
ATOM 4000 C C . GLY B 1 236 ? -22.516 6.043 29.453 1 93.62 236 GLY B C 1
ATOM 4001 O O . GLY B 1 236 ? -23.266 7.016 29.406 1 93.62 236 GLY B O 1
ATOM 4002 N N . LEU B 1 237 ? -21.625 5.859 28.531 1 92.75 237 LEU B N 1
ATOM 4003 C CA . LEU B 1 237 ? -21.516 6.754 27.391 1 92.75 237 LEU B CA 1
ATOM 4004 C C . LEU B 1 237 ? -22.438 6.301 26.266 1 92.75 237 LEU B C 1
ATOM 4006 O O . LEU B 1 237 ? -22.672 5.102 26.078 1 92.75 237 LEU B O 1
ATOM 4010 N N . ASP B 1 238 ? -23.062 7.254 25.578 1 88.69 238 ASP B N 1
ATOM 4011 C CA . ASP B 1 238 ? -23.797 6.863 24.375 1 88.69 238 ASP B CA 1
ATOM 4012 C C . ASP B 1 238 ? -22.844 6.621 23.203 1 88.69 238 ASP B C 1
ATOM 4014 O O . ASP B 1 238 ? -21.625 6.801 23.344 1 88.69 238 ASP B O 1
ATOM 4018 N N . LEU B 1 239 ? -23.344 6.199 22.094 1 83.69 239 LEU B N 1
ATOM 4019 C CA . LEU B 1 239 ? -22.531 5.809 20.953 1 83.69 239 LEU B CA 1
ATOM 4020 C C . LEU B 1 239 ? -21.719 6.988 20.438 1 83.69 239 LEU B C 1
ATOM 4022 O O . LEU B 1 239 ? -20.547 6.84 20.109 1 83.69 239 LEU B O 1
ATOM 4026 N N . ALA B 1 240 ? -2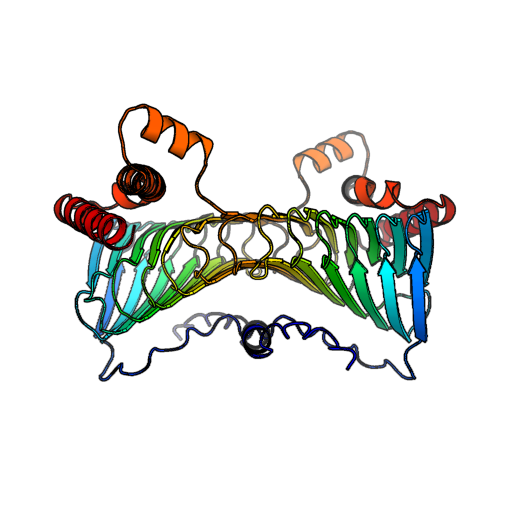2.344 8.094 20.391 1 83.62 240 ALA B N 1
ATOM 4027 C CA . ALA B 1 240 ? -21.656 9.281 19.875 1 83.62 240 ALA B CA 1
ATOM 4028 C C . ALA B 1 240 ? -20.469 9.664 20.75 1 83.62 240 ALA B C 1
ATOM 4030 O O . ALA B 1 240 ? -19.391 9.953 20.234 1 83.62 240 ALA B O 1
ATOM 4031 N N . GLU B 1 241 ? -20.688 9.633 21.938 1 88.44 241 GLU B N 1
ATOM 4032 C CA . GLU B 1 241 ? -19.641 9.961 22.891 1 88.44 241 GLU B CA 1
ATOM 4033 C C . GLU B 1 241 ? -18.516 8.922 22.859 1 88.44 241 GLU B C 1
ATOM 4035 O O . GLU B 1 241 ? -17.328 9.281 22.906 1 88.44 241 GLU B O 1
ATOM 4040 N N . ALA B 1 242 ? -18.891 7.707 22.828 1 89.19 242 ALA B N 1
ATOM 4041 C CA . ALA B 1 242 ? -17.922 6.625 22.75 1 89.19 242 ALA B CA 1
ATOM 4042 C C . ALA B 1 242 ? -17.047 6.746 21.5 1 89.19 242 ALA B C 1
ATOM 4044 O O . ALA B 1 242 ? -15.828 6.645 21.578 1 89.19 242 ALA B O 1
ATOM 4045 N N . ARG B 1 243 ? -17.688 6.992 20.391 1 87.81 243 ARG B N 1
ATOM 4046 C CA . ARG B 1 243 ? -16.984 7.172 19.125 1 87.81 243 ARG B CA 1
ATOM 4047 C C . ARG B 1 243 ? -16 8.328 19.203 1 87.81 243 ARG B C 1
ATOM 4049 O O . ARG B 1 243 ? -14.867 8.211 18.719 1 87.81 243 ARG B O 1
ATOM 4056 N N . ARG B 1 244 ? -16.453 9.305 19.766 1 89.5 244 ARG B N 1
ATOM 4057 C CA . ARG B 1 244 ? -15.609 10.484 19.922 1 89.5 244 ARG B CA 1
ATOM 4058 C C . ARG B 1 244 ? -14.336 10.148 20.688 1 89.5 244 ARG B C 1
ATOM 4060 O O . ARG B 1 244 ? -13.234 10.5 20.25 1 89.5 244 ARG B O 1
ATOM 4067 N N . LEU B 1 245 ? -14.469 9.5 21.766 1 91.25 245 LEU B N 1
ATOM 4068 C CA . LEU B 1 245 ? -13.32 9.156 22.609 1 91.25 245 LEU B CA 1
ATOM 4069 C C . LEU B 1 245 ? -12.352 8.25 21.844 1 91.25 245 LEU B C 1
ATOM 4071 O O . LEU B 1 245 ? -11.133 8.414 21.953 1 91.25 245 LEU B O 1
ATOM 4075 N N . VAL B 1 246 ? -12.883 7.352 21.141 1 91.62 246 VAL B N 1
ATOM 4076 C CA . VAL B 1 246 ? -12.055 6.41 20.406 1 91.62 246 VAL B CA 1
ATOM 4077 C C . VAL B 1 246 ? -11.289 7.148 19.312 1 91.62 246 VAL B C 1
ATOM 4079 O O . VAL B 1 246 ? -10.086 6.938 19.125 1 91.62 246 VAL B O 1
ATOM 4082 N N . VAL B 1 247 ? -11.961 7.988 18.609 1 93.5 247 VAL B N 1
ATOM 4083 C CA . VAL B 1 247 ? -11.344 8.75 17.531 1 93.5 247 VAL B CA 1
ATOM 4084 C C . VAL B 1 247 ? -10.273 9.68 18.094 1 93.5 247 VAL B C 1
ATOM 4086 O O . VAL B 1 247 ? -9.164 9.758 17.562 1 93.5 247 VAL B O 1
ATOM 4089 N N . GLU B 1 248 ? -10.617 10.359 19.141 1 92.19 248 GLU B N 1
ATOM 4090 C CA . GLU B 1 248 ? -9.664 11.266 19.781 1 92.19 248 GLU B CA 1
ATOM 4091 C C . GLU B 1 248 ? -8.414 10.531 20.234 1 92.19 248 GLU B C 1
ATOM 4093 O O . GLU B 1 248 ? -7.297 11.031 20.078 1 92.19 248 GLU B O 1
ATOM 4098 N N . ALA B 1 249 ? -8.625 9.391 20.828 1 92.94 249 ALA B N 1
ATOM 4099 C CA . ALA B 1 249 ? -7.5 8.578 21.281 1 92.94 249 ALA B CA 1
ATOM 4100 C C . ALA B 1 249 ? -6.594 8.203 20.109 1 92.94 249 ALA B C 1
ATOM 4102 O O . ALA B 1 249 ? -5.367 8.211 20.234 1 92.94 249 ALA B O 1
ATOM 4103 N N . ALA B 1 250 ? -7.188 7.902 18.984 1 94.69 250 ALA B N 1
ATOM 4104 C CA . ALA B 1 250 ? -6.43 7.539 17.781 1 94.69 250 ALA B CA 1
ATOM 4105 C C . ALA B 1 250 ? -5.617 8.719 17.266 1 94.69 250 ALA B C 1
ATOM 4107 O O . ALA B 1 250 ? -4.562 8.539 16.656 1 94.69 250 ALA B O 1
ATOM 4108 N N . PHE B 1 251 ? -6.074 9.953 17.516 1 97.25 251 PHE B N 1
ATOM 4109 C CA . PHE B 1 251 ? -5.441 11.156 16.984 1 97.25 251 PHE B CA 1
ATOM 4110 C C . PHE B 1 251 ? -4.449 11.742 17.984 1 97.25 251 PHE B C 1
ATOM 4112 O O . PHE B 1 251 ? -3.637 12.594 17.625 1 97.25 251 PHE B O 1
ATOM 4119 N N . HIS B 1 252 ? -4.359 11.211 19.172 1 96.81 252 HIS B N 1
ATOM 4120 C CA . HIS B 1 252 ? -3.562 11.789 20.25 1 96.81 252 HIS B CA 1
ATOM 4121 C C . HIS B 1 252 ? -2.082 11.805 19.891 1 96.81 252 HIS B C 1
ATOM 4123 O O . HIS B 1 252 ? -1.385 12.789 20.156 1 96.81 252 HIS B O 1
ATOM 4129 N N . PRO B 1 253 ? -1.568 10.758 19.234 1 97.38 253 PRO B N 1
ATOM 4130 C CA . PRO B 1 253 ? -0.147 10.797 18.891 1 97.38 253 PRO B CA 1
ATOM 4131 C C . PRO B 1 253 ? 0.214 11.992 18.016 1 97.38 253 PRO B C 1
ATOM 4133 O O . PRO B 1 253 ? 1.341 12.492 18.078 1 97.38 253 PRO B O 1
ATOM 4136 N N . VAL B 1 254 ? -0.722 12.453 17.203 1 98.19 254 VAL B N 1
ATOM 4137 C CA . VAL B 1 254 ? -0.495 13.617 16.344 1 98.19 254 VAL B CA 1
ATOM 4138 C C . VAL B 1 254 ? -0.749 14.898 17.141 1 98.19 254 VAL B C 1
ATOM 4140 O O . VAL B 1 254 ? 0.062 15.828 17.094 1 98.19 254 VAL B O 1
ATOM 4143 N N . LEU B 1 255 ? -1.807 14.922 17.906 1 97.62 255 LEU B N 1
ATOM 4144 C CA . LEU B 1 255 ? -2.193 16.109 18.656 1 97.62 255 LEU B CA 1
ATOM 4145 C C . LEU B 1 255 ? -1.104 16.484 19.656 1 97.62 255 LEU B C 1
ATOM 4147 O O . LEU B 1 255 ? -0.828 17.672 19.859 1 97.62 255 LEU B O 1
ATOM 4151 N N . ASP B 1 256 ? -0.455 15.516 20.219 1 97.31 256 ASP B N 1
ATOM 4152 C CA . ASP B 1 256 ? 0.563 15.742 21.234 1 97.31 256 ASP B CA 1
ATOM 4153 C C . ASP B 1 256 ? 1.785 16.438 20.641 1 97.31 256 ASP B C 1
ATOM 4155 O O . ASP B 1 256 ? 2.609 16.984 21.375 1 97.31 256 ASP B O 1
ATOM 4159 N N . ARG B 1 257 ? 1.888 16.484 19.359 1 97.75 257 ARG B N 1
ATOM 4160 C CA . ARG B 1 257 ? 3.047 17.062 18.703 1 97.75 257 ARG B CA 1
ATOM 4161 C C . ARG B 1 257 ? 2.834 18.547 18.422 1 97.75 257 ARG B C 1
ATOM 4163 O O . ARG B 1 257 ? 3.775 19.266 18.078 1 97.75 257 ARG B O 1
ATOM 4170 N N . ILE B 1 258 ? 1.604 18.984 18.578 1 97.19 258 ILE B N 1
ATOM 4171 C CA . ILE B 1 258 ? 1.298 20.391 18.359 1 97.19 258 ILE B CA 1
ATOM 4172 C C . ILE B 1 258 ? 1.767 21.203 19.562 1 97.19 258 ILE B C 1
ATOM 4174 O O . ILE B 1 258 ? 1.271 21.016 20.688 1 97.19 258 ILE B O 1
ATOM 4178 N N . PRO B 1 259 ? 2.625 22.094 19.328 1 93.31 259 PRO B N 1
ATOM 4179 C CA . PRO B 1 259 ? 3.236 22.797 20.453 1 93.31 259 PRO B CA 1
ATOM 4180 C C . PRO B 1 259 ? 2.244 23.672 21.203 1 93.31 259 PRO B C 1
ATOM 4182 O O . PRO B 1 259 ? 2.279 23.734 22.438 1 93.31 259 PRO B O 1
ATOM 4185 N N . GLU B 1 260 ? 1.376 24.359 20.516 1 94 260 GLU B N 1
ATOM 4186 C CA . GLU B 1 260 ? 0.476 25.312 21.141 1 94 260 GLU B CA 1
ATOM 4187 C C . GLU B 1 260 ? -0.795 24.641 21.641 1 94 260 GLU B C 1
ATOM 4189 O O . GLU B 1 260 ? -1.559 24.078 20.859 1 94 260 GLU B O 1
ATOM 4194 N N . ALA B 1 261 ? -1.05 24.781 22.828 1 94.44 261 ALA B N 1
ATOM 4195 C CA . ALA B 1 261 ? -2.207 24.156 23.453 1 94.44 261 ALA B CA 1
ATOM 4196 C C . ALA B 1 261 ? -3.51 24.672 22.844 1 94.44 261 ALA B C 1
ATOM 4198 O O . ALA B 1 261 ? -4.488 23.922 22.734 1 94.44 261 ALA B O 1
ATOM 4199 N N . LYS B 1 262 ? -3.479 25.922 22.453 1 95.62 262 LYS B N 1
ATOM 4200 C CA . LYS B 1 262 ? -4.695 26.516 21.906 1 95.62 262 LYS B CA 1
ATOM 4201 C C . LYS B 1 262 ? -5.168 25.781 20.656 1 95.62 262 LYS B C 1
ATOM 4203 O O . LYS B 1 262 ? -6.371 25.609 20.453 1 95.62 262 LYS B O 1
ATOM 4208 N N . TYR B 1 263 ? -4.242 25.344 19.875 1 95.75 263 TYR B N 1
ATOM 4209 C CA . TYR B 1 263 ? -4.602 24.641 18.641 1 95.75 263 TYR B CA 1
ATOM 4210 C C . TYR B 1 263 ? -5.125 23.234 18.969 1 95.75 263 TYR B C 1
ATOM 4212 O O . TYR B 1 263 ? -6.094 22.781 18.359 1 95.75 263 TYR B O 1
ATOM 4220 N N . ARG B 1 264 ? -4.512 22.547 19.906 1 96.25 264 ARG B N 1
ATOM 4221 C CA . ARG B 1 264 ? -4.973 21.234 20.312 1 96.25 264 ARG B CA 1
ATOM 4222 C C . ARG B 1 264 ? -6.414 21.281 20.812 1 96.25 264 ARG B C 1
ATOM 4224 O O . ARG B 1 264 ? -7.25 20.469 20.422 1 96.25 264 ARG B O 1
ATOM 4231 N N . GLU B 1 265 ? -6.656 22.281 21.656 1 95.69 265 GLU B N 1
ATOM 4232 C CA . GLU B 1 265 ? -7.988 22.453 22.219 1 95.69 265 GLU B CA 1
ATOM 4233 C C . GLU B 1 265 ? -9.016 22.781 21.141 1 95.69 265 GLU B C 1
ATOM 4235 O O . GLU B 1 265 ? -10.125 22.25 21.156 1 95.69 265 GLU B O 1
ATOM 4240 N N . GLU B 1 266 ? -8.633 23.641 20.266 1 96.38 266 GLU B N 1
ATOM 4241 C CA . GLU B 1 266 ? -9.523 24.016 19.172 1 96.38 266 GLU B CA 1
ATOM 4242 C C . GLU B 1 266 ? -9.867 22.812 18.297 1 96.38 266 GLU B C 1
ATOM 4244 O O . GLU B 1 266 ? -11.031 22.625 17.938 1 96.38 266 GLU B O 1
ATOM 4249 N N . ILE B 1 267 ? -8.891 22.031 18 1 96.19 267 ILE B N 1
ATOM 4250 C CA . ILE B 1 267 ? -9.078 20.875 17.141 1 96.19 267 ILE B CA 1
ATOM 4251 C C . ILE B 1 267 ? -9.938 19.828 17.844 1 96.19 267 ILE B C 1
ATOM 4253 O O . ILE B 1 267 ? -10.852 19.266 17.25 1 96.19 267 ILE B O 1
ATOM 4257 N N . GLU B 1 268 ? -9.648 19.641 19.109 1 93.88 268 GLU B N 1
ATOM 4258 C CA . GLU B 1 268 ? -10.445 18.688 19.891 1 93.88 268 GLU B CA 1
ATOM 4259 C C . GLU B 1 268 ? -11.906 19.125 19.953 1 93.88 268 GLU B C 1
ATOM 4261 O O . GLU B 1 268 ? -12.812 18.297 19.828 1 93.88 268 GLU B O 1
ATOM 4266 N N . ALA B 1 269 ? -12.125 20.391 20.156 1 94.44 269 ALA B N 1
ATOM 4267 C CA . ALA B 1 269 ? -13.484 20.922 20.172 1 94.44 269 ALA B CA 1
ATOM 4268 C C . ALA B 1 269 ? -14.172 20.734 18.828 1 94.44 269 ALA B C 1
ATOM 4270 O O . ALA B 1 269 ? -15.359 20.391 18.766 1 94.44 269 ALA B O 1
ATOM 4271 N N . TYR B 1 270 ? -13.484 20.969 17.812 1 94.31 270 TYR B N 1
ATOM 4272 C CA . TYR B 1 270 ? -13.992 20.766 16.469 1 94.31 270 TYR B CA 1
ATOM 4273 C C . TYR B 1 270 ? -14.422 19.312 16.25 1 94.31 270 TYR B C 1
ATOM 4275 O O . TYR B 1 270 ? -15.539 19.047 15.789 1 94.31 270 TYR B O 1
ATOM 4283 N N . LEU B 1 271 ? -13.547 18.406 16.625 1 93.31 271 LEU B N 1
ATOM 4284 C CA . LEU B 1 271 ? -13.828 16.984 16.453 1 93.31 271 LEU B CA 1
ATOM 4285 C C . LEU B 1 271 ? -15.055 16.578 17.266 1 93.31 271 LEU B C 1
ATOM 4287 O O . LEU B 1 271 ? -15.906 15.836 16.781 1 93.31 271 LEU B O 1
ATOM 4291 N N . THR B 1 272 ? -15.117 17.125 18.453 1 91.94 272 THR B N 1
ATOM 4292 C CA . THR B 1 272 ? -16.25 16.828 19.328 1 91.94 272 THR B CA 1
ATOM 4293 C C . THR B 1 272 ? -17.547 17.297 18.688 1 91.94 272 THR B C 1
ATOM 4295 O O . THR B 1 272 ? -18.516 16.531 18.609 1 91.94 272 THR B O 1
ATOM 4298 N N . ARG B 1 273 ? -17.562 18.453 18.203 1 92.31 273 ARG B N 1
ATOM 4299 C CA . ARG B 1 273 ? -18.766 19.016 17.594 1 92.31 273 ARG B CA 1
ATOM 4300 C C . ARG B 1 273 ? -19.188 18.219 16.375 1 92.31 273 ARG B C 1
ATOM 4302 O O . ARG B 1 273 ? -20.375 17.891 16.219 1 92.31 273 ARG B O 1
ATOM 4309 N N . ARG B 1 274 ? -18.266 17.859 15.578 1 91.75 274 ARG B N 1
ATOM 4310 C CA . ARG B 1 274 ? -18.578 17.203 14.32 1 91.75 274 ARG B CA 1
ATOM 4311 C C . ARG B 1 274 ? -19.016 15.758 14.555 1 91.75 274 ARG B C 1
ATOM 4313 O O . ARG B 1 274 ? -19.922 15.266 13.867 1 91.75 274 ARG B O 1
ATOM 4320 N N . LEU B 1 275 ? -18.391 15.078 15.516 1 89.88 275 LEU B N 1
ATOM 4321 C CA . LEU B 1 275 ? -18.703 13.68 15.797 1 89.88 275 LEU B CA 1
ATOM 4322 C C . LEU B 1 275 ? -20.047 13.555 16.5 1 89.88 275 LEU B C 1
ATOM 4324 O O . LEU B 1 275 ? -20.766 12.57 16.312 1 89.88 275 LEU B O 1
ATOM 4328 N N . LEU B 1 276 ? -20.375 14.531 17.266 1 85.88 276 LEU B N 1
ATOM 4329 C CA . LEU B 1 276 ? -21.641 14.5 17.984 1 85.88 276 LEU B CA 1
ATOM 4330 C C . LEU B 1 276 ? -22.797 14.938 17.094 1 85.88 276 LEU B C 1
ATOM 4332 O O . LEU B 1 276 ? -23.938 14.492 17.266 1 85.88 276 LEU B O 1
ATOM 4336 N N . ALA B 1 277 ? -22.547 15.852 16.172 1 78 277 ALA B N 1
ATOM 4337 C CA . ALA B 1 277 ? -23.578 16.359 15.273 1 78 277 ALA B CA 1
ATOM 4338 C C . ALA B 1 277 ? -24.031 15.281 14.289 1 78 277 ALA B C 1
ATOM 4340 O O . ALA B 1 277 ? -25.188 15.273 13.844 1 78 277 ALA B O 1
ATOM 4341 N N . ASN B 1 278 ? -23.125 14.477 13.805 1 64.62 278 ASN B N 1
ATOM 4342 C CA . ASN B 1 278 ? -23.406 13.523 12.734 1 64.62 278 ASN B CA 1
ATOM 4343 C C . ASN B 1 278 ? -23.562 12.109 13.281 1 64.62 278 ASN B C 1
ATOM 4345 O O . ASN B 1 278 ? -23.516 11.141 12.523 1 64.62 278 ASN B O 1
ATOM 4349 N N . GLY B 1 279 ? -23.438 11.945 14.594 1 53.84 279 GLY B N 1
ATOM 4350 C CA . GLY B 1 279 ? -23.688 10.633 15.164 1 53.84 279 GLY B CA 1
ATOM 4351 C C . GLY B 1 279 ? -25.156 10.391 15.461 1 53.84 279 GLY B C 1
ATOM 4352 O O . GLY B 1 279 ? -25.953 11.336 15.508 1 53.84 279 GLY B O 1
#

Nearest PDB structures (foldseek):
  5awf-assembly2_E  TM=8.863E-01  e=2.558E-11  Escherichia coli K-12
  5awf-assembly1_A  TM=8.443E-01  e=2.433E-11  Escherichia coli K-12
  5awf-assembly1_B  TM=8.394E-01  e=2.284E-10  Escherichia coli K-12
  5awg-assembly2_E  TM=8.366E-01  e=2.068E-10  Escherichia coli K-12
  5awg-assembly2_F  TM=9.101E-01  e=1.164E-08  Escherichia coli K-12

Organism: NCBI:txid416586

pLDDT: mean 89.94, std 17.46, range [19.78, 98.94]

Secondary structure (DSSP, 8-state):
-----------HHHHHHH------PPTT--SPPEEEEEEE-TT-EEEEEEEE-SSEEEEEEEEE-TT-EEEEEEEE---TTSEEEEEEEEEE-TT-EEEEEEEE---SEEEEEEEEEE-STT-EEEEEEEEEE-TT-EEEEEEEEEE-STT-EEEEEEEEEE-TT-EEEEEEEEEE-TT-TTEEEEEEEEEEE-STT-EEEEEEEEEES-SSEEEEEEEEEES--HHHHHHHHHTT--HHHHHHHHHHHHHHHHHTT-S-HHHHHHHHHHHHHHHHH--/-----------HHHHHHH----PPPPTT--SPPEEEEEEE-TT-EEEEEEEE-SSEEEEEEEEE-TT-EEEEEEEE---TTSEEEEEEEEEE-TT-EEEEEEEE---SEEEEEEEEEE-STT-EEEEEEEEEE-TT-EEEEEEEEEE-STT-EEEEEEEEEE-TT-EEEEEEEEEE-TT-TTEEEEEEEEEEE-STT-EEEEEEEEEES-SSEEEEEEEEEES--HHHHHHHHHTT--HHHHHHHHHHHHHHHHHTT-S-HHHHHHHHHHHHHHHHH--

Sequence (558 aa):
MNEQELFSQIPMRTWRWLGVNDIKEPAGLAGEPHRHQIVAQPGADDEVTLELRESGRHEVQAHVGKGARLHLTALQLAAEDVPVTCRIKVLVDEGGLFSYTGVEAGASETAAELTVHLAGDDARADVWSFYFGDGDRKLDLNYIIRQSGKRTDANMQVRGALLGKSVKNFRGTLDFIEGAKGSVGRENEEVMLLSDGVRNRSVPIMLSHEDDVDGHHAVAVGKMDEEKLFYLMSRGLDLAEARRLVVEAAFHPVLDRIPEAKYREEIEAYLTRRLLANGMNEQELFSQIPMRTWRWLGVNDIKEPAGLAGEPHRHQIVAQPGADDEVTLELRESGRHEVQAHVGKGARLHLTALQLAAEDVPVTCRIKVLVDEGGLFSYTGVEAGASETAAELTVHLAGDDARADVWSFYFGDGDRKLDLNYIIRQSGKRTDANMQVRGALLGKSVKNFRGTLDFIEGAKGSVGRENEEVMLLSDGVRNRSVPIMLSHEDDVDGHHAVAVGKMDEEKLFYLMSRGLDLAEARRLVVEAAFHPVLDRIPEAKYREEIEAYLTRRLLANG

InterPro domains:
  IPR000825 SUF system FeS cluster assembly, SufBD core domain [PF01458] (33-249)
  IPR037284 SUF system FeS cluster assembly, SufBD superfamily [SSF101960] (34-275)
  IPR055346 SUF system FeS cluster assembly, SufBD [PTHR30508] (60-270)